Protein AF-0000000082338506 (afdb_homodimer)

InterPro domains:
  IPR003710 Ketopantoate reductase ApbA/PanE [TIGR00745] (7-337)
  IPR008927 6-phosphogluconate dehydrogenase-like, C-terminal domain superfamily [SSF48179] (202-333)
  IPR013328 6-phosphogluconate dehydrogenase, domain 2 [G3DSA:1.10.1040.10] (203-341)
  IPR013332 Ketopantoate reductase, N-terminal domain [PF02558] (8-168)
  IPR013752 Ketopantoate reductase, C-terminal domain [PF08546] (202-334)
  IPR036291 NAD(P)-binding domain superfamily [SSF51735] (7-185)
  IPR050838 2-dehydropantoate 2-reductase-like [PTHR43765] (6-338)

Sequence (682 aa):
MSAPDRRVHILGLGSIGTLVAHSLLSSPNPPHITLLVHRPDLYHELSSGRKLGLRLGEDGELQEQGGFDTELLGPSSSSAPIYNLIVTVKAPATVSALEAIKHRLGSHSTICFLQNGLGQIEKLNESLFSDVSTRPTYMFGIMRLGVYLKSSTEAILASPNGSISVGLVGSGPSSRSSQHQVLLDTLLKSPVLGCEELEWSDLLQMQLLKLASNCIINPLTAILDVRNGRVNENADVQPLRRRILEEVSTVFENLPEVQSLPAGRASFSVESLEAVARDTTEKTAQNSSSMREDIRKGRSTEIEYINGWIVKRGKELGIGCVANSLVTQIVLAKSAEKTHQMSAPDRRVHILGLGSIGTLVAHSLLSSPNPPHITLLVHRPDLYHELSSGRKLGLRLGEDGELQEQGGFDTELLGPSSSSAPIYNLIVTVKAPATVSALEAIKHRLGSHSTICFLQNGLGQIEKLNESLFSDVSTRPTYMFGIMRLGVYLKSSTEAILASPNGSISVGLVGSGPSSRSSQHQVLLDTLLKSPVLGCEELEWSDLLQMQLLKLASNCIINPLTAILDVRNGRVNENADVQPLRRRILEEVSTVFENLPEVQSLPAGRASFSVESLEAVARDTTEKTAQNSSSMREDIRKGRSTEIEYINGWIVKRGKELGIGCVANSLVTQIVLAKSAEKTHQ

Organism: NCBI:txid1220207

Solvent-accessible surface area (backbone atoms only — not comparable to full-atom values): 35539 Å² total; per-residue (Å²): 128,80,76,72,75,66,46,37,34,34,38,28,63,46,28,61,24,40,49,51,53,45,32,44,57,68,28,97,79,44,58,54,39,35,40,38,34,78,49,65,69,59,44,52,45,45,70,70,64,52,50,39,30,43,17,59,26,93,84,36,68,78,43,73,42,73,86,63,45,73,44,63,62,46,90,86,46,83,76,63,72,46,46,24,36,37,40,30,41,58,53,80,50,44,60,65,60,45,59,59,47,42,91,25,51,29,53,72,13,27,39,33,37,54,48,71,57,51,58,62,64,62,50,35,38,65,72,74,40,62,52,73,85,49,30,51,43,48,29,41,32,48,75,56,54,54,57,42,58,79,49,87,47,28,22,30,32,61,52,86,85,32,36,24,46,30,31,50,63,66,86,67,89,60,85,72,50,72,56,53,48,51,52,51,51,56,47,52,64,14,72,77,50,39,38,42,82,39,55,36,62,60,45,48,52,52,50,50,55,51,42,55,27,45,50,44,51,28,53,53,21,38,67,57,69,45,40,30,33,51,63,77,67,39,73,47,38,46,64,52,48,50,51,37,40,45,40,48,20,55,40,50,55,66,33,76,78,40,74,72,30,86,76,41,56,69,61,34,32,50,69,46,44,48,51,52,28,50,51,53,31,59,79,38,24,88,38,68,41,69,41,28,52,23,41,76,69,34,34,81,64,52,45,64,26,37,30,31,35,49,32,52,54,12,54,77,71,73,41,84,32,64,56,32,44,46,52,32,30,52,50,51,35,42,26,54,51,43,60,71,108,126,81,75,75,75,63,46,36,35,35,38,29,63,48,29,61,23,40,50,51,54,45,33,43,58,68,30,97,80,46,58,55,38,36,40,39,35,79,48,66,69,58,44,51,44,45,70,71,64,52,48,39,31,42,16,60,25,94,84,36,68,78,44,72,41,74,85,63,46,73,43,62,62,45,90,88,45,83,77,63,72,48,45,24,36,38,38,30,41,57,54,81,48,44,60,66,58,46,59,60,48,41,91,26,50,28,52,72,14,27,39,34,36,53,48,72,58,50,59,62,65,61,50,33,38,67,72,74,39,62,52,72,85,46,30,51,42,49,29,42,31,49,76,57,55,53,56,41,60,79,49,84,48,28,22,30,32,61,52,88,83,33,35,24,46,30,30,51,65,63,81,74,84,59,86,73,49,74,55,53,49,50,52,51,50,57,48,50,65,12,74,76,50,38,38,43,81,39,55,32,63,60,44,50,52,52,49,51,55,51,40,57,27,44,53,44,50,28,53,54,21,38,63,56,68,46,41,32,34,50,63,76,66,38,73,46,38,47,66,53,48,51,52,38,39,45,42,48,20,56,40,50,56,65,32,76,77,42,72,72,32,88,78,41,57,68,62,35,31,50,68,46,44,49,51,52,29,51,50,53,31,59,78,38,23,87,37,68,42,68,42,27,52,24,40,76,69,34,35,81,63,51,46,62,26,37,29,31,34,51,33,52,54,13,54,77,69,72,40,84,33,63,58,33,44,46,53,33,30,52,51,51,33,42,26,55,50,41,61,71,107

Radius of gyration: 31.26 Å; Cα contacts (8 Å, |Δi|>4): 1327; chains: 2; bounding box: 51×105×59 Å

pLDDT: mean 90.68, std 9.65, range [38.69, 98.62]

Nearest PDB structures (foldseek):
  5zix-assembly3_C  TM=9.003E-01  e=2.153E-21  Pseudomonas aeruginosa PAO1
  5x20-assembly1_B  TM=8.850E-01  e=9.136E-20  Enterococcus faecium DO
  5x20-assembly1_A  TM=8.713E-01  e=2.332E-19  Enterococcus faecium DO
  1ks9-assembly1_A  TM=8.524E-01  e=2.434E-20  Escherichia coli
  3hwr-assembly1_B  TM=8.810E-01  e=9.898E-18  Cupriavidus pinatubonensis JMP134

Foldseek 3Di:
DPPAQLEEEEEDQFFVSLLQVVLQQPFPDHHAYEYEEADPVVQVCQVVFNWFWEAAAPPGDIDTDHRHHYWHQADVTDLAAAAHYEYEDELVCLQVSCVSNLSRAWQNHEYEYEYAFDDSVVVCCVPRVVDPRTDYWYKYKDWPWDKHAPDSRYIYTHHQPIEIEMETADDDPPDPDPRNVSNVVSQCSRPSRHYDYDYNLVVVLVNLLVLLLCLQQQLVCQLVVHALQVCVVPPVNVVLNLLQLQLSLVLLLPDPSNCPHPVHSVCSDSVNSVVSNNVVSVVRVRPHDPNNVCLVVLHDDNLCRRLVVSCVSCVVVVHHNPSSVVSSVSSVVSSVVSVVD/DPPAQLEAEEEDQFFVSLLQVVLQQPFPDHHAYEYEDADPVVQVCQVVFNWFWEAAAPPGDIDTDHRHHYWHQADVTDLAAAAHYEYEDELVCLQVSCVSNLSRAWQNHEYEYEYAFDDSVVVCCVPRVVDPRTDYWYKYKDWPWDKHAPDSRYIYTNHQPIEIEMETADDDPPDPDPRNVSNVVSQCSRPSRHYDYDYNLVVVLVNLLVLLLCLQQQLVCQLVVHFLQVCVVPPVNVVLNLLQLQLSLVLLLPDPSQCPHPVHSVCSDSVNSVVSNNVVSVVRVRPHDPNNVCLVVLHDDNLCRRLVVSCVSCVVVVHHNPSSVVSSVSSVVSSVVSVVD

Secondary structure (DSSP, 8-state):
-------EEEE--SHHHHHHHHHHHTSSSPPPEEEEES-HHHHHHHHTTPPEEEEESTTSPEEEE---E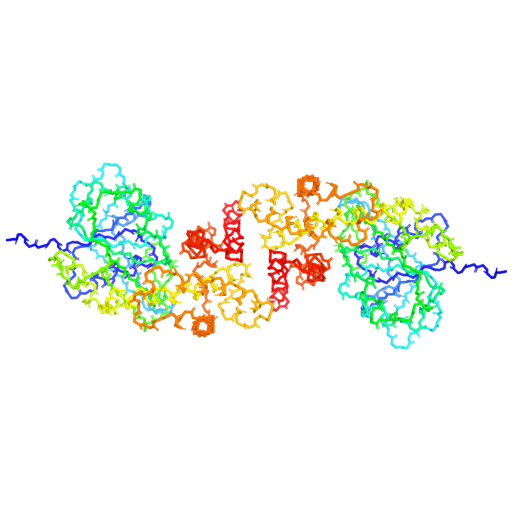EEE-STTS------EEEE-S-GGGHHHHHHTTGGG-STT-EEEE--SSS-HHHHHHHHT---GGGPPEEEEEEE---EEEEETTEEEES-TT--EEEEESSS-S----HHHHHHHHHHHH-TTTTEEE--HHHHHHHHHHHHHHHHHHHHHHHHHT--TTHHHH-GGGHHHHHHHHHHHHHHHHT-HHHHT-TT-GGGGSHHHHHHHHHHHHHHTTTSPPHHHHHHHTT---SGGGTHHHHHHHHHHTT---HHHHHHHHHHHHHHHHHHH-/-------EEEE--SHHHHHHHHHHHTSSSPPPEEEEES-HHHHHHHHTTPPEEEEESTTSPEEEE---EEEE-STTS------EEEE-S-GGGHHHHHHTTGGG-STT-EEEE--SSS-HHHHHHHHT---GGGPPEEEEEEE---EEEEETTEEEES-TT--EEEEESSS-STT--HHHHHHHHHHHT-TTTTEEE--HHHHHHHHHHHHHHHHHHHHHHHHHT--TTHHHH-GGGHHHHHHHHHHHHHHHHT-HHHHT-TT-GGGGSHHHHHHHHHHHHHHTTTSPPHHHHHHHTT---SGGGTHHHHHHHHHHTT---HHHHHHHHHHHHHHHHHHH-

Structure (mmCIF, N/CA/C/O backbone):
data_AF-0000000082338506-model_v1
#
loop_
_entity.id
_entity.type
_entity.pdbx_description
1 polymer '2-dehydropantoate 2-reductase'
#
loop_
_atom_site.group_PDB
_atom_site.id
_atom_site.type_symbol
_atom_site.label_atom_id
_atom_site.label_alt_id
_atom_site.label_comp_id
_atom_site.label_asym_id
_atom_site.label_entity_id
_atom_site.label_seq_id
_atom_site.pdbx_PDB_ins_code
_atom_site.Cartn_x
_atom_site.Cartn_y
_atom_site.Cartn_z
_atom_site.occupancy
_atom_site.B_iso_or_equiv
_atom_site.auth_seq_id
_atom_site.auth_comp_id
_atom_site.auth_asym_id
_atom_site.auth_atom_id
_atom_site.pdbx_PDB_model_num
ATOM 1 N N . MET A 1 1 ? 1.396 53.938 20.844 1 38.69 1 MET A N 1
ATOM 2 C CA . MET A 1 1 ? 1.367 52.719 20.031 1 38.69 1 MET A CA 1
ATOM 3 C C . MET A 1 1 ? -0.007 52.062 20.078 1 38.69 1 MET A C 1
ATOM 5 O O . MET A 1 1 ? -0.558 51.844 21.172 1 38.69 1 MET A O 1
ATOM 9 N N . SER A 1 2 ? -0.774 52.25 19.047 1 47.16 2 SER A N 1
ATOM 10 C CA . SER A 1 2 ? -2.139 51.75 19.016 1 47.16 2 SER A CA 1
ATOM 11 C C . SER A 1 2 ? -2.201 50.312 19.531 1 47.16 2 SER A C 1
ATOM 13 O O . SER A 1 2 ? -1.231 49.562 19.406 1 47.16 2 SER A O 1
ATOM 15 N N . ALA A 1 3 ? -2.99 50.094 20.516 1 58.59 3 ALA A N 1
ATOM 16 C CA . ALA A 1 3 ? -3.137 48.781 21.141 1 58.59 3 ALA A CA 1
ATOM 17 C C . ALA A 1 3 ? -3.16 47.688 20.078 1 58.59 3 ALA A C 1
ATOM 19 O O . ALA A 1 3 ? -3.812 47.812 19.047 1 58.59 3 ALA A O 1
ATOM 20 N N . PRO A 1 4 ? -2.254 46.781 20.219 1 68.62 4 PRO A N 1
ATOM 21 C CA . PRO A 1 4 ? -2.23 45.688 19.234 1 68.62 4 PRO A CA 1
ATOM 22 C C . PRO A 1 4 ? -3.605 45.062 19.016 1 68.62 4 PRO A C 1
ATOM 24 O O . PRO A 1 4 ? -4.438 45.062 19.922 1 68.62 4 PRO A O 1
ATOM 27 N N . ASP A 1 5 ? -3.992 44.875 17.766 1 79.75 5 ASP A N 1
ATOM 28 C CA . ASP A 1 5 ? -5.258 44.25 17.438 1 79.75 5 ASP A CA 1
ATOM 29 C C . ASP A 1 5 ? -5.32 42.844 18.016 1 79.75 5 ASP A C 1
ATOM 31 O O . ASP A 1 5 ? -4.43 42 17.766 1 79.75 5 ASP A O 1
ATOM 35 N N . ARG A 1 6 ? -6.273 42.625 18.875 1 89.44 6 ARG A N 1
ATOM 36 C CA . ARG A 1 6 ? -6.395 41.344 19.594 1 89.44 6 ARG A CA 1
ATOM 37 C C . ARG A 1 6 ? -7.34 40.406 18.859 1 89.44 6 ARG A C 1
ATOM 39 O O . ARG A 1 6 ? -7.574 39.281 19.312 1 89.44 6 ARG A O 1
ATOM 46 N N . ARG A 1 7 ? -7.816 40.844 17.703 1 94.31 7 ARG A N 1
ATOM 47 C CA . ARG A 1 7 ? -8.688 39.938 16.938 1 94.31 7 ARG A CA 1
ATOM 48 C C . ARG A 1 7 ? -7.902 38.781 16.375 1 94.31 7 ARG A C 1
ATOM 50 O O . ARG A 1 7 ? -6.793 38.938 15.867 1 94.31 7 ARG A O 1
ATOM 57 N N . VAL A 1 8 ? -8.516 37.625 16.5 1 96.75 8 VAL A N 1
ATOM 58 C CA . VAL A 1 8 ? -7.895 36.406 15.977 1 96.75 8 VAL A CA 1
ATOM 59 C C . VAL A 1 8 ? -8.719 35.875 14.812 1 96.75 8 VAL A C 1
ATOM 61 O O . VAL A 1 8 ? -9.93 35.688 14.93 1 96.75 8 VAL A O 1
ATOM 64 N N . HIS A 1 9 ? -8.062 35.719 13.688 1 97.25 9 HIS A N 1
ATOM 65 C CA . HIS A 1 9 ? -8.68 35.031 12.547 1 97.25 9 HIS A CA 1
ATOM 66 C C . HIS A 1 9 ? -8.297 33.562 12.508 1 97.25 9 HIS A C 1
ATOM 68 O O . HIS A 1 9 ? -7.148 33.219 12.789 1 97.25 9 HIS A O 1
ATOM 74 N N . ILE A 1 10 ? -9.234 32.688 12.258 1 97.75 10 ILE A N 1
ATOM 75 C CA . ILE A 1 10 ? -9 31.266 12.109 1 97.75 10 ILE A CA 1
ATOM 76 C C . ILE A 1 10 ? -9.359 30.828 10.695 1 97.75 10 ILE A C 1
ATOM 78 O O . ILE A 1 10 ? -10.5 30.984 10.258 1 97.75 10 ILE A O 1
ATOM 82 N N . LEU A 1 11 ? -8.344 30.344 10.039 1 97.19 11 LEU A N 1
ATOM 83 C CA . LEU A 1 11 ? -8.516 29.891 8.664 1 97.19 11 LEU A CA 1
ATOM 84 C C . LEU A 1 11 ? -8.68 28.375 8.602 1 97.19 11 LEU A C 1
ATOM 86 O O . LEU A 1 11 ? -7.707 27.625 8.758 1 97.19 11 LEU A O 1
ATOM 90 N N . GLY A 1 12 ? -9.859 27.922 8.352 1 94.62 12 GLY A N 1
ATOM 91 C CA . GLY A 1 12 ? -10.188 26.5 8.344 1 94.62 12 GLY A CA 1
ATOM 92 C C . GLY A 1 12 ? -10.992 26.078 9.555 1 94.62 12 GLY A C 1
ATOM 93 O O . GLY A 1 12 ? -10.562 26.266 10.695 1 94.62 12 GLY A O 1
ATOM 94 N N . LEU A 1 13 ? -12.109 25.453 9.305 1 93.56 13 LEU A N 1
ATOM 95 C CA . LEU A 1 13 ? -12.984 25 10.383 1 93.56 13 LEU A CA 1
ATOM 96 C C . LEU A 1 13 ? -13.164 23.484 10.328 1 93.56 13 LEU A C 1
ATOM 98 O O . LEU A 1 13 ? -14.297 22.984 10.289 1 93.56 13 LEU A O 1
ATOM 102 N N . GLY A 1 14 ? -12.094 22.797 10.305 1 91.75 14 GLY A N 1
ATOM 103 C CA . GLY A 1 14 ? -12.109 21.359 10.57 1 91.75 14 GLY A CA 1
ATOM 104 C C . GLY A 1 14 ? -12.141 21.031 12.047 1 91.75 14 GLY A C 1
ATOM 105 O O . GLY A 1 14 ? -12.625 21.828 12.859 1 91.75 14 GLY A O 1
ATOM 106 N N . SER A 1 15 ? -11.664 19.859 12.383 1 91.62 15 SER A N 1
ATOM 107 C CA . SER A 1 15 ? -11.664 19.438 13.781 1 91.62 15 SER A CA 1
ATOM 108 C C . SER A 1 15 ? -10.789 20.344 14.633 1 91.62 15 SER A C 1
ATOM 110 O O . SER A 1 15 ? -11.211 20.797 15.703 1 91.62 15 SER A O 1
ATOM 112 N N . ILE A 1 16 ? -9.625 20.672 14.109 1 93.31 16 ILE A N 1
ATOM 113 C CA . ILE A 1 16 ? -8.688 21.5 14.867 1 93.31 16 ILE A CA 1
ATOM 114 C C . ILE A 1 16 ? -9.203 22.938 14.953 1 93.31 16 ILE A C 1
ATOM 116 O O . ILE A 1 16 ? -9.172 23.547 16.016 1 93.31 16 ILE A O 1
ATOM 120 N N . GLY A 1 17 ? -9.688 23.438 13.852 1 95.69 17 GLY A N 1
ATOM 121 C CA . GLY A 1 17 ? -10.234 24.797 13.852 1 95.69 17 GLY A CA 1
ATOM 122 C C . GLY A 1 17 ? -11.398 24.953 14.812 1 95.69 17 GLY A C 1
ATOM 123 O O . GLY A 1 17 ? -11.5 25.969 15.508 1 95.69 17 GLY A O 1
ATOM 124 N N . THR A 1 18 ? -12.242 23.984 14.797 1 95 18 THR A N 1
ATOM 125 C CA . THR A 1 18 ? -13.383 24 15.711 1 95 18 THR A CA 1
ATOM 126 C C . THR A 1 18 ? -12.922 23.969 17.156 1 95 18 THR A C 1
ATOM 128 O O . THR A 1 18 ? -13.422 24.719 18 1 95 18 THR A O 1
ATOM 131 N N . LEU A 1 19 ? -11.992 23.125 17.422 1 94.12 19 LEU A N 1
ATOM 132 C CA . LEU A 1 19 ? -11.438 23.031 18.766 1 94.12 19 LEU A CA 1
ATOM 133 C C . LEU A 1 19 ? -10.828 24.359 19.188 1 94.12 19 LEU A C 1
ATOM 135 O O . LEU A 1 19 ? -11.102 24.844 20.297 1 94.12 19 LEU A O 1
ATOM 139 N N . VAL A 1 20 ? -10.047 24.953 18.344 1 95.62 20 VAL A N 1
ATOM 140 C CA . VAL A 1 20 ? -9.328 26.188 18.672 1 95.62 20 VAL A CA 1
ATOM 141 C C . VAL A 1 20 ? -10.32 27.328 18.859 1 95.62 20 VAL A C 1
ATOM 143 O O . VAL A 1 20 ? -10.25 28.062 19.844 1 95.62 20 VAL A O 1
ATOM 146 N N . ALA A 1 21 ? -11.234 27.469 17.953 1 96.06 21 ALA A N 1
ATOM 147 C CA . ALA A 1 21 ? -12.242 28.516 18.031 1 96.06 21 ALA A CA 1
ATOM 148 C C . ALA A 1 21 ? -13.062 28.406 19.312 1 96.06 21 ALA A C 1
ATOM 150 O O . ALA A 1 21 ? -13.227 29.375 20.047 1 96.06 21 ALA A O 1
ATOM 151 N N . HIS A 1 22 ? -13.547 27.234 19.516 1 94.19 22 HIS A N 1
ATOM 152 C CA . HIS A 1 22 ? -14.344 26.984 20.703 1 94.19 22 HIS A CA 1
ATOM 153 C C . HIS A 1 22 ? -13.555 27.281 21.969 1 94.19 22 HIS A C 1
ATOM 155 O O . HIS A 1 22 ? -14.07 27.922 22.891 1 94.19 22 HIS A O 1
ATOM 161 N N . SER A 1 23 ? -12.383 26.844 22.047 1 92.62 23 SER A N 1
ATOM 162 C CA . SER A 1 23 ? -11.539 26.969 23.234 1 92.62 23 SER A CA 1
ATOM 163 C C . SER A 1 23 ? -11.203 28.422 23.516 1 92.62 23 SER A C 1
ATOM 165 O O . SER A 1 23 ? -11.195 28.859 24.672 1 92.62 23 SER A O 1
ATOM 167 N N . LEU A 1 24 ? -10.891 29.188 22.5 1 94.38 24 LEU A N 1
ATOM 168 C CA . LEU A 1 24 ? -10.547 30.594 22.672 1 94.38 24 LEU A CA 1
ATOM 169 C C . LEU A 1 24 ? -11.75 31.391 23.172 1 94.38 24 LEU A C 1
ATOM 171 O O . LEU A 1 24 ? -11.602 32.312 23.984 1 94.38 24 LEU A O 1
ATOM 175 N N . LEU A 1 25 ? -12.906 30.984 22.688 1 91.69 25 LEU A N 1
ATOM 176 C CA . LEU A 1 25 ? -14.125 31.688 23.109 1 91.69 25 LEU A CA 1
ATOM 177 C C . LEU A 1 25 ? -14.492 31.328 24.547 1 91.69 25 LEU A C 1
ATOM 179 O O . LEU A 1 25 ? -15.188 32.094 25.203 1 91.69 25 LEU A O 1
ATOM 183 N N . SER A 1 26 ? -14.094 30.219 24.938 1 87.69 26 SER A N 1
ATOM 184 C CA . SER A 1 26 ? -14.422 29.766 26.281 1 87.69 26 SER A CA 1
ATOM 185 C C . SER A 1 26 ? -13.477 30.359 27.312 1 87.69 26 SER A C 1
ATOM 187 O O . SER A 1 26 ? -13.672 30.188 28.516 1 87.69 26 SER A O 1
ATOM 189 N N . SER A 1 27 ? -12.594 31.062 26.906 1 86.81 27 SER A N 1
ATOM 190 C CA . SER A 1 27 ? -11.648 31.703 27.812 1 86.81 27 SER A CA 1
ATOM 191 C C . SER A 1 27 ? -12.289 32.875 28.531 1 86.81 27 SER A C 1
ATOM 193 O O . SER A 1 27 ? -13.266 33.469 28.047 1 86.81 27 SER A O 1
ATOM 195 N N . PRO A 1 28 ? -11.906 33.281 29.812 1 82.31 28 PRO A N 1
ATOM 196 C CA . PRO A 1 28 ? -12.508 34.375 30.578 1 82.31 28 PRO A CA 1
ATOM 197 C C . PRO A 1 28 ? -12.539 35.688 29.797 1 82.31 28 PRO A C 1
ATOM 199 O O . PRO A 1 28 ? -13.523 36.438 29.875 1 82.31 28 PRO A O 1
ATOM 202 N N . ASN A 1 29 ? -11.531 36.156 29.109 1 84.81 29 ASN A N 1
ATOM 203 C CA . ASN A 1 29 ? -11.438 37.312 28.25 1 84.81 29 ASN A CA 1
ATOM 204 C C . ASN A 1 29 ? -11.156 36.938 26.797 1 84.81 29 ASN A C 1
ATOM 206 O O . ASN A 1 29 ? -10.055 37.188 26.297 1 84.81 29 ASN A O 1
ATOM 210 N N . PRO A 1 30 ? -12.242 36.469 26.219 1 89.94 30 PRO A N 1
ATOM 211 C CA . PRO A 1 30 ? -12.008 35.938 24.875 1 89.94 30 PRO A CA 1
ATOM 212 C C . PRO A 1 30 ? -11.703 37.031 23.859 1 89.94 30 PRO A C 1
ATOM 214 O O . PRO A 1 30 ? -12.266 38.125 23.938 1 89.94 30 PRO A O 1
ATOM 217 N N . PRO A 1 31 ? -10.805 36.75 23.031 1 92.06 31 PRO A N 1
ATOM 218 C CA . PRO A 1 31 ? -10.609 37.688 21.922 1 92.06 31 PRO A CA 1
ATOM 219 C C . PRO A 1 31 ? -11.773 37.688 20.938 1 92.06 31 PRO A C 1
ATOM 221 O O . PRO A 1 31 ? -12.625 36.781 20.984 1 92.06 31 PRO A O 1
ATOM 224 N N . HIS A 1 32 ? -11.867 38.75 20.125 1 94.31 32 HIS A N 1
ATOM 225 C CA . HIS A 1 32 ? -12.773 38.688 18.984 1 94.31 32 HIS A CA 1
ATOM 226 C C . HIS A 1 32 ? -12.289 37.688 17.953 1 94.31 32 HIS A C 1
ATOM 228 O O . HIS A 1 32 ? -11.109 37.688 17.594 1 94.31 32 HIS A O 1
ATOM 234 N N . ILE A 1 33 ? -13.117 36.781 17.594 1 96.12 33 ILE A N 1
ATOM 235 C CA . ILE A 1 33 ? -12.734 35.719 16.672 1 96.12 33 ILE A CA 1
ATOM 236 C C . ILE A 1 33 ? -13.477 35.906 15.352 1 96.12 33 ILE A C 1
ATOM 238 O O . ILE A 1 33 ? -14.68 36.156 15.336 1 96.12 33 ILE A O 1
ATOM 242 N N . THR A 1 34 ? -12.789 35.875 14.273 1 95.81 34 THR A N 1
ATOM 243 C CA . THR A 1 34 ? -13.375 35.812 12.938 1 95.81 34 THR A CA 1
ATOM 244 C C . THR A 1 34 ? -13.031 34.469 12.266 1 95.81 34 THR A C 1
ATOM 246 O O . THR A 1 34 ? -11.859 34.156 12.109 1 95.81 34 THR A O 1
ATOM 249 N N . LEU A 1 35 ? -14.062 33.75 11.883 1 96.25 35 LEU A N 1
ATOM 250 C CA . LEU A 1 35 ? -13.891 32.469 11.172 1 96.25 35 LEU A CA 1
ATOM 251 C C . LEU A 1 35 ? -13.859 32.719 9.664 1 96.25 35 LEU A C 1
ATOM 253 O O . LEU A 1 35 ? -14.805 33.281 9.102 1 96.25 35 LEU A O 1
ATOM 257 N N . LEU A 1 36 ? -12.734 32.312 9.086 1 95.75 36 LEU A N 1
ATOM 258 C CA . LEU A 1 36 ? -12.609 32.375 7.633 1 95.75 36 LEU A CA 1
ATOM 259 C C . LEU A 1 36 ? -12.938 31.016 7.012 1 95.75 36 LEU A C 1
ATOM 261 O O . LEU A 1 36 ? -12.219 30.031 7.23 1 95.75 36 LEU A O 1
ATOM 265 N N . VAL A 1 37 ? -14.016 30.953 6.211 1 93.38 37 VAL A N 1
ATOM 266 C CA . VAL A 1 37 ? -14.469 29.688 5.66 1 93.38 37 VAL A CA 1
ATOM 267 C C . VAL A 1 37 ? -14.547 29.781 4.137 1 93.38 37 VAL A C 1
ATOM 269 O O . VAL A 1 37 ? -14.789 30.859 3.59 1 93.38 37 VAL A O 1
ATOM 272 N N . HIS A 1 38 ? -14.32 28.625 3.502 1 90.12 38 HIS A N 1
ATOM 273 C CA . HIS A 1 38 ? -14.336 28.609 2.043 1 90.12 38 HIS A CA 1
ATOM 274 C C . HIS A 1 38 ? -15.641 28.047 1.503 1 90.12 38 HIS A C 1
ATOM 276 O O . HIS A 1 38 ? -16 28.297 0.351 1 90.12 38 HIS A O 1
ATOM 282 N N . ARG A 1 39 ? -16.453 27.328 2.279 1 88.5 39 ARG A N 1
ATOM 283 C CA . ARG A 1 39 ? -17.688 26.703 1.834 1 88.5 39 ARG A CA 1
ATOM 284 C C . ARG A 1 39 ? -18.891 27.625 2.096 1 88.5 39 ARG A C 1
ATOM 286 O O . ARG A 1 39 ? -19.188 27.938 3.246 1 88.5 39 ARG A O 1
ATOM 293 N N . PRO A 1 40 ? -19.562 27.875 1.096 1 91 40 PRO A N 1
ATOM 294 C CA . PRO A 1 40 ? -20.719 28.766 1.277 1 91 40 PRO A CA 1
ATOM 295 C C . PRO A 1 40 ? -21.766 28.188 2.232 1 91 40 PRO A C 1
ATOM 297 O O . PRO A 1 40 ? -22.375 28.922 3.004 1 91 40 PRO A O 1
ATOM 300 N N . ASP A 1 41 ? -21.938 26.906 2.121 1 92 41 ASP A N 1
ATOM 301 C CA . ASP A 1 41 ? -22.922 26.266 2.994 1 92 41 ASP A CA 1
ATOM 302 C C . ASP A 1 41 ? -22.547 26.453 4.465 1 92 41 ASP A C 1
ATOM 304 O O . ASP A 1 41 ? -23.406 26.75 5.293 1 92 41 ASP A O 1
ATOM 308 N N . LEU A 1 42 ? -21.359 26.266 4.707 1 91.88 42 LEU A N 1
ATOM 309 C CA . LEU A 1 42 ? -20.891 26.438 6.074 1 91.88 42 LEU A CA 1
ATOM 310 C C . LEU A 1 42 ? -20.984 27.906 6.5 1 91.88 42 LEU A C 1
ATOM 312 O O . LEU A 1 42 ? -21.359 28.203 7.633 1 91.88 42 LEU A O 1
ATOM 316 N N . TYR A 1 43 ? -20.672 28.828 5.605 1 92.19 43 TYR A N 1
ATOM 317 C CA . TYR A 1 43 ? -20.781 30.266 5.879 1 92.19 43 TYR A CA 1
ATOM 318 C C . TYR A 1 43 ? -22.203 30.641 6.262 1 92.19 43 TYR A C 1
ATOM 320 O O . TYR A 1 43 ? -22.422 31.359 7.242 1 92.19 43 TYR A O 1
ATOM 328 N N . HIS A 1 44 ? -23.109 30.109 5.5 1 92.88 44 HIS A N 1
ATOM 329 C CA . HIS A 1 44 ? -24.5 30.422 5.746 1 92.88 44 HIS A CA 1
ATOM 330 C C . HIS A 1 44 ? -24.969 29.859 7.086 1 92.88 44 HIS A C 1
ATOM 332 O O . HIS A 1 44 ? -25.703 30.516 7.816 1 92.88 44 HIS A O 1
ATOM 338 N N . GLU A 1 45 ? -24.5 28.672 7.336 1 92.19 45 GLU A N 1
ATOM 339 C CA . GLU A 1 45 ? -24.859 28.062 8.609 1 92.19 45 GLU A CA 1
ATOM 340 C C . GLU A 1 45 ? -24.344 28.875 9.789 1 92.19 45 GLU A C 1
ATOM 342 O O . GLU A 1 45 ? -25.078 29.172 10.727 1 92.19 45 GLU A O 1
ATOM 347 N N . LEU A 1 46 ? -23.188 29.297 9.68 1 93.38 46 LEU A N 1
ATOM 348 C CA . LEU A 1 46 ? -22.531 30.016 10.766 1 93.38 46 LEU A CA 1
ATOM 349 C C . LEU A 1 46 ? -23.094 31.438 10.875 1 93.38 46 LEU A C 1
ATOM 351 O O . LEU A 1 46 ? -23.312 31.938 11.984 1 93.38 46 LEU A O 1
ATOM 355 N N . SER A 1 47 ? -23.344 32.031 9.781 1 90.88 47 SER A N 1
ATOM 356 C CA . SER A 1 47 ? -23.859 33.406 9.758 1 90.88 47 SER A CA 1
ATOM 357 C C . SER A 1 47 ? -25.312 33.438 10.258 1 90.88 47 SER A C 1
ATOM 359 O O . SER A 1 47 ? -25.781 34.5 10.68 1 90.88 47 SER A O 1
ATOM 361 N N . SER A 1 48 ? -25.953 32.344 10.18 1 91.81 48 SER A N 1
ATOM 362 C CA . SER A 1 48 ? -27.344 32.25 10.641 1 91.81 48 SER A CA 1
ATOM 363 C C . SER A 1 48 ? -27.406 31.938 12.133 1 91.81 48 SER A C 1
ATOM 365 O O . SER A 1 48 ? -28.484 31.703 12.68 1 91.81 48 SER A O 1
ATOM 367 N N . GLY A 1 49 ? -26.266 31.859 12.766 1 90.12 49 GLY A N 1
ATOM 368 C CA . GLY A 1 49 ? -26.25 31.75 14.211 1 90.12 49 GLY A CA 1
ATOM 369 C C . GLY A 1 49 ? -25.859 30.359 14.688 1 90.12 49 GLY A C 1
ATOM 370 O O . GLY A 1 49 ? -25.938 30.062 15.883 1 90.12 49 GLY A O 1
ATOM 371 N N . ARG A 1 50 ? -25.469 29.562 13.742 1 90 50 ARG A N 1
ATOM 372 C CA . ARG A 1 50 ? -25.031 28.234 14.156 1 90 50 ARG A CA 1
ATOM 373 C C . ARG A 1 50 ? -23.828 28.328 15.094 1 90 50 ARG A C 1
ATOM 375 O O . ARG A 1 50 ? -22.875 29.062 14.82 1 90 50 ARG A O 1
ATOM 382 N N . LYS A 1 51 ? -23.922 27.594 16.172 1 94.31 51 LYS A N 1
ATOM 383 C CA . LYS A 1 51 ? -22.859 27.594 17.156 1 94.31 51 LYS A CA 1
ATOM 384 C C . LYS A 1 51 ? -21.859 26.469 16.891 1 94.31 51 LYS A C 1
ATOM 386 O O . LYS A 1 51 ? -22.188 25.5 16.188 1 94.31 51 LYS A O 1
ATOM 391 N N . LEU A 1 52 ? -20.656 26.672 17.375 1 94.56 52 LEU A N 1
ATOM 392 C CA . LEU A 1 52 ? -19.656 25.609 17.344 1 94.56 52 LEU A CA 1
ATOM 393 C C . LEU A 1 52 ? -19.766 24.719 18.578 1 94.56 52 LEU A C 1
ATOM 395 O O . LEU A 1 52 ? -20 25.219 19.688 1 94.56 52 LEU A O 1
ATOM 399 N N . GLY A 1 53 ? -19.656 23.438 18.297 1 94.56 53 GLY A N 1
ATOM 400 C CA . GLY A 1 53 ? -19.781 22.5 19.391 1 94.56 53 GLY A CA 1
ATOM 401 C C . GLY A 1 53 ? -18.516 21.703 19.656 1 94.56 53 GLY A C 1
ATOM 402 O O . GLY A 1 53 ? -17.797 21.359 18.719 1 94.56 53 GLY A O 1
ATOM 403 N N . LEU A 1 54 ? -18.266 21.422 20.969 1 93.5 54 LEU A N 1
ATOM 404 C CA . LEU A 1 54 ? -17.172 20.562 21.375 1 93.5 54 LEU A CA 1
ATOM 405 C C . LEU A 1 54 ? -17.625 19.562 22.438 1 93.5 54 LEU A C 1
ATOM 407 O O . LEU A 1 54 ? -18.328 19.938 23.391 1 93.5 54 LEU A O 1
ATOM 411 N N . ARG A 1 55 ? -17.297 18.312 22.156 1 93.62 55 ARG A N 1
ATOM 412 C CA . ARG A 1 55 ? -17.547 17.25 23.141 1 93.62 55 ARG A CA 1
ATOM 413 C C . ARG A 1 55 ? -16.25 16.641 23.641 1 93.62 55 ARG A C 1
ATOM 415 O O . ARG A 1 55 ? -15.312 16.438 22.859 1 93.62 55 ARG A O 1
ATOM 422 N N . LEU A 1 56 ? -16.266 16.422 24.953 1 88 56 LEU A N 1
ATOM 423 C CA . LEU A 1 56 ? -15.156 15.656 25.516 1 88 56 LEU A CA 1
ATOM 424 C C . LEU A 1 56 ? -15.453 14.164 25.5 1 88 56 LEU A C 1
ATOM 426 O O . LEU A 1 56 ? -16.094 13.641 26.406 1 88 56 LEU A O 1
ATOM 430 N N . GLY A 1 57 ? -14.914 13.484 24.531 1 86.12 57 GLY A N 1
ATOM 431 C CA . GLY A 1 57 ? -15.273 12.094 24.328 1 86.12 57 GLY A CA 1
ATOM 432 C C . GLY A 1 57 ? -16.594 11.914 23.625 1 86.12 57 GLY A C 1
ATOM 433 O O . GLY A 1 57 ? -17.406 12.844 23.562 1 86.12 57 GLY A O 1
ATOM 434 N N . GLU A 1 58 ? -16.812 10.742 23.156 1 82.62 58 GLU A N 1
ATOM 435 C CA . GLU A 1 58 ? -18.047 10.453 22.406 1 82.62 58 GLU A CA 1
ATOM 436 C C . GLU A 1 58 ? -19.281 10.617 23.281 1 82.62 58 GLU A C 1
ATOM 438 O O . GLU A 1 58 ? -20.328 11.039 22.812 1 82.62 58 GLU A O 1
ATOM 443 N N . ASP A 1 59 ? -19.062 10.344 24.531 1 86.31 59 ASP A N 1
ATOM 444 C CA . ASP A 1 59 ? -20.219 10.352 25.438 1 86.31 59 ASP A CA 1
ATOM 445 C C . ASP A 1 59 ? -20.234 11.617 26.297 1 86.31 59 ASP A C 1
ATOM 447 O O . ASP A 1 59 ? -21.078 11.75 27.188 1 86.31 59 ASP A O 1
ATOM 451 N N . GLY A 1 60 ? -19.328 12.484 26.047 1 88.69 60 GLY A N 1
ATOM 452 C CA . GLY A 1 60 ? -19.281 13.703 26.828 1 88.69 60 GLY A CA 1
ATOM 453 C C . GLY A 1 60 ? -20.391 14.68 26.5 1 88.69 60 GLY A C 1
ATOM 454 O O . GLY A 1 60 ? -21.078 14.516 25.484 1 88.69 60 GLY A O 1
ATOM 455 N N . GLU A 1 61 ? -20.562 15.617 27.375 1 91.75 61 GLU A N 1
ATOM 456 C CA . GLU A 1 61 ? -21.578 16.641 27.172 1 91.75 61 GLU A CA 1
ATOM 457 C C . GLU A 1 61 ? -21.156 17.625 26.078 1 91.75 61 GLU A C 1
ATOM 459 O O . GLU A 1 61 ? -19.984 18.016 26.016 1 91.75 61 GLU A O 1
ATOM 464 N N . LEU A 1 62 ? -22.125 17.953 25.219 1 93.94 62 LEU A N 1
ATOM 465 C CA . LEU A 1 62 ? -21.891 18.938 24.172 1 93.94 62 LEU A CA 1
ATOM 466 C C . LEU A 1 62 ? -21.812 20.344 24.734 1 93.94 62 LEU A C 1
ATOM 468 O O . LEU A 1 62 ? -22.734 20.781 25.422 1 93.94 62 LEU A O 1
ATOM 472 N N . GLN A 1 63 ? -20.75 21 24.531 1 94.19 63 GLN A N 1
ATOM 473 C CA . GLN A 1 63 ? -20.594 22.406 24.859 1 94.19 63 GLN A CA 1
ATOM 474 C C . GLN A 1 63 ? -20.656 23.281 23.594 1 94.19 63 GLN A C 1
ATOM 476 O O . GLN A 1 63 ? -19.875 23.062 22.672 1 94.19 63 GLN A O 1
ATOM 481 N N . GLU A 1 64 ? -21.5 24.203 23.578 1 94.75 64 GLU A N 1
ATOM 482 C CA . GLU A 1 64 ? -21.672 25.031 22.391 1 94.75 64 GLU A CA 1
ATOM 483 C C . GLU A 1 64 ? -21.203 26.469 22.656 1 94.75 64 GLU A C 1
ATOM 485 O O . GLU A 1 64 ? -21.375 27 23.75 1 94.75 64 GLU A O 1
ATOM 490 N N . GLN A 1 65 ? -20.594 27.031 21.734 1 91.12 65 GLN A N 1
ATOM 491 C CA . GLN A 1 65 ? -20.125 28.406 21.812 1 91.12 65 GLN A CA 1
ATOM 492 C C . GLN A 1 65 ? -20.516 29.188 20.562 1 91.12 65 GLN A C 1
ATOM 494 O O . GLN A 1 65 ? -20.438 28.672 19.453 1 91.12 65 GLN A O 1
ATOM 499 N N . GLY A 1 66 ? -21.047 30.359 20.797 1 89.75 66 GLY A N 1
ATOM 500 C CA . GLY A 1 66 ? -21.312 31.328 19.75 1 89.75 66 GLY A CA 1
ATOM 501 C C . GLY A 1 66 ? -20.531 32.625 19.922 1 89.75 66 GLY A C 1
ATOM 502 O O . GLY A 1 66 ? -19.594 32.688 20.719 1 89.75 66 GLY A O 1
ATOM 503 N N . GLY A 1 67 ? -20.797 33.594 19.016 1 87.75 67 GLY A N 1
ATOM 504 C CA . GLY A 1 67 ? -20.188 34.906 19.203 1 87.75 67 GLY A CA 1
ATOM 505 C C . GLY A 1 67 ? -18.984 35.156 18.312 1 87.75 67 GLY A C 1
ATOM 506 O O . GLY A 1 67 ? -18.109 35.938 18.656 1 87.75 67 GLY A O 1
ATOM 507 N N . PHE A 1 68 ? -18.844 34.406 17.391 1 92.69 68 PHE A N 1
ATOM 508 C CA . PHE A 1 68 ? -17.781 34.625 16.406 1 92.69 68 PHE A CA 1
ATOM 509 C C . PHE A 1 68 ? -18.328 35.375 15.188 1 92.69 68 PHE A C 1
ATOM 511 O O . PHE A 1 68 ? -19.531 35.375 14.93 1 92.69 68 PHE A O 1
ATOM 518 N N . ASP A 1 69 ? -17.453 36.125 14.562 1 93.25 69 ASP A N 1
ATOM 519 C CA . ASP A 1 69 ? -17.734 36.625 13.219 1 93.25 69 ASP A CA 1
ATOM 520 C C . ASP A 1 69 ? -17.359 35.594 12.156 1 93.25 69 ASP A C 1
ATOM 522 O O . ASP A 1 69 ? -16.578 34.688 12.414 1 93.25 69 ASP A O 1
ATOM 526 N N . THR A 1 70 ? -18.031 35.688 11.023 1 93.81 70 THR A N 1
ATOM 527 C CA . THR A 1 70 ? -17.734 34.781 9.938 1 93.81 70 THR A CA 1
ATOM 528 C C . THR A 1 70 ? -17.5 35.531 8.633 1 93.81 70 THR A C 1
ATOM 530 O O . THR A 1 70 ? -18.203 36.5 8.344 1 93.81 70 THR A O 1
ATOM 533 N N . GLU A 1 71 ? -16.5 35.125 7.926 1 93.62 71 GLU A N 1
ATOM 534 C CA . GLU A 1 71 ? -16.219 35.688 6.609 1 93.62 71 GLU A CA 1
ATOM 535 C C . GLU A 1 71 ? -16.031 34.562 5.57 1 93.62 71 GLU A C 1
ATOM 537 O O . GLU A 1 71 ? -15.43 33.531 5.855 1 93.62 71 GLU A O 1
ATOM 542 N N . LEU A 1 72 ? -16.656 34.75 4.441 1 92.12 72 LEU A N 1
ATOM 543 C CA . LEU A 1 72 ? -16.453 33.812 3.324 1 92.12 72 LEU A CA 1
ATOM 544 C C . LEU A 1 72 ? -15.219 34.219 2.516 1 92.12 72 LEU A C 1
ATOM 546 O O . LEU A 1 72 ? -15.062 35.375 2.135 1 92.12 72 LEU A O 1
ATOM 550 N N . LEU A 1 73 ? -14.367 33.156 2.371 1 88.38 73 LEU A N 1
ATOM 551 C CA . LEU A 1 73 ? -13.188 33.438 1.552 1 88.38 73 LEU A CA 1
ATOM 552 C C . LEU A 1 73 ? -13.578 33.75 0.113 1 88.38 73 LEU A C 1
ATOM 554 O O . LEU A 1 73 ? -14.484 33.094 -0.44 1 88.38 73 LEU A O 1
ATOM 558 N N . GLY A 1 74 ? -13.016 34.781 -0.501 1 73.75 74 GLY A N 1
ATOM 559 C CA . GLY A 1 74 ? -13.305 35.188 -1.862 1 73.75 74 GLY A CA 1
ATOM 560 C C . GLY A 1 74 ? -12.844 36.625 -2.158 1 73.75 74 GLY A C 1
ATOM 561 O O . GLY A 1 74 ? -12.273 37.281 -1.29 1 73.75 74 GLY A O 1
ATOM 562 N N . PRO A 1 75 ? -12.93 37 -3.529 1 61.62 75 PRO A N 1
ATOM 563 C CA . PRO A 1 75 ? -12.422 38.281 -3.977 1 61.62 75 PRO A CA 1
ATOM 564 C C . PRO A 1 75 ? -13 39.469 -3.186 1 61.62 75 PRO A C 1
ATOM 566 O O . PRO A 1 75 ? -12.312 40.469 -2.955 1 61.62 75 PRO A O 1
ATOM 569 N N . SER A 1 76 ? -14.266 39.562 -3.098 1 59.66 76 SER A N 1
ATOM 570 C CA . SER A 1 76 ? -14.883 40.781 -2.598 1 59.66 76 SER A CA 1
ATOM 571 C C . SER A 1 76 ? -14.75 40.906 -1.083 1 59.66 76 SER A C 1
ATOM 573 O O . SER A 1 76 ? -15.32 41.781 -0.468 1 59.66 76 SER A O 1
ATOM 575 N N . SER A 1 77 ? -13.836 40.188 -0.511 1 63.06 77 SER A N 1
ATOM 576 C CA . SER A 1 77 ? -13.922 40.125 0.944 1 63.06 77 SER A CA 1
ATOM 577 C C . SER A 1 77 ? -13.367 41.375 1.594 1 63.06 77 SER A C 1
ATOM 579 O O . SER A 1 77 ? -12.953 42.312 0.9 1 63.06 77 SER A O 1
ATOM 581 N N . SER A 1 78 ? -13.133 41.594 2.82 1 76.44 78 SER A N 1
ATOM 582 C CA . SER A 1 78 ? -12.586 42.625 3.688 1 76.44 78 SER A CA 1
ATOM 583 C C . SER A 1 78 ? -11.156 42.969 3.305 1 76.44 78 SER A C 1
ATOM 585 O O . SER A 1 78 ? -10.414 42.094 2.816 1 76.44 78 SER A O 1
ATOM 587 N N . SER A 1 79 ? -10.82 44.219 3.238 1 86.75 79 SER A N 1
ATOM 588 C CA . SER A 1 79 ? -9.445 44.656 3.027 1 86.75 79 SER A CA 1
ATOM 589 C C . SER A 1 79 ? -8.766 44.969 4.352 1 86.75 79 SER A C 1
ATOM 591 O O . SER A 1 79 ? -7.605 45.406 4.371 1 86.75 79 SER A O 1
ATOM 593 N N . ALA A 1 80 ? -9.5 44.688 5.398 1 91.5 80 ALA A N 1
ATOM 594 C CA . ALA A 1 80 ? -8.914 44.969 6.707 1 91.5 80 ALA A CA 1
ATOM 595 C C . ALA A 1 80 ? -7.719 44.062 6.977 1 91.5 80 ALA A C 1
ATOM 597 O O . ALA A 1 80 ? -7.762 42.875 6.672 1 91.5 80 ALA A O 1
ATOM 598 N N . PRO A 1 81 ? -6.703 44.656 7.484 1 94.56 81 PRO A N 1
ATOM 599 C CA . PRO A 1 81 ? -5.523 43.844 7.77 1 94.56 81 PRO A CA 1
ATOM 600 C C . PRO A 1 81 ? -5.797 42.75 8.797 1 94.56 81 PRO A C 1
ATOM 602 O O . PRO A 1 81 ? -6.66 42.906 9.664 1 94.56 81 PRO A O 1
ATOM 605 N N . ILE A 1 82 ? -5.094 41.656 8.609 1 95.44 82 ILE A N 1
ATOM 606 C CA . ILE A 1 82 ? -5.129 40.562 9.57 1 95.44 82 ILE A CA 1
ATOM 607 C C . ILE A 1 82 ? -3.824 40.531 10.359 1 95.44 82 ILE A C 1
ATOM 609 O O . ILE A 1 82 ? -2.75 40.312 9.789 1 95.44 82 ILE A O 1
ATOM 613 N N . TYR A 1 83 ? -3.951 40.688 11.648 1 95.75 83 TYR A N 1
ATOM 614 C CA . TYR A 1 83 ? -2.76 40.75 12.492 1 95.75 83 TYR A CA 1
ATOM 615 C C . TYR A 1 83 ? -2.453 39.375 13.086 1 95.75 83 TYR A C 1
ATOM 617 O O . TYR A 1 83 ? -1.289 39 13.18 1 95.75 83 TYR A O 1
ATOM 625 N N . ASN A 1 84 ? -3.463 38.719 13.547 1 96.81 84 ASN A N 1
ATOM 626 C CA . ASN A 1 84 ? -3.352 37.406 14.172 1 96.81 84 ASN A CA 1
ATOM 627 C C . ASN A 1 84 ? -4.137 36.344 13.398 1 96.81 84 ASN A C 1
ATOM 629 O O . ASN A 1 84 ? -5.367 36.406 13.359 1 96.81 84 ASN A O 1
ATOM 633 N N . LEU A 1 85 ? -3.371 35.375 12.844 1 97.38 85 LEU A N 1
ATOM 634 C CA . LEU A 1 85 ? -4.008 34.344 12.023 1 97.38 85 LEU A CA 1
ATOM 635 C C . LEU A 1 85 ? -3.602 32.938 12.477 1 97.38 85 LEU A C 1
ATOM 637 O O . LEU A 1 85 ? -2.412 32.656 12.641 1 97.38 85 LEU A O 1
ATOM 641 N N . ILE A 1 86 ? -4.598 32.094 12.742 1 97.88 86 ILE A N 1
ATOM 642 C CA . ILE A 1 86 ? -4.367 30.688 13 1 97.88 86 ILE A CA 1
ATOM 643 C C . ILE A 1 86 ? -4.82 29.859 11.797 1 97.88 86 ILE A C 1
ATOM 645 O O . ILE A 1 86 ? -5.973 29.953 11.367 1 97.88 86 ILE A O 1
ATOM 649 N N . VAL A 1 87 ? -3.896 29.109 11.258 1 98 87 VAL A N 1
ATOM 650 C CA . VAL A 1 87 ? -4.18 28.281 10.086 1 98 87 VAL A CA 1
ATOM 651 C C . VAL A 1 87 ? -4.352 26.828 10.508 1 98 87 VAL A C 1
ATOM 653 O O . VAL A 1 87 ? -3.42 26.203 11.023 1 98 87 VAL A O 1
ATOM 656 N N . THR A 1 88 ? -5.559 26.297 10.227 1 96.62 88 THR A N 1
ATOM 657 C CA . THR A 1 88 ? -5.852 24.938 10.648 1 96.62 88 THR A CA 1
ATOM 658 C C . THR A 1 88 ? -6.301 24.094 9.469 1 96.62 88 THR A C 1
ATOM 660 O O . THR A 1 88 ? -6.762 22.953 9.648 1 96.62 88 THR A O 1
ATOM 663 N N . VAL A 1 89 ? -6.219 24.594 8.242 1 95.12 89 VAL A N 1
ATOM 664 C CA . VAL A 1 89 ? -6.504 23.766 7.07 1 95.12 89 VAL A CA 1
ATOM 665 C C . VAL A 1 89 ? -5.422 22.703 6.91 1 95.12 89 VAL A C 1
ATOM 667 O O . VAL A 1 89 ? -4.32 22.844 7.445 1 95.12 89 VAL A O 1
ATOM 670 N N . LYS A 1 90 ? -5.73 21.703 6.219 1 92.62 90 LYS A N 1
ATOM 671 C CA . LYS A 1 90 ? -4.703 20.703 5.93 1 92.62 90 LYS A CA 1
ATOM 672 C C . LYS A 1 90 ? -3.57 21.312 5.102 1 92.62 90 LYS A C 1
ATOM 674 O O . LYS A 1 90 ? -3.801 22.188 4.273 1 92.62 90 LYS A O 1
ATOM 679 N N . ALA A 1 91 ? -2.461 20.75 5.254 1 93.56 91 ALA A N 1
ATOM 680 C CA . ALA A 1 91 ? -1.222 21.312 4.723 1 93.56 91 ALA A CA 1
ATOM 681 C C . ALA A 1 91 ? -1.329 21.547 3.219 1 93.56 91 ALA A C 1
ATOM 683 O O . ALA A 1 91 ? -0.918 22.594 2.719 1 93.56 91 ALA A O 1
ATOM 684 N N . PRO A 1 92 ? -1.904 20.641 2.455 1 92.56 92 PRO A N 1
ATOM 685 C CA . PRO A 1 92 ? -1.947 20.859 1.008 1 92.56 92 PRO A CA 1
ATOM 686 C C . PRO A 1 92 ? -2.791 22.062 0.618 1 92.56 92 PRO A C 1
ATOM 688 O O . PRO A 1 92 ? -2.592 22.641 -0.454 1 92.56 92 PRO A O 1
ATOM 691 N N . ALA A 1 93 ? -3.682 22.469 1.473 1 93.88 93 ALA A N 1
ATOM 692 C CA . ALA A 1 93 ? -4.598 23.562 1.16 1 93.88 93 ALA A CA 1
ATOM 693 C C . ALA A 1 93 ? -4.047 24.891 1.655 1 93.88 93 ALA A C 1
ATOM 695 O O . ALA A 1 93 ? -4.633 25.953 1.4 1 93.88 93 ALA A O 1
ATOM 696 N N . THR A 1 94 ? -2.953 24.891 2.303 1 96.06 94 THR A N 1
ATOM 697 C CA . THR A 1 94 ? -2.439 26.047 3.012 1 96.06 94 THR A CA 1
ATOM 698 C C . THR A 1 94 ? -2.174 27.203 2.039 1 96.06 94 THR A C 1
ATOM 700 O O . THR A 1 94 ? -2.658 28.312 2.24 1 96.06 94 THR A O 1
ATOM 703 N N . VAL A 1 95 ? -1.493 26.953 0.954 1 95.44 95 VAL A N 1
ATOM 704 C CA . VAL A 1 95 ? -1.095 28 0.02 1 95.44 95 VAL A CA 1
ATOM 705 C C . VAL A 1 95 ? -2.334 28.609 -0.633 1 95.44 95 VAL A C 1
ATOM 707 O O . VAL A 1 95 ? -2.49 29.828 -0.662 1 95.44 95 VAL A O 1
ATOM 710 N N . SER A 1 96 ? -3.209 27.766 -1.093 1 94.12 96 SER A N 1
ATOM 711 C CA . SER A 1 96 ? -4.41 28.25 -1.761 1 94.12 96 SER A CA 1
ATOM 712 C C . SER A 1 96 ? -5.301 29.031 -0.797 1 94.12 96 SER A C 1
ATOM 714 O O . SER A 1 96 ? -5.871 30.062 -1.166 1 94.12 96 SER A O 1
ATOM 716 N N . ALA A 1 97 ? -5.395 28.562 0.386 1 94.44 97 ALA A N 1
ATOM 717 C CA . ALA A 1 97 ? -6.219 29.234 1.387 1 94.44 97 ALA A CA 1
ATOM 718 C C . ALA A 1 97 ? -5.656 30.609 1.733 1 94.44 97 ALA A C 1
ATOM 720 O O . ALA A 1 97 ? -6.406 31.578 1.866 1 94.44 97 ALA A O 1
ATOM 721 N N . LEU A 1 98 ? -4.391 30.688 1.862 1 95.69 98 LEU A N 1
ATOM 722 C CA . LEU A 1 98 ? -3.754 31.938 2.232 1 95.69 98 LEU A CA 1
ATOM 723 C C . LEU A 1 98 ? -3.713 32.906 1.047 1 95.69 98 LEU A C 1
ATOM 725 O O . LEU A 1 98 ? -3.719 34.125 1.229 1 95.69 98 LEU A O 1
ATOM 729 N N . GLU A 1 99 ? -3.615 32.344 -0.14 1 94.69 99 GLU A N 1
ATOM 730 C CA . GLU A 1 99 ? -3.633 33.188 -1.337 1 94.69 99 GLU A CA 1
ATOM 731 C C . GLU A 1 99 ? -4.887 34.031 -1.387 1 94.69 99 GLU A C 1
ATOM 733 O O . GLU A 1 99 ? -4.84 35.188 -1.844 1 94.69 99 GLU A O 1
ATOM 738 N N . ALA A 1 100 ? -5.969 33.531 -0.927 1 92.88 100 ALA A N 1
ATOM 739 C CA . ALA A 1 100 ? -7.258 34.219 -0.961 1 92.88 100 ALA A CA 1
ATOM 740 C C . ALA A 1 100 ? -7.246 35.438 -0.06 1 92.88 100 ALA A C 1
ATOM 742 O O . ALA A 1 100 ? -8.023 36.375 -0.263 1 92.88 100 ALA A O 1
ATOM 743 N N . ILE A 1 101 ? -6.363 35.531 0.901 1 94.44 101 ILE A N 1
ATOM 744 C CA . ILE A 1 101 ? -6.34 36.656 1.822 1 94.44 101 ILE A CA 1
ATOM 745 C C . ILE A 1 101 ? -4.941 37.25 1.859 1 94.44 101 ILE A C 1
ATOM 747 O O . ILE A 1 101 ? -4.578 37.938 2.822 1 94.44 101 ILE A O 1
ATOM 751 N N . LYS A 1 102 ? -4.207 36.969 0.936 1 94.19 102 LYS A N 1
ATOM 752 C CA . LYS A 1 102 ? -2.822 37.438 0.883 1 94.19 102 LYS A CA 1
ATOM 753 C C . LYS A 1 102 ? -2.744 38.938 0.983 1 94.19 102 LYS A C 1
ATOM 755 O O . LYS A 1 102 ? -1.84 39.5 1.622 1 94.19 102 LYS A O 1
ATOM 760 N N . HIS A 1 103 ? -3.678 39.656 0.361 1 93.12 103 HIS A N 1
ATOM 761 C CA . HIS A 1 103 ? -3.693 41.094 0.306 1 93.12 103 HIS A CA 1
ATOM 762 C C . HIS A 1 103 ? -3.889 41.719 1.693 1 93.12 103 HIS A C 1
ATOM 764 O O . HIS A 1 103 ? -3.65 42.906 1.897 1 93.12 103 HIS A O 1
ATOM 770 N N . ARG A 1 104 ? -4.242 40.906 2.666 1 95 104 ARG A N 1
ATOM 771 C CA . ARG A 1 104 ? -4.496 41.375 4.02 1 95 104 ARG A CA 1
ATOM 772 C C . ARG A 1 104 ? -3.346 41.031 4.953 1 95 104 ARG A C 1
ATOM 774 O O . ARG A 1 104 ? -3.379 41.344 6.141 1 95 104 ARG A O 1
ATOM 781 N N . LEU A 1 105 ? -2.377 40.312 4.395 1 95 105 LEU A N 1
ATOM 782 C CA . LEU A 1 105 ? -1.277 39.812 5.203 1 95 105 LEU A CA 1
ATOM 783 C C . LEU A 1 105 ? 0.026 40.531 4.863 1 95 105 LEU A C 1
ATOM 785 O O . LEU A 1 105 ? 0.216 40.969 3.729 1 95 105 LEU A O 1
ATOM 789 N N . GLY A 1 106 ? 0.914 40.594 5.883 1 92.81 106 GLY A N 1
ATOM 790 C CA . GLY A 1 106 ? 2.211 41.219 5.723 1 92.81 106 GLY A CA 1
ATOM 791 C C . GLY A 1 106 ? 3.088 41.125 6.957 1 92.81 106 GLY A C 1
ATOM 792 O O . GLY A 1 106 ? 2.873 40.25 7.801 1 92.81 106 GLY A O 1
ATOM 793 N N . SER A 1 107 ? 4.098 42 7.035 1 92.81 107 SER A N 1
ATOM 794 C CA . SER A 1 107 ? 5.078 41.969 8.117 1 92.81 107 SER A CA 1
ATOM 795 C C . SER A 1 107 ? 4.43 42.25 9.469 1 92.81 107 SER A C 1
ATOM 797 O O . SER A 1 107 ? 4.988 41.906 10.508 1 92.81 107 SER A O 1
ATOM 799 N N . HIS A 1 108 ? 3.266 42.812 9.453 1 91.94 108 HIS A N 1
ATOM 800 C CA . HIS A 1 108 ? 2.541 43.094 10.68 1 91.94 108 HIS A CA 1
ATOM 801 C C . HIS A 1 108 ? 1.802 41.875 11.188 1 91.94 108 HIS A C 1
ATOM 803 O O . HIS A 1 108 ? 1.309 41.844 12.32 1 91.94 108 HIS A O 1
ATOM 809 N N . SER A 1 109 ? 1.703 40.875 10.359 1 95.06 109 SER A N 1
ATOM 810 C CA . SER A 1 109 ? 0.878 39.688 10.672 1 95.06 109 SER A CA 1
ATOM 811 C C . SER A 1 109 ? 1.693 38.594 11.352 1 95.06 109 SER A C 1
ATOM 813 O O . SER A 1 109 ? 2.883 38.438 11.078 1 95.06 109 SER A O 1
ATOM 815 N N . THR A 1 110 ? 1.058 37.938 12.273 1 95.25 110 THR A N 1
ATOM 816 C CA . THR A 1 110 ? 1.549 36.688 12.828 1 95.25 110 THR A CA 1
ATOM 817 C C . THR A 1 110 ? 0.649 35.5 12.422 1 95.25 110 THR A C 1
ATOM 819 O O . THR A 1 110 ? -0.566 35.562 12.617 1 95.25 110 THR A O 1
ATOM 822 N N . ILE A 1 111 ? 1.271 34.5 11.812 1 96.62 111 ILE A N 1
ATOM 823 C CA . ILE A 1 111 ? 0.533 33.312 11.367 1 96.62 111 ILE A CA 1
ATOM 824 C C . ILE A 1 111 ? 0.973 32.094 12.164 1 96.62 111 ILE A C 1
ATOM 826 O O . ILE A 1 111 ? 2.154 31.734 12.172 1 96.62 111 ILE A O 1
ATOM 830 N N . CYS A 1 112 ? 0.005 31.5 12.852 1 96.62 112 CYS A N 1
ATOM 831 C CA . CYS A 1 112 ? 0.266 30.266 13.586 1 96.62 112 CYS A CA 1
ATOM 832 C C . CYS A 1 112 ? -0.301 29.062 12.852 1 96.62 112 CYS A C 1
ATOM 834 O O . CYS A 1 112 ? -1.51 28.969 12.625 1 96.62 112 CYS A O 1
ATOM 836 N N . PHE A 1 113 ? 0.583 28.125 12.531 1 97.19 113 PHE A N 1
ATOM 837 C CA . PHE A 1 113 ? 0.156 26.906 11.852 1 97.19 113 PHE A CA 1
ATOM 838 C C . PHE A 1 113 ? -0.089 25.781 12.867 1 97.19 113 PHE A C 1
ATOM 840 O O . PHE A 1 113 ? 0.827 25.375 13.578 1 97.19 113 PHE A O 1
ATOM 847 N N . LEU A 1 114 ? -1.296 25.328 12.93 1 96.12 114 LEU A N 1
ATOM 848 C CA . LEU A 1 114 ? -1.653 24.125 13.672 1 96.12 114 LEU A CA 1
ATOM 849 C C . LEU A 1 114 ? -1.986 22.984 12.719 1 96.12 114 LEU A C 1
ATOM 851 O O . LEU A 1 114 ? -3.154 22.625 12.555 1 96.12 114 LEU A O 1
ATOM 855 N N . GLN A 1 115 ? -0.948 22.484 12.094 1 93.25 115 GLN A N 1
ATOM 856 C CA . GLN A 1 115 ? -1.036 21.469 11.039 1 93.25 115 GLN A CA 1
ATOM 857 C C . GLN A 1 115 ? -0.008 20.375 11.25 1 93.25 115 GLN A C 1
ATOM 859 O O . GLN A 1 115 ? 0.918 20.516 12.055 1 93.25 115 GLN A O 1
ATOM 864 N N . ASN A 1 116 ? -0.278 19.297 10.617 1 90 116 ASN A N 1
ATOM 865 C CA . ASN A 1 116 ? 0.713 18.234 10.602 1 90 116 ASN A CA 1
ATOM 866 C C . ASN A 1 116 ? 1.668 18.359 9.422 1 90 116 ASN A C 1
ATOM 868 O O . ASN A 1 116 ? 1.341 19.016 8.422 1 90 116 ASN A O 1
ATOM 872 N N . GLY A 1 117 ? 2.832 17.781 9.656 1 93.5 117 GLY A N 1
ATOM 873 C CA . GLY A 1 117 ? 3.787 17.766 8.562 1 93.5 117 GLY A CA 1
ATOM 874 C C . GLY A 1 117 ? 4.719 18.953 8.555 1 93.5 117 GLY A C 1
ATOM 875 O O . GLY A 1 117 ? 4.66 19.797 9.453 1 93.5 117 GLY A O 1
ATOM 876 N N . LEU A 1 118 ? 5.559 18.969 7.637 1 95.44 118 LEU A N 1
ATOM 877 C CA . LEU A 1 118 ? 6.543 20.031 7.457 1 95.44 118 LEU A CA 1
ATOM 878 C C . LEU A 1 118 ? 6.609 20.469 5.996 1 95.44 118 LEU A C 1
ATOM 880 O O . LEU A 1 118 ? 6.203 19.719 5.102 1 95.44 118 LEU A O 1
ATOM 884 N N . GLY A 1 119 ? 7.051 21.734 5.766 1 94.56 119 GLY A N 1
ATOM 885 C CA . GLY A 1 119 ? 7.246 22.234 4.414 1 94.56 119 GLY A CA 1
ATOM 886 C C . GLY A 1 119 ? 6.293 23.359 4.051 1 94.56 119 GLY A C 1
ATOM 887 O O . GLY A 1 119 ? 6.43 23.969 2.992 1 94.56 119 GLY A O 1
ATOM 888 N N . GLN A 1 120 ? 5.34 23.656 4.922 1 94.88 120 GLN A N 1
ATOM 889 C CA . GLN A 1 120 ? 4.355 24.688 4.652 1 94.88 120 GLN A CA 1
ATOM 890 C C . GLN A 1 120 ? 5.027 26.047 4.484 1 94.88 120 GLN A C 1
ATOM 892 O O . GLN A 1 120 ? 4.73 26.781 3.539 1 94.88 120 GLN A O 1
ATOM 897 N N . ILE A 1 121 ? 5.902 26.328 5.375 1 93.12 121 ILE A N 1
ATOM 898 C CA . ILE A 1 121 ? 6.547 27.641 5.391 1 93.12 121 ILE A CA 1
ATOM 899 C C . ILE A 1 121 ? 7.406 27.812 4.141 1 93.12 121 ILE A C 1
ATOM 901 O O . ILE A 1 121 ? 7.387 28.859 3.502 1 93.12 121 ILE A O 1
ATOM 905 N N . GLU A 1 122 ? 8.148 26.734 3.836 1 92.5 122 GLU A N 1
ATOM 906 C CA . GLU A 1 122 ? 8.961 26.781 2.625 1 92.5 122 GLU A CA 1
ATOM 907 C C . GLU A 1 122 ? 8.102 27.062 1.395 1 92.5 122 GLU A C 1
ATOM 909 O O . GLU A 1 122 ? 8.461 27.906 0.562 1 92.5 122 GLU A O 1
ATOM 914 N N . LYS A 1 123 ? 7.074 26.422 1.353 1 95 123 LYS A N 1
ATOM 915 C CA . LYS A 1 123 ? 6.184 26.609 0.21 1 95 123 LYS A CA 1
ATOM 916 C C . LYS A 1 123 ? 5.602 28.016 0.182 1 95 123 LYS A C 1
ATOM 918 O O . LYS A 1 123 ? 5.492 28.625 -0.883 1 95 123 LYS A O 1
ATOM 923 N N . LEU A 1 124 ? 5.219 28.5 1.295 1 95.81 124 LEU A N 1
ATOM 924 C CA . LEU A 1 124 ? 4.66 29.844 1.396 1 95.81 124 LEU A CA 1
ATOM 925 C C . LEU A 1 124 ? 5.695 30.891 1.008 1 95.81 124 LEU A C 1
ATOM 927 O O . LEU A 1 124 ? 5.383 31.844 0.284 1 95.81 124 LEU A O 1
ATOM 931 N N . ASN A 1 125 ? 6.875 30.734 1.493 1 94.88 125 ASN A N 1
ATOM 932 C CA . ASN A 1 125 ? 7.949 31.672 1.198 1 94.88 125 ASN A CA 1
ATOM 933 C C . ASN A 1 125 ? 8.281 31.703 -0.292 1 94.88 125 ASN A C 1
ATOM 935 O O . ASN A 1 125 ? 8.688 32.75 -0.825 1 94.88 125 ASN A O 1
ATOM 939 N N . GLU A 1 126 ? 8.055 30.594 -0.896 1 94.62 126 GLU A N 1
ATOM 940 C CA . GLU A 1 126 ? 8.336 30.484 -2.324 1 94.62 126 GLU A CA 1
ATOM 941 C C . GLU A 1 126 ? 7.195 31.062 -3.156 1 94.62 126 GLU A C 1
ATOM 943 O O . GLU A 1 126 ? 7.426 31.75 -4.156 1 94.62 126 GLU A O 1
ATOM 948 N N . SER A 1 127 ? 6.055 30.844 -2.748 1 94.81 127 SER A N 1
ATOM 949 C CA . SER A 1 127 ? 4.926 31.078 -3.643 1 94.81 127 SER A CA 1
ATOM 950 C C . SER A 1 127 ? 4.207 32.375 -3.295 1 94.81 127 SER A C 1
ATOM 952 O O . SER A 1 127 ? 3.744 33.094 -4.188 1 94.81 127 SER A O 1
ATOM 954 N N . LEU A 1 128 ? 4.051 32.688 -2.016 1 95.19 128 LEU A N 1
ATOM 955 C CA . LEU A 1 128 ? 3.17 33.812 -1.626 1 95.19 128 LEU A CA 1
ATOM 956 C C . LEU A 1 128 ? 3.967 34.938 -1.014 1 95.19 128 LEU A C 1
ATOM 958 O O . LEU A 1 128 ? 3.668 36.125 -1.261 1 95.19 128 LEU A O 1
ATOM 962 N N . PHE A 1 129 ? 4.887 34.562 -0.186 1 95.81 129 PHE A N 1
ATOM 963 C CA . PHE A 1 129 ? 5.637 35.594 0.547 1 95.81 129 PHE A CA 1
ATOM 964 C C . PHE A 1 129 ? 7.121 35.531 0.195 1 95.81 129 PHE A C 1
ATOM 966 O O . PHE A 1 129 ? 7.969 35.375 1.077 1 95.81 129 PHE A O 1
ATOM 973 N N . SER A 1 130 ? 7.41 35.781 -1.008 1 94.38 130 SER A N 1
ATOM 974 C CA . SER A 1 130 ? 8.766 35.625 -1.522 1 94.38 130 SER A CA 1
ATOM 975 C C . SER A 1 130 ? 9.664 36.75 -1.053 1 94.38 130 SER A C 1
ATOM 977 O O . SER A 1 130 ? 10.883 36.594 -0.94 1 94.38 130 SER A O 1
ATOM 979 N N . ASP A 1 131 ? 9.039 37.938 -0.755 1 94.25 131 ASP A N 1
ATOM 980 C CA . ASP A 1 131 ? 9.805 39.062 -0.244 1 94.25 131 ASP A CA 1
ATOM 981 C C . ASP A 1 131 ? 9.969 38.969 1.271 1 94.25 131 ASP A C 1
ATOM 983 O O . ASP A 1 131 ? 9.008 39.156 2.02 1 94.25 131 ASP A O 1
ATOM 987 N N . VAL A 1 132 ? 11.141 38.844 1.73 1 91.31 132 VAL A N 1
ATOM 988 C CA . VAL A 1 132 ? 11.477 38.625 3.133 1 91.31 132 VAL A CA 1
ATOM 989 C C . VAL A 1 132 ? 11.039 39.812 3.967 1 91.31 132 VAL A C 1
ATOM 991 O O . VAL A 1 132 ? 10.602 39.656 5.109 1 91.31 132 VAL A O 1
ATOM 994 N N . SER A 1 133 ? 11.094 40.938 3.463 1 90.94 133 SER A N 1
ATOM 995 C CA . SER A 1 133 ? 10.82 42.188 4.199 1 90.94 133 SER A CA 1
ATOM 996 C C . SER A 1 133 ? 9.328 42.312 4.488 1 90.94 133 SER A C 1
ATOM 998 O O . SER A 1 133 ? 8.938 43.031 5.414 1 90.94 133 SER A O 1
ATOM 1000 N N . THR A 1 134 ? 8.516 41.688 3.773 1 91.19 134 THR A N 1
ATOM 1001 C CA . THR A 1 134 ? 7.078 41.844 3.936 1 91.19 134 THR A CA 1
ATOM 1002 C C . THR A 1 134 ? 6.449 40.562 4.469 1 91.19 134 THR A C 1
ATOM 1004 O O . THR A 1 134 ? 5.223 40.438 4.555 1 91.19 134 THR A O 1
ATOM 1007 N N . ARG A 1 135 ? 7.246 39.594 4.871 1 93.75 135 ARG A N 1
ATOM 1008 C CA . ARG A 1 135 ? 6.762 38.281 5.309 1 93.75 135 ARG A CA 1
ATOM 1009 C C . ARG A 1 135 ? 6.129 38.375 6.695 1 93.75 135 ARG A C 1
ATOM 1011 O O . ARG A 1 135 ? 6.605 39.125 7.555 1 93.75 135 ARG A O 1
ATOM 1018 N N . PRO A 1 136 ? 5.109 37.625 6.836 1 94.31 136 PRO A N 1
ATOM 1019 C CA . PRO A 1 136 ? 4.586 37.531 8.195 1 94.31 136 PRO A CA 1
ATOM 1020 C C . PRO A 1 136 ? 5.527 36.75 9.133 1 94.31 136 PRO A C 1
ATOM 1022 O O . PRO A 1 136 ? 6.449 36.094 8.664 1 94.31 136 PRO A O 1
ATOM 1025 N N . THR A 1 137 ? 5.293 37.031 10.391 1 93.19 137 THR A N 1
ATOM 1026 C CA . THR A 1 137 ? 5.941 36.188 11.391 1 93.19 137 THR A CA 1
ATOM 1027 C C . THR A 1 137 ? 5.23 34.844 11.492 1 93.19 137 THR A C 1
ATOM 1029 O O . THR A 1 137 ? 4.004 34.781 11.562 1 93.19 137 THR A O 1
ATOM 1032 N N . TYR A 1 138 ? 6.055 33.781 11.484 1 95.19 138 TYR A N 1
ATOM 1033 C CA . TYR A 1 138 ? 5.469 32.469 11.508 1 95.19 138 TYR A CA 1
ATOM 1034 C C . TYR A 1 138 ? 5.613 31.812 12.883 1 95.19 138 TYR A C 1
ATOM 1036 O O . TYR A 1 138 ? 6.66 31.953 13.531 1 95.19 138 TYR A O 1
ATOM 1044 N N . MET A 1 139 ? 4.547 31.203 13.32 1 94.38 139 MET A N 1
ATOM 1045 C CA . MET A 1 139 ? 4.512 30.312 14.484 1 94.38 139 MET A CA 1
ATOM 1046 C C . MET A 1 139 ? 4.027 28.922 14.094 1 94.38 139 MET A C 1
ATOM 1048 O O . MET A 1 139 ? 3.264 28.766 13.141 1 94.38 139 MET A O 1
ATOM 1052 N N . PHE A 1 140 ? 4.602 28 14.836 1 94.81 140 PHE A N 1
ATOM 1053 C CA . PHE A 1 140 ? 4.105 26.625 14.672 1 94.81 140 PHE A CA 1
ATOM 1054 C C . PHE A 1 140 ? 3.572 26.094 16 1 94.81 140 PHE A C 1
ATOM 1056 O O . PHE A 1 140 ? 4.07 26.453 17.062 1 94.81 140 PHE A O 1
ATOM 1063 N N . GLY A 1 141 ? 2.539 25.266 15.875 1 94.94 141 GLY A N 1
ATOM 1064 C CA . GLY A 1 141 ? 2.025 24.516 17.016 1 94.94 141 GLY A CA 1
ATOM 1065 C C . GLY A 1 141 ? 1.952 23.016 16.766 1 94.94 141 GLY A C 1
ATOM 1066 O O . GLY A 1 141 ? 1.541 22.578 15.688 1 94.94 141 GLY A O 1
ATOM 1067 N N . ILE A 1 142 ? 2.463 22.281 17.688 1 94.25 142 ILE A N 1
ATOM 1068 C CA . ILE A 1 142 ? 2.357 20.828 17.672 1 94.25 142 ILE A CA 1
ATOM 1069 C C . ILE A 1 142 ? 1.182 20.391 18.547 1 94.25 142 ILE A C 1
ATOM 1071 O O . ILE A 1 142 ? 1.192 20.578 19.766 1 94.25 142 ILE A O 1
ATOM 1075 N N . MET A 1 143 ? 0.253 19.828 17.875 1 89.38 143 MET A N 1
ATOM 1076 C CA . MET A 1 143 ? -0.956 19.391 18.578 1 89.38 143 MET A CA 1
ATOM 1077 C C . MET A 1 143 ? -0.808 17.953 19.062 1 89.38 143 MET A C 1
ATOM 1079 O O . MET A 1 143 ? -0.458 17.062 18.297 1 89.38 143 MET A O 1
ATOM 1083 N N . ARG A 1 144 ? -0.961 17.703 20.281 1 85.56 144 ARG A N 1
ATOM 1084 C CA . ARG A 1 144 ? -1.023 16.359 20.875 1 85.56 144 ARG A CA 1
ATOM 1085 C C . ARG A 1 144 ? -2.408 16.078 21.453 1 85.56 144 ARG A C 1
ATOM 1087 O O . ARG A 1 144 ? -2.535 15.648 22.594 1 85.56 144 ARG A O 1
ATOM 1094 N N . LEU A 1 145 ? -3.395 16.625 20.781 1 83.12 145 LEU A N 1
ATOM 1095 C CA . LEU A 1 145 ? -4.801 16.406 21.109 1 83.12 145 LEU A CA 1
ATOM 1096 C C . LEU A 1 145 ? -5.508 15.641 19.984 1 83.12 145 LEU A C 1
ATOM 1098 O O . LEU A 1 145 ? -5.375 15.984 18.812 1 83.12 145 LEU A O 1
ATOM 1102 N N . GLY A 1 146 ? -6.133 14.539 20.359 1 80.88 146 GLY A N 1
ATOM 1103 C CA . GLY A 1 146 ? -6.965 13.828 19.406 1 80.88 146 GLY A CA 1
ATOM 1104 C C . GLY A 1 146 ? -8.336 14.453 19.219 1 80.88 146 GLY A C 1
ATOM 1105 O O . GLY A 1 146 ? -9.133 14.5 20.156 1 80.88 146 GLY A O 1
ATOM 1106 N N . VAL A 1 147 ? -8.523 15.047 18.078 1 87.5 147 VAL A N 1
ATOM 1107 C CA . VAL A 1 147 ? -9.812 15.688 17.828 1 87.5 147 VAL A CA 1
ATOM 1108 C C . VAL A 1 147 ? -10.336 15.25 16.453 1 87.5 147 VAL A C 1
ATOM 1110 O O . VAL A 1 147 ? -9.562 15.117 15.5 1 87.5 147 VAL A O 1
ATOM 1113 N N . TYR A 1 148 ? -11.594 14.914 16.391 1 87.44 148 TYR A N 1
ATOM 1114 C CA . TYR A 1 148 ? -12.211 14.594 15.109 1 87.44 148 TYR A CA 1
ATOM 1115 C C . TYR A 1 148 ? -13.594 15.219 14.992 1 87.44 148 TYR A C 1
ATOM 1117 O O . TYR A 1 148 ? -14.211 15.578 16 1 87.44 148 TYR A O 1
ATOM 1125 N N . LEU A 1 149 ? -14.039 15.367 13.781 1 89.12 149 LEU A N 1
ATOM 1126 C CA . LEU A 1 149 ? -15.32 16.016 13.531 1 89.12 149 LEU A CA 1
ATOM 1127 C C . LEU A 1 149 ? -16.469 15.031 13.656 1 89.12 149 LEU A C 1
ATOM 1129 O O . LEU A 1 149 ? -16.422 13.93 13.109 1 89.12 149 LEU A O 1
ATOM 1133 N N . LYS A 1 150 ? -17.422 15.344 14.344 1 88.88 150 LYS A N 1
ATOM 1134 C CA . LYS A 1 150 ? -18.703 14.633 14.359 1 88.88 150 LYS A CA 1
ATOM 1135 C C . LYS A 1 150 ? -19.641 15.172 13.281 1 88.88 150 LYS A C 1
ATOM 1137 O O . LYS A 1 150 ? -20.391 14.406 12.664 1 88.88 150 LYS A O 1
ATOM 1142 N N . SER A 1 151 ? -19.609 16.5 13.109 1 89.5 151 SER A N 1
ATOM 1143 C CA . SER A 1 151 ? -20.328 17.219 12.062 1 89.5 151 SER A CA 1
ATOM 1144 C C . SER A 1 151 ? -19.531 18.422 11.578 1 89.5 151 SER A C 1
ATOM 1146 O O . SER A 1 151 ? -18.375 18.609 11.969 1 89.5 151 SER A O 1
ATOM 1148 N N . SER A 1 152 ? -20.188 19.25 10.781 1 88.75 152 SER A N 1
ATOM 1149 C CA . SER A 1 152 ? -19.5 20.406 10.203 1 88.75 152 SER A CA 1
ATOM 1150 C C . SER A 1 152 ? -19.172 21.453 11.273 1 88.75 152 SER A C 1
ATOM 1152 O O . SER A 1 152 ? -18.266 22.266 11.078 1 88.75 152 SER A O 1
ATOM 1154 N N . THR A 1 153 ? -19.859 21.438 12.398 1 92.31 153 THR A N 1
ATOM 1155 C CA . THR A 1 153 ? -19.672 22.484 13.398 1 92.31 153 THR A CA 1
ATOM 1156 C C . THR A 1 153 ? -19.469 21.859 14.781 1 92.31 153 THR A C 1
ATOM 1158 O O . THR A 1 153 ? -19.609 22.547 15.797 1 92.31 153 THR A O 1
ATOM 1161 N N . GLU A 1 154 ? -19.219 20.562 14.766 1 93.5 154 GLU A N 1
ATOM 1162 C CA . GLU A 1 154 ? -19.031 19.859 16.031 1 93.5 154 GLU A CA 1
ATOM 1163 C C . GLU A 1 154 ? -17.797 18.969 15.984 1 93.5 154 GLU A C 1
ATOM 1165 O O . GLU A 1 154 ? -17.641 18.156 15.07 1 93.5 154 GLU A O 1
ATOM 1170 N N . ALA A 1 155 ? -16.984 19.141 17.031 1 93.5 155 ALA A N 1
ATOM 1171 C CA . ALA A 1 155 ? -15.797 18.297 17.156 1 93.5 155 ALA A CA 1
ATOM 1172 C C . ALA A 1 155 ? -15.805 17.516 18.453 1 93.5 155 ALA A C 1
ATOM 1174 O O . ALA A 1 155 ? -16.484 17.906 19.422 1 93.5 155 ALA A O 1
ATOM 1175 N N . ILE A 1 156 ? -15.219 16.438 18.453 1 91.56 156 ILE A N 1
ATOM 1176 C CA . ILE A 1 156 ? -15.062 15.594 19.625 1 91.56 156 ILE A CA 1
ATOM 1177 C C . ILE A 1 156 ? -13.594 15.539 20.031 1 91.56 156 ILE A C 1
ATOM 1179 O O . ILE A 1 156 ? -12.734 15.164 19.234 1 91.56 156 ILE A O 1
ATOM 1183 N N . LEU A 1 157 ? -13.336 15.992 21.203 1 88.75 157 LEU A N 1
ATOM 1184 C CA . LEU A 1 157 ? -12.016 15.82 21.812 1 88.75 157 LEU A CA 1
ATOM 1185 C C . LEU A 1 157 ? -11.891 14.453 22.453 1 88.75 157 LEU A C 1
ATOM 1187 O O . LEU A 1 157 ? -12.586 14.148 23.422 1 88.75 157 LEU A O 1
ATOM 1191 N N . ALA A 1 158 ? -11.023 13.68 21.906 1 81.69 158 ALA A N 1
ATOM 1192 C CA . ALA A 1 158 ? -10.914 12.289 22.328 1 81.69 158 ALA A CA 1
ATOM 1193 C C . ALA A 1 158 ? -10.453 12.188 23.781 1 81.69 158 ALA A C 1
ATOM 1195 O O . ALA A 1 158 ? -10.945 11.344 24.531 1 81.69 158 ALA A O 1
ATOM 1196 N N . SER A 1 159 ? -9.438 12.922 24.172 1 77 159 SER A N 1
ATOM 1197 C CA . SER A 1 159 ? -8.922 12.938 25.547 1 77 159 SER A CA 1
ATOM 1198 C C . SER A 1 159 ? -8.648 14.367 26.016 1 77 159 SER A C 1
ATOM 1200 O O . SER A 1 159 ? -8.195 15.203 25.219 1 77 159 SER A O 1
ATOM 1202 N N . PRO A 1 160 ? -8.906 14.539 27.297 1 73.31 160 PRO A N 1
ATOM 1203 C CA . PRO A 1 160 ? -8.695 15.891 27.844 1 73.31 160 PRO A CA 1
ATOM 1204 C C . PRO A 1 160 ? -7.227 16.172 28.141 1 73.31 160 PRO A C 1
ATOM 1206 O O . PRO A 1 160 ? -6.855 17.328 28.375 1 73.31 160 PRO A O 1
ATOM 1209 N N . ASN A 1 161 ? -6.457 15.203 28.188 1 75.69 161 ASN A N 1
ATOM 1210 C CA . ASN A 1 161 ? -5.094 15.359 28.688 1 75.69 161 ASN A CA 1
ATOM 1211 C C . ASN A 1 161 ? -4.125 15.711 27.562 1 75.69 161 ASN A C 1
ATOM 1213 O O . ASN A 1 161 ? -2.91 15.75 27.766 1 75.69 161 ASN A O 1
ATOM 1217 N N . GLY A 1 162 ? -4.523 16.359 26.609 1 79.81 162 GLY A N 1
ATOM 1218 C CA . GLY A 1 162 ? -3.59 16.734 25.562 1 79.81 162 GLY A CA 1
ATOM 1219 C C . GLY A 1 162 ? -3.08 18.156 25.688 1 79.81 162 GLY A C 1
ATOM 1220 O O . GLY A 1 162 ? -3.451 18.875 26.625 1 79.81 162 GLY A O 1
ATOM 1221 N N . SER A 1 163 ? -1.995 18.5 24.969 1 88.31 163 SER A N 1
ATOM 1222 C CA . SER A 1 163 ? -1.404 19.844 24.984 1 88.31 163 SER A CA 1
ATOM 1223 C C . SER A 1 163 ? -0.935 20.25 23.578 1 88.31 163 SER A C 1
ATOM 1225 O O . SER A 1 163 ? -0.883 19.422 22.672 1 88.31 163 SER A O 1
ATOM 1227 N N . ILE A 1 164 ? -0.708 21.578 23.5 1 94.25 164 ILE A N 1
ATOM 1228 C CA . ILE A 1 164 ? -0.126 22.141 22.281 1 94.25 164 ILE A CA 1
ATOM 1229 C C . ILE A 1 164 ? 1.2 22.812 22.609 1 94.25 164 ILE A C 1
ATOM 1231 O O . ILE A 1 164 ? 1.277 23.625 23.547 1 94.25 164 ILE A O 1
ATOM 1235 N N . SER A 1 165 ? 2.25 22.438 21.984 1 96.06 165 SER A N 1
ATOM 1236 C CA . SER A 1 165 ? 3.508 23.172 22.047 1 96.06 165 SER A CA 1
ATOM 1237 C C . SER A 1 165 ? 3.611 24.172 20.891 1 96.06 165 SER A C 1
ATOM 1239 O O . SER A 1 165 ? 3.506 23.812 19.719 1 96.06 165 SER A O 1
ATOM 1241 N N . VAL A 1 166 ? 3.773 25.453 21.25 1 95.31 166 VAL A N 1
ATOM 1242 C CA . VAL A 1 166 ? 3.795 26.484 20.219 1 95.31 166 VAL A CA 1
ATOM 1243 C C . VAL A 1 166 ? 5.082 27.297 20.344 1 95.31 166 VAL A C 1
ATOM 1245 O O . VAL A 1 166 ? 5.656 27.406 21.422 1 95.31 166 VAL A O 1
ATOM 1248 N N . GLY A 1 167 ? 5.562 27.797 19.25 1 93.62 167 GLY A N 1
ATOM 1249 C CA . GLY A 1 167 ? 6.75 28.641 19.25 1 93.62 167 GLY A CA 1
ATOM 1250 C C . GLY A 1 167 ? 6.949 29.391 17.953 1 93.62 167 GLY A C 1
ATOM 1251 O O . GLY A 1 167 ? 6.312 29.078 16.938 1 93.62 167 GLY A O 1
ATOM 1252 N N . LEU A 1 168 ? 7.746 30.438 18 1 93 168 LEU A N 1
ATOM 1253 C CA . LEU A 1 168 ? 8.109 31.234 16.828 1 93 168 LEU A CA 1
ATOM 1254 C C . LEU A 1 168 ? 9.133 30.5 15.969 1 93 168 LEU A C 1
ATOM 1256 O O . LEU A 1 168 ? 10.055 29.875 16.5 1 93 168 LEU A O 1
ATOM 1260 N N . VAL A 1 169 ? 8.867 30.516 14.625 1 90.94 169 VAL A N 1
ATOM 1261 C CA . VAL A 1 169 ? 9.805 29.891 13.703 1 90.94 169 VAL A CA 1
ATOM 1262 C C . VAL A 1 169 ? 11.062 30.734 13.57 1 90.94 169 VAL A C 1
ATOM 1264 O O . VAL A 1 169 ? 10.977 31.953 13.375 1 90.94 169 VAL A O 1
ATOM 1267 N N . GLY A 1 170 ? 12.234 30 13.352 1 76.62 170 GLY A N 1
ATOM 1268 C CA . GLY A 1 170 ? 13.523 30.641 13.109 1 76.62 170 GLY A CA 1
ATOM 1269 C C . GLY A 1 170 ? 14.156 31.188 14.375 1 76.62 170 GLY A C 1
ATOM 1270 O O . GLY A 1 170 ? 13.602 31.062 15.461 1 76.62 170 GLY A O 1
ATOM 1271 N N . SER A 1 171 ? 15.07 31.922 14.484 1 57.66 171 SER A N 1
ATOM 1272 C CA . SER A 1 171 ? 16.141 32.281 15.414 1 57.66 171 SER A CA 1
ATOM 1273 C C . SER A 1 171 ? 15.57 33.031 16.625 1 57.66 171 SER A C 1
ATOM 1275 O O . SER A 1 171 ? 14.414 33.438 16.625 1 57.66 171 SER A O 1
ATOM 1277 N N . GLY A 1 172 ? 16.438 34.031 17.344 1 48.16 172 GLY A N 1
ATOM 1278 C CA . GLY A 1 172 ? 16.859 34.469 18.672 1 48.16 172 GLY A CA 1
ATOM 1279 C C . GLY A 1 172 ? 15.789 35.281 19.391 1 48.16 172 GLY A C 1
ATOM 1280 O O . GLY A 1 172 ? 14.852 35.781 18.766 1 48.16 172 GLY A O 1
ATOM 1281 N N . PRO A 1 173 ? 15.664 34.844 20.547 1 43.78 173 PRO A N 1
ATOM 1282 C CA . PRO A 1 173 ? 14.828 35.625 21.469 1 43.78 173 PRO A CA 1
ATOM 1283 C C . PRO A 1 173 ? 14.578 37.031 20.969 1 43.78 173 PRO A C 1
ATOM 1285 O O . PRO A 1 173 ? 13.898 37.812 21.625 1 43.78 173 PRO A O 1
ATOM 1288 N N . SER A 1 174 ? 15.383 37.406 20 1 43.66 174 SER A N 1
ATOM 1289 C CA . SER A 1 174 ? 15.445 38.875 20 1 43.66 174 SER A CA 1
ATOM 1290 C C . SER A 1 174 ? 14.078 39.469 19.703 1 43.66 174 SER A C 1
ATOM 1292 O O . SER A 1 174 ? 13.594 40.344 20.453 1 43.66 174 SER A O 1
ATOM 1294 N N . SER A 1 175 ? 13.797 39.875 18.312 1 50.06 175 SER A N 1
ATOM 1295 C CA . SER A 1 175 ? 12.953 41.031 18.094 1 50.06 175 SER A CA 1
ATOM 1296 C C . SER A 1 175 ? 11.477 40.688 18.234 1 50.06 175 SER A C 1
ATOM 1298 O O . SER A 1 175 ? 10.836 40.281 17.266 1 50.06 175 SER A O 1
ATOM 1300 N N . ARG A 1 176 ? 11.094 40.031 19.438 1 53.53 176 ARG A N 1
ATOM 1301 C CA . ARG A 1 176 ? 9.703 39.906 19.859 1 53.53 176 ARG A CA 1
ATOM 1302 C C . ARG A 1 176 ? 8.93 41.188 19.547 1 53.53 176 ARG A C 1
ATOM 1304 O O . ARG A 1 176 ? 9.141 42.219 20.172 1 53.53 176 ARG A O 1
ATOM 1311 N N . SER A 1 177 ? 8.633 41.219 18.234 1 60.47 177 SER A N 1
ATOM 1312 C CA . SER A 1 177 ? 7.684 42.312 18.062 1 60.47 177 SER A CA 1
ATOM 1313 C C . SER A 1 177 ? 6.453 42.094 18.938 1 60.47 177 SER A C 1
ATOM 1315 O O . SER A 1 177 ? 6.137 40.969 19.344 1 60.47 177 SER A O 1
ATOM 1317 N N . SER A 1 178 ? 5.906 43.125 19.391 1 68.12 178 SER A N 1
ATOM 1318 C CA . SER A 1 178 ? 4.734 43.219 20.25 1 68.12 178 SER A CA 1
ATOM 1319 C C . SER A 1 178 ? 3.549 42.469 19.656 1 68.12 178 SER A C 1
ATOM 1321 O O . SER A 1 178 ? 2.723 41.906 20.391 1 68.12 178 SER A O 1
ATOM 1323 N N . GLN A 1 179 ? 3.596 42.25 18.328 1 75.19 179 GLN A N 1
ATOM 1324 C CA . GLN A 1 179 ? 2.389 41.688 17.734 1 75.19 179 GLN A CA 1
ATOM 1325 C C . GLN A 1 179 ? 2.354 40.188 17.922 1 75.19 179 GLN A C 1
ATOM 1327 O O . GLN A 1 179 ? 1.304 39.594 18.219 1 75.19 179 GLN A O 1
ATOM 1332 N N . HIS A 1 180 ? 3.48 39.531 17.781 1 84.62 180 HIS A N 1
ATOM 1333 C CA . HIS A 1 180 ? 3.463 38.094 17.922 1 84.62 180 HIS A CA 1
ATOM 1334 C C . HIS A 1 180 ? 3.146 37.688 19.344 1 84.62 180 HIS A C 1
ATOM 1336 O O . HIS A 1 180 ? 2.604 36.594 19.578 1 84.62 180 HIS A O 1
ATOM 1342 N N . GLN A 1 181 ? 3.402 38.531 20.234 1 88.56 181 GLN A N 1
ATOM 1343 C CA . GLN A 1 181 ? 3.119 38.25 21.625 1 88.56 181 GLN A CA 1
ATOM 1344 C C . GLN A 1 181 ? 1.615 38.188 21.891 1 88.56 181 GLN A C 1
ATOM 1346 O O . GLN A 1 181 ? 1.154 37.406 22.734 1 88.56 181 GLN A O 1
ATOM 1351 N N . VAL A 1 182 ? 0.917 38.938 21.094 1 91 182 VAL A N 1
ATOM 1352 C CA . VAL A 1 182 ? -0.531 38.969 21.281 1 91 182 VAL A CA 1
ATOM 1353 C C . VAL A 1 182 ? -1.121 37.594 20.969 1 91 182 VAL A C 1
ATOM 1355 O O . VAL A 1 182 ? -1.877 37.062 21.781 1 91 182 VAL A O 1
ATOM 1358 N N . LEU A 1 183 ? -0.771 37.094 19.891 1 93.25 183 LEU A N 1
ATOM 1359 C CA . LEU A 1 183 ? -1.294 35.781 19.5 1 93.25 183 LEU A CA 1
ATOM 1360 C C . LEU A 1 183 ? -0.796 34.688 20.438 1 93.25 183 LEU A C 1
ATOM 1362 O O . LEU A 1 183 ? -1.567 33.812 20.844 1 93.25 183 LEU A O 1
ATOM 1366 N N . LEU A 1 184 ? 0.462 34.75 20.781 1 93.12 184 LEU A N 1
ATOM 1367 C CA . LEU A 1 184 ? 1.048 33.781 21.688 1 93.12 184 LEU A CA 1
ATOM 1368 C C . LEU A 1 184 ? 0.341 33.812 23.031 1 93.12 184 LEU A C 1
ATOM 1370 O O . LEU A 1 184 ? -0.04 32.75 23.562 1 93.12 184 LEU A O 1
ATOM 1374 N N . ASP A 1 185 ? 0.144 35 23.516 1 92.25 185 ASP A N 1
ATOM 1375 C CA . ASP A 1 185 ? -0.511 35.156 24.812 1 92.25 185 ASP A CA 1
ATOM 1376 C C . ASP A 1 185 ? -1.943 34.625 24.781 1 92.25 185 ASP A C 1
ATOM 1378 O O . ASP A 1 185 ? -2.41 34 25.734 1 92.25 185 ASP A O 1
ATOM 1382 N N . THR A 1 186 ? -2.598 34.938 23.734 1 93.12 186 THR A N 1
ATOM 1383 C CA . THR A 1 186 ? -3.971 34.469 23.562 1 93.12 186 THR A CA 1
ATOM 1384 C C . THR A 1 186 ? -4.039 32.938 23.609 1 93.12 186 THR A C 1
ATOM 1386 O O . THR A 1 186 ? -4.914 32.375 24.281 1 93.12 186 THR A O 1
ATOM 1389 N N . LEU A 1 187 ? -3.111 32.281 22.984 1 93.88 187 LEU A N 1
ATOM 1390 C CA . LEU A 1 187 ? -3.072 30.844 22.953 1 93.88 187 LEU A CA 1
ATOM 1391 C C . LEU A 1 187 ? -2.707 30.281 24.312 1 93.88 187 LEU A C 1
ATOM 1393 O O . LEU A 1 187 ? -3.316 29.312 24.781 1 93.88 187 LEU A O 1
ATOM 1397 N N . LEU A 1 188 ? -1.809 30.906 24.969 1 92.62 188 LEU A N 1
ATOM 1398 C CA . LEU A 1 188 ? -1.312 30.422 26.25 1 92.62 188 LEU A CA 1
ATOM 1399 C C . LEU A 1 188 ? -2.375 30.578 27.344 1 92.62 188 LEU A C 1
ATOM 1401 O O . LEU A 1 188 ? -2.373 29.844 28.328 1 92.62 188 LEU A O 1
ATOM 1405 N N . LYS A 1 189 ? -3.287 31.469 27.172 1 91.5 189 LYS A N 1
ATOM 1406 C CA . LYS A 1 189 ? -4.285 31.766 28.188 1 91.5 189 LYS A CA 1
ATOM 1407 C C . LYS A 1 189 ? -5.477 30.812 28.094 1 91.5 189 LYS A C 1
ATOM 1409 O O . LYS A 1 189 ? -6.301 30.75 29 1 91.5 189 LYS A O 1
ATOM 1414 N N . SER A 1 190 ? -5.566 30.109 27.031 1 89.62 190 SER A N 1
ATOM 1415 C CA . SER A 1 190 ? -6.676 29.172 26.859 1 89.62 190 SER A CA 1
ATOM 1416 C C . SER A 1 190 ? -6.449 27.891 27.656 1 89.62 190 SER A C 1
ATOM 1418 O O . SER A 1 190 ? -5.59 27.078 27.297 1 89.62 190 SER A O 1
ATOM 1420 N N . PRO A 1 191 ? -7.223 27.578 28.625 1 85.75 191 PRO A N 1
ATOM 1421 C CA . PRO A 1 191 ? -7.02 26.375 29.438 1 85.75 191 PRO A CA 1
ATOM 1422 C C . PRO A 1 191 ? -7.312 25.094 28.656 1 85.75 191 PRO A C 1
ATOM 1424 O O . PRO A 1 191 ? -6.625 24.078 28.844 1 85.75 191 PRO A O 1
ATOM 1427 N N . VAL A 1 192 ? -8.234 25.109 27.797 1 83.88 192 VAL A N 1
ATOM 1428 C CA . VAL A 1 192 ? -8.648 23.922 27.047 1 83.88 192 VAL A CA 1
ATOM 1429 C C . VAL A 1 192 ? -7.527 23.484 26.109 1 83.88 192 VAL A C 1
ATOM 1431 O O . VAL A 1 192 ? -7.262 22.297 25.953 1 83.88 192 VAL A O 1
ATOM 1434 N N . LEU A 1 193 ? -6.844 24.453 25.531 1 89.44 193 LEU A N 1
ATOM 1435 C CA . LEU A 1 193 ? -5.789 24.125 24.578 1 89.44 193 LEU A CA 1
ATOM 1436 C C . LEU A 1 193 ? -4.523 23.672 25.297 1 89.44 193 LEU A C 1
ATOM 1438 O O . LEU A 1 193 ? -3.707 22.953 24.719 1 89.44 193 LEU A O 1
ATOM 1442 N N . GLY A 1 194 ? -4.344 24.141 26.531 1 90.25 194 GLY A N 1
ATOM 1443 C CA . GLY A 1 194 ? -3.17 23.734 27.281 1 90.25 194 GLY A CA 1
ATOM 1444 C C . GLY A 1 194 ? -1.867 24.031 26.562 1 90.25 194 GLY A C 1
ATOM 1445 O O . GLY A 1 194 ? -0.999 23.156 26.469 1 90.25 194 GLY A O 1
ATOM 1446 N N . CYS A 1 195 ? -1.684 25.219 26.062 1 93.06 195 CYS A N 1
ATOM 1447 C CA . CYS A 1 195 ? -0.535 25.578 25.25 1 93.06 195 CYS A CA 1
ATOM 1448 C C . CYS A 1 195 ? 0.688 25.859 26.109 1 93.06 195 CYS A C 1
ATOM 1450 O O . CYS A 1 195 ? 0.564 26.375 27.219 1 93.06 195 CYS A O 1
ATOM 1452 N N . GLU A 1 196 ? 1.783 25.453 25.672 1 95.06 196 GLU A N 1
ATOM 1453 C CA . GLU A 1 196 ? 3.086 25.812 26.219 1 95.06 196 GLU A CA 1
ATOM 1454 C C . GLU A 1 196 ? 4 26.391 25.141 1 95.06 196 GLU A C 1
ATOM 1456 O O . GLU A 1 196 ? 3.98 25.938 24 1 95.06 196 GLU A O 1
ATOM 1461 N N . GLU A 1 197 ? 4.75 27.391 25.531 1 94.94 197 GLU A N 1
ATOM 1462 C CA . GLU A 1 197 ? 5.695 27.984 24.594 1 94.94 197 GLU A CA 1
ATOM 1463 C C . GLU A 1 197 ? 7.039 27.266 24.625 1 94.94 197 GLU A C 1
ATOM 1465 O O . GLU A 1 197 ? 7.559 26.969 25.703 1 94.94 197 GLU A O 1
ATOM 1470 N N . LEU A 1 198 ? 7.578 26.969 23.484 1 93.44 198 LEU A N 1
ATOM 1471 C CA . LEU A 1 198 ? 8.906 26.391 23.359 1 93.44 198 LEU A CA 1
ATOM 1472 C C . LEU A 1 198 ? 9.797 27.234 22.453 1 93.44 198 LEU A C 1
ATOM 1474 O O . LEU A 1 198 ? 9.305 27.906 21.547 1 93.44 198 LEU A O 1
ATOM 1478 N N . GLU A 1 199 ? 11.094 27.156 22.75 1 90.81 199 GLU A N 1
ATOM 1479 C CA . GLU A 1 199 ? 12.055 27.719 21.812 1 90.81 199 GLU A CA 1
ATOM 1480 C C . GLU A 1 199 ? 12.047 26.969 20.484 1 90.81 199 GLU A C 1
ATOM 1482 O O . GLU A 1 199 ? 11.734 25.781 20.453 1 90.81 199 GLU A O 1
ATOM 1487 N N . TRP A 1 200 ? 12.422 27.656 19.469 1 89.69 200 TRP A N 1
ATOM 1488 C CA . TRP A 1 200 ? 12.352 27.094 18.125 1 89.69 200 TRP A CA 1
ATOM 1489 C C . TRP A 1 200 ? 13.125 25.797 18.047 1 89.69 200 TRP A C 1
ATOM 1491 O O . TRP A 1 200 ? 12.664 24.828 17.438 1 89.69 200 TRP A O 1
ATOM 1501 N N . SER A 1 201 ? 14.297 25.75 18.672 1 89.69 201 SER A N 1
ATOM 1502 C CA . SER A 1 201 ? 15.133 24.547 18.594 1 89.69 201 SER A CA 1
ATOM 1503 C C . SER A 1 201 ? 14.414 23.344 19.203 1 89.69 201 SER A C 1
ATOM 1505 O O . SER A 1 201 ? 14.43 22.25 18.625 1 89.69 201 SER A O 1
ATOM 1507 N N . ASP A 1 202 ? 13.797 23.578 20.344 1 91.25 202 ASP A N 1
ATOM 1508 C CA . ASP A 1 202 ? 13.062 22.5 21.016 1 91.25 202 ASP A CA 1
ATOM 1509 C C . ASP A 1 202 ? 11.82 22.109 20.219 1 91.25 202 ASP A C 1
ATOM 1511 O O . ASP A 1 202 ? 11.5 20.922 20.109 1 91.25 202 AS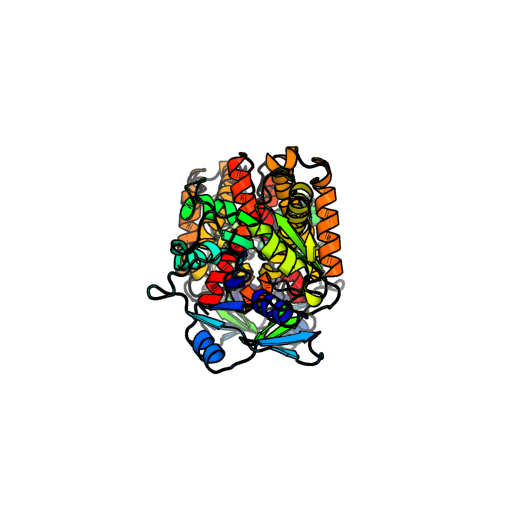P A O 1
ATOM 1515 N N . LEU A 1 203 ? 11.195 23.125 19.703 1 92.75 203 LEU A N 1
ATOM 1516 C CA . LEU A 1 203 ? 9.984 22.875 18.922 1 92.75 203 LEU A CA 1
ATOM 1517 C C . LEU A 1 203 ? 10.305 22.094 17.656 1 92.75 203 LEU A C 1
ATOM 1519 O O . LEU A 1 203 ? 9.578 21.156 17.297 1 92.75 203 LEU A O 1
ATOM 1523 N N . LEU A 1 204 ? 11.367 22.484 17.016 1 92.56 204 LEU A N 1
ATOM 1524 C CA . LEU A 1 204 ? 11.766 21.812 15.789 1 92.56 204 LEU A CA 1
ATOM 1525 C C . LEU A 1 204 ? 12.109 20.344 16.062 1 92.56 204 LEU A C 1
ATOM 1527 O O . LEU A 1 204 ? 11.727 19.469 15.289 1 92.56 204 LEU A O 1
ATOM 1531 N N . GLN A 1 205 ? 12.836 20.125 17.094 1 93.06 205 GLN A N 1
ATOM 1532 C CA . GLN A 1 205 ? 13.164 18.75 17.469 1 93.06 205 GLN A CA 1
ATOM 1533 C C . GLN A 1 205 ? 11.906 17.922 17.688 1 93.06 205 GLN A C 1
ATOM 1535 O O . GLN A 1 205 ? 11.805 16.797 17.203 1 93.06 205 GLN A O 1
ATOM 1540 N N . MET A 1 206 ? 11.023 18.469 18.422 1 92.94 206 MET A N 1
ATOM 1541 C CA . MET A 1 206 ? 9.758 17.781 18.688 1 92.94 206 MET A CA 1
ATOM 1542 C C . MET A 1 206 ? 8.992 17.531 17.406 1 92.94 206 MET A C 1
ATOM 1544 O O . MET A 1 206 ? 8.383 16.469 17.234 1 92.94 206 MET A O 1
ATOM 1548 N N . GLN A 1 207 ? 9.008 18.453 16.5 1 94.12 207 GLN A N 1
ATOM 1549 C CA . GLN A 1 207 ? 8.328 18.328 15.219 1 94.12 207 GLN A CA 1
ATOM 1550 C C . GLN A 1 207 ? 8.938 17.188 14.391 1 94.12 207 GLN A C 1
ATOM 1552 O O . GLN A 1 207 ? 8.211 16.438 13.742 1 94.12 207 GLN A O 1
ATOM 1557 N N . LEU A 1 208 ? 10.219 17.172 14.422 1 95.69 208 LEU A N 1
ATOM 1558 C CA . LEU A 1 208 ? 10.906 16.141 13.641 1 95.69 208 LEU A CA 1
ATOM 1559 C C . LEU A 1 208 ? 10.609 14.75 14.195 1 95.69 208 LEU A C 1
ATOM 1561 O O . LEU A 1 208 ? 10.375 13.812 13.43 1 95.69 208 LEU A O 1
ATOM 1565 N N . LEU A 1 209 ? 10.617 14.648 15.508 1 95.31 209 LEU A N 1
ATOM 1566 C CA . LEU A 1 209 ? 10.312 13.359 16.125 1 95.31 209 LEU A CA 1
ATOM 1567 C C . LEU A 1 209 ? 8.875 12.945 15.836 1 95.31 209 LEU A C 1
ATOM 1569 O O . LEU A 1 209 ? 8.617 11.773 15.531 1 95.31 209 LEU A O 1
ATOM 1573 N N . LYS A 1 210 ? 7.969 13.867 15.922 1 95.31 210 LYS A N 1
ATOM 1574 C CA . LYS A 1 210 ? 6.578 13.586 15.57 1 95.31 210 LYS A CA 1
ATOM 1575 C C . LYS A 1 210 ? 6.449 13.18 14.109 1 95.31 210 LYS A C 1
ATOM 1577 O O . LYS A 1 210 ? 5.691 12.266 13.781 1 95.31 210 LYS A O 1
ATOM 1582 N N . LEU A 1 211 ? 7.176 13.867 13.273 1 97.19 211 LEU A N 1
ATOM 1583 C CA . LEU A 1 211 ? 7.133 13.562 11.844 1 97.19 211 LEU A CA 1
ATOM 1584 C C . LEU A 1 211 ? 7.609 12.141 11.578 1 97.19 211 LEU A C 1
ATOM 1586 O O . LEU A 1 211 ? 7.031 11.422 10.758 1 97.19 211 LEU A O 1
ATOM 1590 N N . ALA A 1 212 ? 8.664 11.766 12.25 1 97.94 212 ALA A N 1
ATOM 1591 C CA . ALA A 1 212 ? 9.195 10.414 12.086 1 97.94 212 ALA A CA 1
ATOM 1592 C C . ALA A 1 212 ? 8.133 9.367 12.422 1 97.94 212 ALA A C 1
ATOM 1594 O O . ALA A 1 212 ? 7.969 8.383 11.688 1 97.94 212 ALA A O 1
ATOM 1595 N N . SER A 1 213 ? 7.449 9.57 13.484 1 97.12 213 SER A N 1
ATOM 1596 C CA . SER A 1 213 ? 6.379 8.648 13.867 1 97.12 213 SER A CA 1
ATOM 1597 C C . SER A 1 213 ? 5.254 8.648 12.844 1 97.12 213 SER A C 1
ATOM 1599 O O . SER A 1 213 ? 4.727 7.594 12.484 1 97.12 213 SER A O 1
ATOM 1601 N N . ASN A 1 214 ? 4.902 9.812 12.383 1 96.81 214 ASN A N 1
ATOM 1602 C CA . ASN A 1 214 ? 3.83 9.953 11.406 1 96.81 214 ASN A CA 1
ATOM 1603 C C . ASN A 1 214 ? 4.191 9.305 10.07 1 96.81 214 ASN A C 1
ATOM 1605 O O . ASN A 1 214 ? 3.318 8.805 9.359 1 96.81 214 ASN A O 1
ATOM 1609 N N . CYS A 1 215 ? 5.484 9.266 9.758 1 98.5 215 CYS A N 1
ATOM 1610 C CA . CYS A 1 215 ? 5.945 8.633 8.523 1 98.5 215 CYS A CA 1
ATOM 1611 C C . CYS A 1 215 ? 5.652 7.137 8.547 1 98.5 215 CYS A C 1
ATOM 1613 O O . CYS A 1 215 ? 5.625 6.492 7.492 1 98.5 215 CYS A O 1
ATOM 1615 N N . ILE A 1 216 ? 5.504 6.645 9.734 1 98.12 216 ILE A N 1
ATOM 1616 C CA . ILE A 1 216 ? 5.238 5.219 9.883 1 98.12 216 ILE A CA 1
ATOM 1617 C C . ILE A 1 216 ? 3.738 4.988 10.047 1 98.12 216 ILE A C 1
ATOM 1619 O O . ILE A 1 216 ? 3.113 4.309 9.227 1 98.12 216 ILE A O 1
ATOM 1623 N N . ILE A 1 217 ? 3.141 5.613 10.977 1 96.88 217 ILE A N 1
ATOM 1624 C CA . ILE A 1 217 ? 1.789 5.301 11.43 1 96.88 217 ILE A CA 1
ATOM 1625 C C . ILE A 1 217 ? 0.779 5.707 10.359 1 96.88 217 ILE A C 1
ATOM 1627 O O . ILE A 1 217 ? -0.088 4.914 9.984 1 96.88 217 ILE A O 1
ATOM 1631 N N . ASN A 1 218 ? 0.9 6.887 9.836 1 96.88 218 ASN A N 1
ATOM 1632 C CA . ASN A 1 218 ? -0.129 7.449 8.969 1 96.88 218 ASN A CA 1
ATOM 1633 C C . ASN A 1 218 ? -0.247 6.668 7.66 1 96.88 218 ASN A C 1
ATOM 1635 O O . ASN A 1 218 ? -1.316 6.145 7.34 1 96.88 218 ASN A O 1
ATOM 1639 N N . PRO A 1 219 ? 0.852 6.543 6.918 1 97.94 219 PRO A N 1
ATOM 1640 C CA . PRO A 1 219 ? 0.686 5.855 5.633 1 97.94 219 PRO A CA 1
ATOM 1641 C C . PRO A 1 219 ? 0.395 4.363 5.797 1 97.94 219 PRO A C 1
ATOM 1643 O O . PRO A 1 219 ? -0.393 3.799 5.031 1 97.94 219 PRO A O 1
ATOM 1646 N N . LEU A 1 220 ? 1.037 3.691 6.758 1 97.75 220 LEU A N 1
ATOM 1647 C CA . LEU A 1 220 ? 0.873 2.246 6.875 1 97.75 220 LEU A CA 1
ATOM 1648 C C . LEU A 1 220 ? -0.538 1.896 7.336 1 97.75 220 LEU A C 1
ATOM 1650 O O . LEU A 1 220 ? -1.131 0.929 6.852 1 97.75 220 LEU A O 1
ATOM 1654 N N . THR A 1 221 ? -1.134 2.697 8.25 1 96.94 221 THR A N 1
ATOM 1655 C CA . THR A 1 221 ? -2.518 2.475 8.656 1 96.94 221 THR A CA 1
ATOM 1656 C C . THR A 1 221 ? -3.469 2.752 7.492 1 96.94 221 THR A C 1
ATOM 1658 O O . THR A 1 221 ? -4.469 2.051 7.32 1 96.94 221 THR A O 1
ATOM 1661 N N . ALA A 1 222 ? -3.145 3.76 6.742 1 96.62 222 ALA A N 1
ATOM 1662 C CA . ALA A 1 222 ? -3.988 4.129 5.609 1 96.62 222 ALA A CA 1
ATOM 1663 C C . ALA A 1 222 ? -3.936 3.068 4.516 1 96.62 222 ALA A C 1
ATOM 1665 O O . ALA A 1 222 ? -4.969 2.699 3.949 1 96.62 222 ALA A O 1
ATOM 1666 N N . ILE A 1 223 ? -2.76 2.57 4.238 1 96.88 223 ILE A N 1
ATOM 1667 C CA . ILE A 1 223 ? -2.559 1.59 3.176 1 96.88 223 ILE A CA 1
ATOM 1668 C C . ILE A 1 223 ? -3.189 0.259 3.574 1 96.88 223 ILE A C 1
ATOM 1670 O O . ILE A 1 223 ? -3.865 -0.382 2.764 1 96.88 223 ILE A O 1
ATOM 1674 N N . LEU A 1 224 ? -3.033 -0.145 4.828 1 95.94 224 LEU A N 1
ATOM 1675 C CA . LEU A 1 224 ? -3.484 -1.448 5.309 1 95.94 224 LEU A CA 1
ATOM 1676 C C . LEU A 1 224 ? -4.926 -1.377 5.801 1 95.94 224 LEU A C 1
ATOM 1678 O O . LEU A 1 224 ? -5.57 -2.408 6 1 95.94 224 LEU A O 1
ATOM 1682 N N . ASP A 1 225 ? -5.484 -0.203 5.996 1 94.5 225 ASP A N 1
ATOM 1683 C CA . ASP A 1 225 ? -6.809 0.046 6.551 1 94.5 225 ASP A CA 1
ATOM 1684 C C . ASP A 1 225 ? -6.973 -0.635 7.906 1 94.5 225 ASP A C 1
ATOM 1686 O O . ASP A 1 225 ? -7.902 -1.418 8.109 1 94.5 225 ASP A O 1
ATOM 1690 N N . VAL A 1 226 ? -6.09 -0.241 8.781 1 95.06 226 VAL A N 1
ATOM 1691 C CA . VAL A 1 226 ? -6.086 -0.82 10.117 1 95.06 226 VAL A CA 1
ATOM 1692 C C . VAL A 1 226 ? -5.875 0.28 11.156 1 95.06 226 VAL A C 1
ATOM 1694 O O . VAL A 1 226 ? -5.441 1.386 10.82 1 95.06 226 VAL A O 1
ATOM 1697 N N . ARG A 1 227 ? -6.188 -0.01 12.438 1 93.81 227 ARG A N 1
ATOM 1698 C CA . ARG A 1 227 ? -5.914 0.915 13.531 1 93.81 227 ARG A CA 1
ATOM 1699 C C . ARG A 1 227 ? -4.418 0.991 13.82 1 93.81 227 ARG A C 1
ATOM 1701 O O . ARG A 1 227 ? -3.65 0.138 13.375 1 93.81 227 ARG A O 1
ATOM 1708 N N . ASN A 1 228 ? -3.984 1.961 14.648 1 95.12 228 ASN A N 1
ATOM 1709 C CA . ASN A 1 228 ? -2.574 2.273 14.867 1 95.12 228 ASN A CA 1
ATOM 1710 C C . ASN A 1 228 ? -1.821 1.088 15.461 1 95.12 228 ASN A C 1
ATOM 1712 O O . ASN A 1 228 ? -0.708 0.776 15.031 1 95.12 228 ASN A O 1
ATOM 1716 N N . GLY A 1 229 ? -2.416 0.4 16.328 1 94.88 229 GLY A N 1
ATOM 1717 C CA . GLY A 1 229 ? -1.736 -0.661 17.062 1 94.88 229 GLY A CA 1
ATOM 1718 C C . GLY A 1 229 ? -1.283 -1.801 16.172 1 94.88 229 GLY A C 1
ATOM 1719 O O . GLY A 1 229 ? -0.284 -2.463 16.453 1 94.88 229 GLY A O 1
ATOM 1720 N N . ARG A 1 230 ? -1.95 -2.014 15.047 1 94.38 230 ARG A N 1
ATOM 1721 C CA . ARG A 1 230 ? -1.669 -3.125 14.141 1 94.38 230 ARG A CA 1
ATOM 1722 C C . ARG A 1 230 ? -0.334 -2.928 13.43 1 94.38 230 ARG A C 1
ATOM 1724 O O . ARG A 1 230 ? 0.289 -3.896 12.992 1 94.38 230 ARG A O 1
ATOM 1731 N N . VAL A 1 231 ? 0.116 -1.724 13.336 1 95 231 VAL A N 1
ATOM 1732 C CA . VAL A 1 231 ? 1.379 -1.399 12.68 1 95 231 VAL A CA 1
ATOM 1733 C C . VAL A 1 231 ? 2.539 -2.02 13.461 1 95 231 VAL A C 1
ATOM 1735 O O . VAL A 1 231 ? 3.557 -2.395 12.875 1 95 231 VAL A O 1
ATOM 1738 N N . ASN A 1 232 ? 2.375 -2.162 14.789 1 93.25 232 ASN A N 1
ATOM 1739 C CA . ASN A 1 232 ? 3.395 -2.797 15.617 1 93.25 232 ASN A CA 1
ATOM 1740 C C . ASN A 1 232 ? 3.219 -4.312 15.656 1 93.25 232 ASN A C 1
ATOM 1742 O O . ASN A 1 232 ? 4.195 -5.051 15.812 1 93.25 232 ASN A O 1
ATOM 1746 N N . GLU A 1 233 ? 2.047 -4.75 15.492 1 91.94 233 GLU A N 1
ATOM 1747 C CA . GLU A 1 233 ? 1.707 -6.148 15.742 1 91.94 233 GLU A CA 1
ATOM 1748 C C . GLU A 1 233 ? 1.939 -7.004 14.5 1 91.94 233 GLU A C 1
ATOM 1750 O O . GLU A 1 233 ? 2.197 -8.203 14.602 1 91.94 233 GLU A O 1
ATOM 1755 N N . ASN A 1 234 ? 1.774 -6.453 13.375 1 91.81 234 ASN A N 1
ATOM 1756 C CA . ASN A 1 234 ? 1.927 -7.188 12.125 1 91.81 234 ASN A CA 1
ATOM 1757 C C . ASN A 1 234 ? 3.396 -7.387 11.766 1 91.81 234 ASN A C 1
ATOM 1759 O O . ASN A 1 234 ? 4.082 -6.43 11.391 1 91.81 234 ASN A O 1
ATOM 1763 N N . ALA A 1 235 ? 3.895 -8.539 11.766 1 92.38 235 ALA A N 1
ATOM 1764 C CA . ALA A 1 235 ? 5.301 -8.875 11.547 1 92.38 235 ALA A CA 1
ATOM 1765 C C . ALA A 1 235 ? 5.742 -8.492 10.141 1 92.38 235 ALA A C 1
ATOM 1767 O O . ALA A 1 235 ? 6.902 -8.117 9.922 1 92.38 235 ALA A O 1
ATOM 1768 N N . ASP A 1 236 ? 4.848 -8.523 9.219 1 91.75 236 ASP A N 1
ATOM 1769 C CA . ASP A 1 236 ? 5.176 -8.242 7.824 1 91.75 236 ASP A CA 1
ATOM 1770 C C . ASP A 1 236 ? 5.379 -6.742 7.598 1 91.75 236 ASP A C 1
ATOM 1772 O O . ASP A 1 236 ? 5.914 -6.332 6.566 1 91.75 236 ASP A O 1
ATOM 1776 N N . VAL A 1 237 ? 5.02 -5.953 8.539 1 93.88 237 VAL A N 1
ATOM 1777 C CA . VAL A 1 237 ? 5.141 -4.504 8.438 1 93.88 237 VAL A CA 1
ATOM 1778 C C . VAL A 1 237 ? 6.512 -4.059 8.938 1 93.88 237 VAL A C 1
ATOM 1780 O O . VAL A 1 237 ? 6.984 -2.973 8.602 1 93.88 237 VAL A O 1
ATOM 1783 N N . GLN A 1 238 ? 7.172 -4.855 9.719 1 94.5 238 GLN A N 1
ATOM 1784 C CA . GLN A 1 238 ? 8.367 -4.461 10.461 1 94.5 238 GLN A CA 1
ATOM 1785 C C . GLN A 1 238 ? 9.508 -4.098 9.523 1 94.5 238 GLN A C 1
ATOM 1787 O O . GLN A 1 238 ? 10.164 -3.068 9.703 1 94.5 238 GLN A O 1
ATOM 1792 N N . PRO A 1 239 ? 9.727 -4.941 8.523 1 93.12 239 PRO A N 1
ATOM 1793 C CA . PRO A 1 239 ? 10.797 -4.551 7.605 1 93.12 239 PRO A CA 1
ATOM 1794 C C . PRO A 1 239 ? 10.508 -3.242 6.875 1 93.12 239 PRO A C 1
ATOM 1796 O O . PRO A 1 239 ? 11.43 -2.48 6.574 1 93.12 239 PRO A O 1
ATOM 1799 N N . LEU A 1 240 ? 9.273 -3.025 6.598 1 93.75 240 LEU A N 1
ATOM 1800 C CA . LEU A 1 240 ? 8.859 -1.792 5.938 1 93.75 240 LEU A CA 1
ATOM 1801 C C . LEU A 1 240 ? 9.102 -0.585 6.836 1 93.75 240 LEU A C 1
ATOM 1803 O O . LEU A 1 240 ? 9.641 0.432 6.387 1 93.75 240 LEU A O 1
ATOM 1807 N N . ARG A 1 241 ? 8.734 -0.701 8.07 1 96.12 241 ARG A N 1
ATOM 1808 C CA . ARG A 1 241 ? 8.945 0.349 9.062 1 96.12 241 ARG A CA 1
ATOM 1809 C C . ARG A 1 241 ? 10.422 0.712 9.164 1 96.12 241 ARG A C 1
ATOM 1811 O O . ARG A 1 241 ? 10.781 1.894 9.18 1 96.12 241 ARG A O 1
ATOM 1818 N N . ARG A 1 242 ? 11.203 -0.328 9.25 1 95.94 242 ARG A N 1
ATOM 1819 C CA . ARG A 1 242 ? 12.641 -0.127 9.398 1 95.94 242 ARG A CA 1
ATOM 1820 C C . ARG A 1 242 ? 13.219 0.628 8.203 1 95.94 242 ARG A C 1
ATOM 1822 O O . ARG A 1 242 ? 13.984 1.576 8.367 1 95.94 242 ARG A O 1
ATOM 1829 N N . ARG A 1 243 ? 12.852 0.225 7.031 1 95.81 243 ARG A N 1
ATOM 1830 C CA . ARG A 1 243 ? 13.367 0.856 5.82 1 95.81 243 ARG A CA 1
ATOM 1831 C C . ARG A 1 243 ? 12.945 2.32 5.746 1 95.81 243 ARG A C 1
ATOM 1833 O O . ARG A 1 243 ? 13.75 3.182 5.379 1 95.81 243 ARG A O 1
ATOM 1840 N N . ILE A 1 244 ? 11.719 2.607 6.035 1 97.94 244 ILE A N 1
ATOM 1841 C CA . ILE A 1 244 ? 11.211 3.973 6.031 1 97.94 244 ILE A CA 1
ATOM 1842 C C . ILE A 1 244 ? 12.008 4.824 7.016 1 97.94 244 ILE A C 1
ATOM 1844 O O . ILE A 1 244 ? 12.477 5.914 6.668 1 97.94 244 ILE A O 1
ATOM 1848 N N . LEU A 1 245 ? 12.219 4.281 8.203 1 98.31 245 LEU A N 1
ATOM 1849 C CA . LEU A 1 245 ? 12.867 5.047 9.266 1 98.31 245 LEU A CA 1
ATOM 1850 C C . LEU A 1 245 ? 14.359 5.223 8.969 1 98.31 245 LEU A C 1
ATOM 1852 O O . LEU A 1 245 ? 14.953 6.234 9.352 1 98.31 245 LEU A O 1
ATOM 1856 N N . GLU A 1 246 ? 14.938 4.246 8.305 1 98.12 246 GLU A N 1
ATOM 1857 C CA . GLU A 1 246 ? 16.328 4.398 7.902 1 98.12 246 GLU A CA 1
ATOM 1858 C C . GLU A 1 246 ? 16.516 5.605 6.988 1 98.12 246 GLU A C 1
ATOM 1860 O O . GLU A 1 246 ? 17.469 6.375 7.152 1 98.12 246 GLU A O 1
ATOM 1865 N N . GLU A 1 247 ? 15.625 5.727 6.062 1 98.31 247 GLU A N 1
ATOM 1866 C CA . GLU A 1 247 ? 15.672 6.875 5.164 1 98.31 247 GLU A CA 1
ATOM 1867 C C . GLU A 1 247 ? 15.406 8.172 5.914 1 98.31 247 GLU A C 1
ATOM 1869 O O . GLU A 1 247 ? 16.094 9.18 5.695 1 98.31 247 GLU A O 1
ATOM 1874 N N . VAL A 1 248 ? 14.453 8.164 6.816 1 98.62 248 VAL A N 1
ATOM 1875 C CA . VAL A 1 248 ? 14.102 9.336 7.609 1 98.62 248 VAL A CA 1
ATOM 1876 C C . VAL A 1 248 ? 15.297 9.758 8.461 1 98.62 248 VAL A C 1
ATOM 1878 O O . VAL A 1 248 ? 15.656 10.938 8.516 1 98.62 248 VAL A O 1
ATOM 1881 N N . SER A 1 249 ? 15.875 8.781 9.117 1 98.06 249 SER A N 1
ATOM 1882 C CA . SER A 1 249 ? 17.031 9.031 9.969 1 98.06 249 SER A CA 1
ATOM 1883 C C . SER A 1 249 ? 18.172 9.672 9.18 1 98.06 249 SER A C 1
ATOM 1885 O O . SER A 1 249 ? 18.75 10.664 9.609 1 98.06 249 SER A O 1
ATOM 1887 N N . THR A 1 250 ? 18.469 9.094 7.992 1 97.62 250 THR A N 1
ATOM 1888 C CA . THR A 1 250 ? 19.547 9.609 7.168 1 97.62 250 THR A CA 1
ATOM 1889 C C . THR A 1 250 ? 19.297 11.055 6.762 1 97.62 250 THR A C 1
ATOM 1891 O O . THR A 1 250 ? 20.188 11.891 6.805 1 97.62 250 THR A O 1
ATOM 1894 N N . VAL A 1 251 ? 18.094 11.336 6.402 1 97.75 251 VAL A N 1
ATOM 1895 C CA . VAL A 1 251 ? 17.719 12.703 6.023 1 97.75 251 VAL A CA 1
ATOM 1896 C C . VAL A 1 251 ? 17.859 13.625 7.227 1 97.75 251 VAL A C 1
ATOM 1898 O O . VAL A 1 251 ? 18.5 14.672 7.148 1 97.75 251 VAL A O 1
ATOM 1901 N N . PHE A 1 252 ? 17.281 13.266 8.391 1 96.88 252 PHE A N 1
ATOM 1902 C CA . PHE A 1 252 ? 17.297 14.102 9.586 1 96.88 252 PHE A CA 1
ATOM 1903 C C . PHE A 1 252 ? 18.719 14.406 10.016 1 96.88 252 PHE A C 1
ATOM 1905 O O . PHE A 1 252 ? 19.062 15.555 10.312 1 96.88 252 PHE A O 1
ATOM 1912 N N . GLU A 1 253 ? 19.531 13.406 10.023 1 94.88 253 GLU A N 1
ATOM 1913 C CA . GLU A 1 253 ? 20.906 13.555 10.5 1 94.88 253 GLU A CA 1
ATOM 1914 C C . GLU A 1 253 ? 21.703 14.492 9.594 1 94.88 253 GLU A C 1
ATOM 1916 O O . GLU A 1 253 ? 22.719 15.039 10.008 1 94.88 253 GLU A O 1
ATOM 1921 N N . ASN A 1 254 ? 21.219 14.695 8.383 1 94.31 254 ASN A N 1
ATOM 1922 C CA . ASN A 1 254 ? 21.969 15.5 7.43 1 94.31 254 ASN A CA 1
ATOM 1923 C C . ASN A 1 254 ? 21.297 16.844 7.176 1 94.31 254 ASN A C 1
ATOM 1925 O O . ASN A 1 254 ? 21.766 17.641 6.355 1 94.31 254 ASN A O 1
ATOM 1929 N N . LEU A 1 255 ? 20.219 17.109 7.902 1 93.44 255 LEU A N 1
ATOM 1930 C CA . LEU A 1 255 ? 19.562 18.406 7.766 1 93.44 255 LEU A CA 1
ATOM 1931 C C . LEU A 1 255 ? 20.406 19.516 8.375 1 93.44 255 LEU A C 1
ATOM 1933 O O . LEU A 1 255 ? 20.875 19.391 9.508 1 93.44 255 LEU A O 1
ATOM 1937 N N . PRO A 1 256 ? 20.516 20.625 7.633 1 89.25 256 PRO A N 1
ATOM 1938 C CA . PRO A 1 256 ? 21.266 21.75 8.203 1 89.25 256 PRO A CA 1
ATOM 1939 C C . PRO A 1 256 ? 20.656 22.266 9.5 1 89.25 256 PRO A C 1
ATOM 1941 O O . PRO A 1 256 ? 21.375 22.656 10.422 1 89.25 256 PRO A O 1
ATOM 1944 N N . GLU A 1 257 ? 19.328 22.266 9.625 1 84.31 257 GLU A N 1
ATOM 1945 C CA . GLU A 1 257 ? 18.625 22.766 10.797 1 84.31 257 GLU A CA 1
ATOM 1946 C C . GLU A 1 257 ? 18.875 21.875 12.016 1 84.31 257 GLU A C 1
ATOM 1948 O O . GLU A 1 257 ? 18.734 22.328 13.156 1 84.31 257 GLU A O 1
ATOM 1953 N N . VAL A 1 258 ? 19.203 20.609 11.766 1 85.12 258 VAL A N 1
ATOM 1954 C CA . VAL A 1 258 ? 19.375 19.641 12.836 1 85.12 258 VAL A CA 1
ATOM 1955 C C . VAL A 1 258 ? 20.781 19.75 13.414 1 85.12 258 VAL A C 1
ATOM 1957 O O . VAL A 1 258 ? 21 19.469 14.594 1 85.12 258 VAL A O 1
ATOM 1960 N N . GLN A 1 259 ? 21.703 20.172 12.578 1 81.69 259 GLN A N 1
ATOM 1961 C CA . GLN A 1 259 ? 23.094 20.297 13.016 1 81.69 259 GLN A CA 1
ATOM 1962 C C . GLN A 1 259 ? 23.219 21.266 14.188 1 81.69 259 GLN A C 1
ATOM 1964 O O . GLN A 1 259 ? 24.141 21.156 14.992 1 81.69 259 GLN A O 1
ATOM 1969 N N . SER A 1 260 ? 22.281 22.078 14.312 1 77.31 260 SER A N 1
ATOM 1970 C CA . SER A 1 260 ? 22.359 23.109 15.352 1 77.31 260 SER A CA 1
ATOM 1971 C C . SER A 1 260 ? 21.5 22.75 16.547 1 77.31 260 SER A C 1
ATOM 1973 O O . SER A 1 260 ? 21.453 23.484 17.531 1 77.31 260 SER A O 1
ATOM 1975 N N . LEU A 1 261 ? 20.891 21.594 16.516 1 81.75 261 LEU A N 1
ATOM 1976 C CA . LEU A 1 261 ? 19.984 21.234 17.594 1 81.75 261 LEU A CA 1
ATOM 1977 C C . LEU A 1 261 ? 20.75 20.688 18.797 1 81.75 261 LEU A C 1
ATOM 1979 O O . LEU A 1 261 ? 21.75 19.984 18.625 1 81.75 261 LEU A O 1
ATOM 1983 N N . PRO A 1 262 ? 20.266 21.016 19.969 1 73.19 262 PRO A N 1
ATOM 1984 C CA . PRO A 1 262 ? 20.953 20.594 21.188 1 73.19 262 PRO A CA 1
ATOM 1985 C C . PRO A 1 262 ? 21.031 19.078 21.344 1 73.19 262 PRO A C 1
ATOM 1987 O O . PRO A 1 262 ? 22.047 18.547 21.812 1 73.19 262 PRO A O 1
ATOM 1990 N N . ALA A 1 263 ? 19.984 18.344 21.094 1 71.19 263 ALA A N 1
ATOM 1991 C CA . ALA A 1 263 ? 19.906 16.891 21.312 1 71.19 263 ALA A CA 1
ATOM 1992 C C . ALA A 1 263 ? 20.906 16.156 20.422 1 71.19 263 ALA A C 1
ATOM 1994 O O . ALA A 1 263 ? 21.281 15.023 20.703 1 71.19 263 ALA A O 1
ATOM 1995 N N . GLY A 1 264 ? 21.469 16.844 19.438 1 72.56 264 GLY A N 1
ATOM 1996 C CA . GLY A 1 264 ? 22.484 16.281 18.562 1 72.56 264 GLY A CA 1
ATOM 1997 C C . GLY A 1 264 ? 21.922 15.273 17.578 1 72.56 264 GLY A C 1
ATOM 1998 O O . GLY A 1 264 ? 20.75 14.914 17.656 1 72.56 264 GLY A O 1
ATOM 1999 N N . ARG A 1 265 ? 22.688 14.805 16.797 1 77.44 265 ARG A N 1
ATOM 2000 C CA . ARG A 1 265 ? 22.391 13.906 15.688 1 77.44 265 ARG A CA 1
ATOM 2001 C C . ARG A 1 265 ? 21.906 12.555 16.203 1 77.44 265 ARG A C 1
ATOM 2003 O O . ARG A 1 265 ? 21.109 11.883 15.547 1 77.44 265 ARG A O 1
ATOM 2010 N N . ALA A 1 266 ? 22.312 12.164 17.391 1 81.62 266 ALA A N 1
ATOM 2011 C CA . ALA A 1 266 ? 22.016 10.844 17.953 1 81.62 266 ALA A CA 1
ATOM 2012 C C . ALA A 1 266 ? 20.531 10.68 18.234 1 81.62 266 ALA A C 1
ATOM 2014 O O . ALA A 1 266 ? 20.016 9.562 18.234 1 81.62 266 ALA A O 1
ATOM 2015 N N . SER A 1 267 ? 19.922 11.789 18.438 1 90.06 267 SER A N 1
ATOM 2016 C CA . SER A 1 267 ? 18.484 11.766 18.734 1 90.06 267 SER A CA 1
ATOM 2017 C C . SER A 1 267 ? 17.672 11.375 17.5 1 90.06 267 SER A C 1
ATOM 2019 O O . SER A 1 267 ? 16.5 11.031 17.609 1 90.06 267 SER A O 1
ATOM 2021 N N . PHE A 1 268 ? 18.406 11.336 16.375 1 95.44 268 PHE A N 1
ATOM 2022 C CA . PHE A 1 268 ? 17.688 11.023 15.141 1 95.44 268 PHE A CA 1
ATOM 2023 C C . PHE A 1 268 ? 18.234 9.742 14.508 1 95.44 268 PHE A C 1
ATOM 2025 O O . PHE A 1 268 ? 18.062 9.516 13.312 1 95.44 268 PHE A O 1
ATOM 2032 N N . SER A 1 269 ? 18.922 8.938 15.367 1 95.75 269 SER A N 1
ATOM 2033 C CA . SER A 1 269 ? 19.359 7.633 14.875 1 95.75 269 SER A CA 1
ATOM 2034 C C . SER A 1 269 ? 18.156 6.746 14.562 1 95.75 269 SER A C 1
ATOM 2036 O O . SER A 1 269 ? 17.047 7.004 15.031 1 95.75 269 SER A O 1
ATOM 2038 N N . VAL A 1 270 ? 18.406 5.73 13.773 1 97 270 VAL A N 1
ATOM 2039 C CA . VAL A 1 270 ? 17.344 4.805 13.406 1 97 270 VAL A CA 1
ATOM 2040 C C . VAL A 1 270 ? 16.734 4.195 14.672 1 97 270 VAL A C 1
ATOM 2042 O O . VAL A 1 270 ? 15.508 4.105 14.789 1 97 270 VAL A O 1
ATOM 2045 N N . GLU A 1 271 ? 17.547 3.789 15.594 1 96.5 271 GLU A N 1
ATOM 2046 C CA . GLU A 1 271 ? 17.094 3.166 16.828 1 96.5 271 GLU A CA 1
ATOM 2047 C C . GLU A 1 271 ? 16.25 4.133 17.656 1 96.5 271 GLU A C 1
ATOM 2049 O O . GLU A 1 271 ? 15.219 3.742 18.203 1 96.5 271 GLU A O 1
ATOM 2054 N N . SER A 1 272 ? 16.688 5.34 17.766 1 96.31 272 SER A N 1
ATOM 2055 C CA . SER A 1 272 ? 15.953 6.352 18.5 1 96.31 272 SER A CA 1
ATOM 2056 C C . SER A 1 272 ? 14.586 6.621 17.875 1 96.31 272 SER A C 1
ATOM 2058 O O . SER A 1 272 ? 13.578 6.68 18.578 1 96.31 272 SER A O 1
ATOM 2060 N N . LEU A 1 273 ? 14.594 6.793 16.578 1 97.69 273 LEU A N 1
ATOM 2061 C CA . LEU A 1 273 ? 13.344 7.062 15.883 1 97.69 273 LEU A CA 1
ATOM 2062 C C . LEU A 1 273 ? 12.398 5.875 15.984 1 97.69 273 LEU A C 1
ATOM 2064 O O . LEU A 1 273 ? 11.18 6.055 16.094 1 97.69 273 LEU A O 1
ATOM 2068 N N . GLU A 1 274 ? 12.938 4.703 15.898 1 97.06 274 GLU A N 1
ATOM 2069 C CA . GLU A 1 274 ? 12.133 3.496 16.062 1 97.06 274 GLU A CA 1
ATOM 2070 C C . GLU A 1 274 ? 11.461 3.453 17.422 1 97.06 274 GLU A C 1
ATOM 2072 O O . GLU A 1 274 ? 10.305 3.053 17.547 1 97.06 274 GLU A O 1
ATOM 2077 N N . ALA A 1 275 ? 12.219 3.768 18.406 1 96.69 275 ALA A N 1
ATOM 2078 C CA . ALA A 1 275 ? 11.68 3.779 19.766 1 96.69 275 ALA A CA 1
ATOM 2079 C C . ALA A 1 275 ? 10.531 4.777 19.906 1 96.69 275 ALA A C 1
ATOM 2081 O O . ALA A 1 275 ? 9.492 4.469 20.5 1 96.69 275 ALA A O 1
ATOM 2082 N N . VAL A 1 276 ? 10.695 5.914 19.359 1 96 276 VAL A N 1
ATOM 2083 C CA . VAL A 1 276 ? 9.68 6.961 19.422 1 96 276 VAL A CA 1
ATOM 2084 C C . VAL A 1 276 ? 8.43 6.516 18.656 1 96 276 VAL A C 1
ATOM 2086 O O . VAL A 1 276 ? 7.309 6.664 19.141 1 96 276 VAL A O 1
ATOM 2089 N N . ALA A 1 277 ? 8.641 6.004 17.453 1 96.62 277 ALA A N 1
ATOM 2090 C CA . ALA A 1 277 ? 7.523 5.551 16.625 1 96.62 277 ALA A CA 1
ATOM 2091 C C . ALA A 1 277 ? 6.758 4.418 17.297 1 96.62 277 ALA A C 1
ATOM 2093 O O . ALA A 1 277 ? 5.527 4.391 17.281 1 96.62 277 ALA A O 1
ATOM 2094 N N . ARG A 1 278 ? 7.496 3.516 17.875 1 96.38 278 ARG A N 1
ATOM 2095 C CA . ARG A 1 278 ? 6.879 2.396 18.578 1 96.38 278 ARG A CA 1
ATOM 2096 C C . ARG A 1 278 ? 6.055 2.883 19.766 1 96.38 278 ARG A C 1
ATOM 2098 O O . ARG A 1 278 ? 4.922 2.441 19.969 1 96.38 278 ARG A O 1
ATOM 2105 N N . ASP A 1 279 ? 6.613 3.707 20.531 1 96.12 279 ASP A N 1
ATOM 2106 C CA . ASP A 1 279 ? 5.938 4.27 21.703 1 96.12 279 ASP A CA 1
ATOM 2107 C C . ASP A 1 279 ? 4.66 5.004 21.297 1 96.12 279 ASP A C 1
ATOM 2109 O O . ASP A 1 279 ? 3.609 4.816 21.906 1 96.12 279 ASP A O 1
ATOM 2113 N N . THR A 1 280 ? 4.75 5.852 20.297 1 94 280 THR A N 1
ATOM 2114 C CA . THR A 1 280 ? 3.598 6.598 19.812 1 94 280 THR A CA 1
ATOM 2115 C C . THR A 1 280 ? 2.51 5.648 19.312 1 94 280 THR A C 1
ATOM 2117 O O . THR A 1 280 ? 1.324 5.867 19.578 1 94 280 THR A O 1
ATOM 2120 N N . THR A 1 281 ? 2.902 4.629 18.578 1 94.94 281 THR A N 1
ATOM 2121 C CA . THR A 1 281 ? 1.959 3.641 18.078 1 94.94 281 THR A CA 1
ATOM 2122 C C . THR A 1 281 ? 1.243 2.936 19.219 1 94.94 281 THR A C 1
ATOM 2124 O O . THR A 1 281 ? 0.03 2.721 19.172 1 94.94 281 THR A O 1
ATOM 2127 N N . GLU A 1 282 ? 1.988 2.615 20.203 1 94.81 282 GLU A N 1
ATOM 2128 C CA . GLU A 1 282 ? 1.421 1.932 21.359 1 94.81 282 GLU A CA 1
ATOM 2129 C C . GLU A 1 282 ? 0.436 2.828 22.109 1 94.81 282 GLU A C 1
ATOM 2131 O O . GLU A 1 282 ? -0.667 2.396 22.453 1 94.81 282 GLU A O 1
ATOM 2136 N N . LYS A 1 283 ? 0.807 4.012 22.375 1 89.56 283 LYS A N 1
ATOM 2137 C CA . LYS A 1 283 ? -0.02 4.965 23.109 1 89.56 283 LYS A CA 1
ATOM 2138 C C . LYS A 1 283 ? -1.302 5.285 22.344 1 89.56 283 LYS A C 1
ATOM 2140 O O . LYS A 1 283 ? -2.318 5.637 22.938 1 89.56 283 LYS A O 1
ATOM 2145 N N . THR A 1 284 ? -1.246 5.141 21.047 1 89.31 284 THR A N 1
ATOM 2146 C CA . THR A 1 284 ? -2.4 5.465 20.219 1 89.31 284 THR A CA 1
ATOM 2147 C C . THR A 1 284 ? -2.965 4.207 19.562 1 89.31 284 THR A C 1
ATOM 2149 O O . THR A 1 284 ? -3.588 4.281 18.5 1 89.31 284 THR A O 1
ATOM 2152 N N . ALA A 1 285 ? -2.736 3.068 20.078 1 93.44 285 ALA A N 1
ATOM 2153 C CA . ALA A 1 285 ? -3.004 1.769 19.469 1 93.44 285 ALA A CA 1
ATOM 2154 C C . ALA A 1 285 ? -4.469 1.65 19.062 1 93.44 285 ALA A C 1
ATOM 2156 O O . ALA A 1 285 ? -4.773 1.086 18 1 93.44 285 ALA A O 1
ATOM 2157 N N . GLN A 1 286 ? -5.355 2.186 19.828 1 89.44 286 GLN A N 1
ATOM 2158 C CA . GLN A 1 286 ? -6.781 2.012 19.578 1 89.44 286 GLN A CA 1
ATOM 2159 C C . GLN A 1 286 ? -7.309 3.086 18.625 1 89.44 286 GLN A C 1
ATOM 2161 O O . GLN A 1 286 ? -8.438 2.996 18.141 1 89.44 286 GLN A O 1
ATOM 2166 N N . ASN A 1 287 ? -6.473 4.062 18.297 1 86.12 287 ASN A N 1
ATOM 2167 C CA . ASN A 1 287 ? -6.891 5.18 17.469 1 86.12 287 ASN A CA 1
ATOM 2168 C C . ASN A 1 287 ? -6.801 4.836 15.977 1 86.12 287 ASN A C 1
ATOM 2170 O O . ASN A 1 287 ? -6.156 3.855 15.602 1 86.12 287 ASN A O 1
ATOM 2174 N N . SER A 1 288 ? -7.605 5.488 15.203 1 90.75 288 SER A N 1
ATOM 2175 C CA . SER A 1 288 ? -7.465 5.559 13.75 1 90.75 288 SER A CA 1
ATOM 2176 C C . SER A 1 288 ? -6.699 6.809 13.336 1 90.75 288 SER A C 1
ATOM 2178 O O . SER A 1 288 ? -7.02 7.918 13.766 1 90.75 288 SER A O 1
ATOM 2180 N N . SER A 1 289 ? -5.625 6.555 12.578 1 92.56 289 SER A N 1
ATOM 2181 C CA . SER A 1 289 ? -4.871 7.73 12.156 1 92.56 289 SER A CA 1
ATOM 2182 C C . SER A 1 289 ? -5.738 8.672 11.328 1 92.56 289 SER A C 1
ATOM 2184 O O . SER A 1 289 ? -6.707 8.242 10.703 1 92.56 289 SER A O 1
ATOM 2186 N N . SER A 1 290 ? -5.422 9.945 11.367 1 89.81 290 SER A N 1
ATOM 2187 C CA . SER A 1 290 ? -6.164 10.93 10.578 1 89.81 290 SER A CA 1
ATOM 2188 C C . SER A 1 290 ? -6.059 10.633 9.086 1 89.81 290 SER A C 1
ATOM 2190 O O . SER A 1 290 ? -7.023 10.828 8.344 1 89.81 290 SER A O 1
ATOM 2192 N N . MET A 1 291 ? -4.965 10.117 8.648 1 94.62 291 MET A N 1
ATOM 2193 C CA . MET A 1 291 ? -4.766 9.805 7.234 1 94.62 291 MET A CA 1
ATOM 2194 C C . MET A 1 291 ? -5.641 8.633 6.809 1 94.62 291 MET A C 1
ATOM 2196 O O . MET A 1 291 ? -6.227 8.648 5.727 1 94.62 291 MET A O 1
ATOM 2200 N N . ARG A 1 292 ? -5.703 7.613 7.633 1 94.75 292 ARG A N 1
ATOM 2201 C CA . ARG A 1 292 ? -6.602 6.5 7.363 1 94.75 292 ARG A CA 1
ATOM 2202 C C . ARG A 1 292 ? -8.047 6.98 7.223 1 94.75 292 ARG A C 1
ATOM 2204 O O . ARG A 1 292 ? -8.75 6.566 6.301 1 94.75 292 ARG A O 1
ATOM 2211 N N . GLU A 1 293 ? -8.477 7.871 8.117 1 90.25 293 GLU A N 1
ATOM 2212 C CA . GLU A 1 293 ? -9.836 8.406 8.086 1 90.25 293 GLU A CA 1
ATOM 2213 C C . GLU A 1 293 ? -10.078 9.234 6.824 1 90.25 293 GLU A C 1
ATOM 2215 O O . GLU A 1 293 ? -11.164 9.18 6.242 1 90.25 293 GLU A O 1
ATOM 2220 N N . ASP A 1 294 ? -9.094 9.992 6.48 1 91.44 294 ASP A N 1
ATOM 2221 C CA . ASP A 1 294 ? -9.203 10.781 5.262 1 91.44 294 ASP A CA 1
ATOM 2222 C C . ASP A 1 294 ? -9.406 9.891 4.039 1 91.44 294 ASP A C 1
ATOM 2224 O O . ASP A 1 294 ? -10.273 10.156 3.205 1 91.44 294 ASP A O 1
ATOM 2228 N N . ILE A 1 295 ? -8.625 8.852 3.91 1 94 295 ILE A N 1
ATOM 2229 C CA . ILE A 1 295 ? -8.727 7.93 2.783 1 94 295 ILE A CA 1
ATOM 2230 C C . ILE A 1 295 ? -10.102 7.273 2.771 1 94 295 ILE A C 1
ATOM 2232 O O . ILE A 1 295 ? -10.742 7.18 1.722 1 94 295 ILE A O 1
ATOM 2236 N N . ARG A 1 296 ? -10.602 6.863 3.896 1 90.44 296 ARG A N 1
ATOM 2237 C CA . ARG A 1 296 ? -11.898 6.207 4.02 1 90.44 296 ARG A CA 1
ATOM 2238 C C . ARG A 1 296 ? -13.023 7.137 3.574 1 90.44 296 ARG A C 1
ATOM 2240 O O . ARG A 1 296 ? -14.031 6.684 3.035 1 90.44 296 ARG A O 1
ATOM 2247 N N . LYS A 1 297 ? -12.781 8.414 3.762 1 87.62 297 LYS A N 1
ATOM 2248 C CA . LYS A 1 297 ? -13.82 9.391 3.449 1 87.62 297 LYS A CA 1
ATOM 2249 C C . LYS A 1 297 ? -13.594 10.008 2.068 1 87.62 297 LYS A C 1
ATOM 2251 O O . LYS A 1 297 ? -14.32 10.922 1.667 1 87.62 297 LYS A O 1
ATOM 2256 N N . GLY A 1 298 ? -12.555 9.547 1.427 1 88.19 298 GLY A N 1
ATOM 2257 C CA . GLY A 1 298 ? -12.266 10.047 0.091 1 88.19 298 GLY A CA 1
ATOM 2258 C C . GLY A 1 298 ? -11.719 11.461 0.088 1 88.19 298 GLY A C 1
ATOM 2259 O O . GLY A 1 298 ? -12.031 12.25 -0.805 1 88.19 298 GLY A O 1
ATOM 2260 N N . ARG A 1 299 ? -10.969 11.812 1.062 1 88.12 299 ARG A N 1
ATOM 2261 C CA . ARG A 1 299 ? -10.398 13.148 1.203 1 88.12 299 ARG A CA 1
ATOM 2262 C C . ARG A 1 299 ? -8.906 13.141 0.902 1 88.12 299 ARG A C 1
ATOM 2264 O O . ARG A 1 299 ? -8.273 12.086 0.893 1 88.12 299 ARG A O 1
ATOM 2271 N N . SER A 1 300 ? -8.406 14.32 0.639 1 90.19 300 SER A N 1
ATOM 2272 C CA . SER A 1 300 ? -6.965 14.477 0.475 1 90.19 300 SER A CA 1
ATOM 2273 C C . SER A 1 300 ? -6.234 14.258 1.796 1 90.19 300 SER A C 1
ATOM 2275 O O . SER A 1 300 ? -6.797 14.484 2.867 1 90.19 300 SER A O 1
ATOM 2277 N N . THR A 1 301 ? -5.02 13.867 1.639 1 94.69 301 THR A N 1
ATOM 2278 C CA . THR A 1 301 ? -4.227 13.586 2.83 1 94.69 301 THR A CA 1
ATOM 2279 C C . THR A 1 301 ? -3.039 14.539 2.924 1 94.69 301 THR A C 1
ATOM 2281 O O . THR A 1 301 ? -2.834 15.375 2.039 1 94.69 301 THR A O 1
ATOM 2284 N N . GLU A 1 302 ? -2.291 14.43 4.012 1 96.12 302 GLU A N 1
ATOM 2285 C CA . GLU A 1 302 ? -1.113 15.266 4.23 1 96.12 302 GLU A CA 1
ATOM 2286 C C . GLU A 1 302 ? 0.169 14.516 3.885 1 96.12 302 GLU A C 1
ATOM 2288 O O . GLU A 1 302 ? 1.261 14.922 4.285 1 96.12 302 GLU A O 1
ATOM 2293 N N . ILE A 1 303 ? 0.065 13.453 3.102 1 98 303 ILE A N 1
ATOM 2294 C CA . ILE A 1 303 ? 1.161 12.531 2.836 1 98 303 ILE A CA 1
ATOM 2295 C C . ILE A 1 303 ? 2.334 13.281 2.213 1 98 303 ILE A C 1
ATOM 2297 O O . ILE A 1 303 ? 3.496 12.961 2.467 1 98 303 ILE A O 1
ATOM 2301 N N . GLU A 1 304 ? 2.111 14.305 1.382 1 97.31 304 GLU A N 1
ATOM 2302 C CA . GLU A 1 304 ? 3.16 15.055 0.694 1 97.31 304 GLU A CA 1
ATOM 2303 C C . GLU A 1 304 ? 3.951 15.914 1.672 1 97.31 304 GLU A C 1
ATOM 2305 O O . GLU A 1 304 ? 5.062 16.359 1.362 1 97.31 304 GLU A O 1
ATOM 2310 N N . TYR A 1 305 ? 3.344 16.188 2.848 1 97.75 305 TYR A N 1
ATOM 2311 C CA . TYR A 1 305 ? 3.98 17 3.875 1 97.75 305 TYR A CA 1
ATOM 2312 C C . TYR A 1 305 ? 4.527 16.125 5 1 97.75 305 TYR A C 1
ATOM 2314 O O . TYR A 1 305 ? 5.039 16.641 6 1 97.75 305 TYR A O 1
ATOM 2322 N N . ILE A 1 306 ? 4.336 14.875 4.859 1 98 306 ILE A N 1
ATOM 2323 C CA . ILE A 1 306 ? 4.883 13.898 5.793 1 98 306 ILE A CA 1
ATOM 2324 C C . ILE A 1 306 ? 5.992 13.094 5.109 1 98 306 ILE A C 1
ATOM 2326 O O . ILE A 1 306 ? 7.129 13.562 5.004 1 98 306 ILE A O 1
ATOM 2330 N 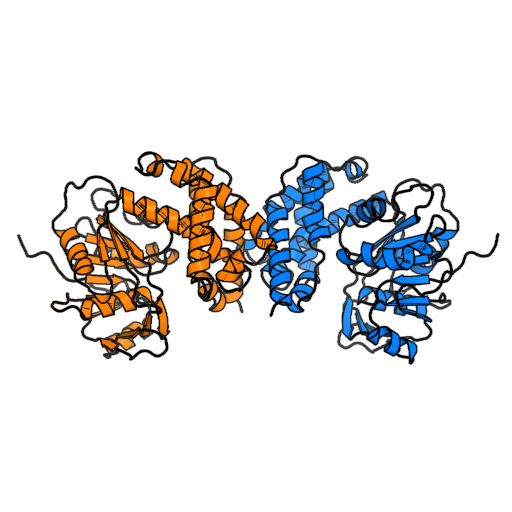N . ASN A 1 307 ? 5.633 12 4.496 1 98.62 307 ASN A N 1
ATOM 2331 C CA . ASN A 1 307 ? 6.641 11.234 3.777 1 98.62 307 ASN A CA 1
ATOM 2332 C C . ASN A 1 307 ? 7.172 12 2.568 1 98.62 307 ASN A C 1
ATOM 2334 O O . ASN A 1 307 ? 8.352 11.906 2.236 1 98.62 307 ASN A O 1
ATOM 2338 N N . GLY A 1 308 ? 6.293 12.711 1.921 1 98.12 308 GLY A N 1
ATOM 2339 C CA . GLY A 1 308 ? 6.715 13.5 0.778 1 98.12 308 GLY A CA 1
ATOM 2340 C C . GLY A 1 308 ? 7.754 14.547 1.13 1 98.12 308 GLY A C 1
ATOM 2341 O O . GLY A 1 308 ? 8.625 14.867 0.316 1 98.12 308 GLY A O 1
ATOM 2342 N N . TRP A 1 309 ? 7.641 15.117 2.326 1 98.38 309 TRP A N 1
ATOM 2343 C CA . TRP A 1 309 ? 8.633 16.094 2.773 1 98.38 309 TRP A CA 1
ATOM 2344 C C . TRP A 1 309 ? 10 15.445 2.93 1 98.38 309 TRP A C 1
ATOM 2346 O O . TRP A 1 309 ? 11.023 16.047 2.58 1 98.38 309 TRP A O 1
ATOM 2356 N N . ILE A 1 310 ? 10.055 14.219 3.432 1 98.62 310 ILE A N 1
ATOM 2357 C CA . ILE A 1 310 ? 11.297 13.469 3.562 1 98.62 310 ILE A CA 1
ATOM 2358 C C . ILE A 1 310 ? 11.93 13.273 2.186 1 98.62 310 ILE A C 1
ATOM 2360 O O . ILE A 1 310 ? 13.141 13.453 2.02 1 98.62 310 ILE A O 1
ATOM 2364 N N . VAL A 1 311 ? 11.109 12.891 1.236 1 98.12 311 VAL A N 1
ATOM 2365 C CA . VAL A 1 311 ? 11.578 12.648 -0.124 1 98.12 311 VAL A CA 1
ATOM 2366 C C . VAL A 1 311 ? 12.164 13.93 -0.707 1 98.12 311 VAL A C 1
ATOM 2368 O O . VAL A 1 311 ? 13.242 13.906 -1.312 1 98.12 311 VAL A O 1
ATOM 2371 N N . LYS A 1 312 ? 11.469 15 -0.534 1 97.44 312 LYS A N 1
ATOM 2372 C CA . LYS A 1 312 ? 11.922 16.281 -1.062 1 97.44 312 LYS A CA 1
ATOM 2373 C C . LYS A 1 312 ? 13.25 16.703 -0.437 1 97.44 312 LYS A C 1
ATOM 2375 O O . LYS A 1 312 ? 14.195 17.047 -1.148 1 97.44 312 LYS A O 1
ATOM 2380 N N . ARG A 1 313 ? 13.32 16.703 0.897 1 97.25 313 ARG A N 1
ATOM 2381 C CA . ARG A 1 313 ? 14.547 17.078 1.59 1 97.25 313 ARG A CA 1
ATOM 2382 C C . ARG A 1 313 ? 15.68 16.125 1.247 1 97.25 313 ARG A C 1
ATOM 2384 O O . ARG A 1 313 ? 16.844 16.531 1.119 1 97.25 313 ARG A O 1
ATOM 2391 N N . GLY A 1 314 ? 15.344 14.805 1.175 1 98 314 GLY A N 1
ATOM 2392 C CA . GLY A 1 314 ? 16.328 13.836 0.74 1 98 314 GLY A CA 1
ATOM 2393 C C . GLY A 1 314 ? 16.953 14.172 -0.604 1 98 314 GLY A C 1
ATOM 2394 O O . GLY A 1 314 ? 18.172 14.125 -0.76 1 98 314 GLY A O 1
ATOM 2395 N N . LYS A 1 315 ? 16.141 14.508 -1.525 1 97.38 315 LYS A N 1
ATOM 2396 C CA . LYS A 1 315 ? 16.609 14.875 -2.855 1 97.38 315 LYS A CA 1
ATOM 2397 C C . LYS A 1 315 ? 17.562 16.062 -2.789 1 97.38 315 LYS A C 1
ATOM 2399 O O . LYS A 1 315 ? 18.594 16.062 -3.453 1 97.38 315 LYS A O 1
ATOM 2404 N N . GLU A 1 316 ? 17.219 17.062 -2.004 1 96.56 316 GLU A N 1
ATOM 2405 C CA . GLU A 1 316 ? 18.062 18.234 -1.824 1 96.56 316 GLU A CA 1
ATOM 2406 C C . GLU A 1 316 ? 19.438 17.859 -1.247 1 96.56 316 GLU A C 1
ATOM 2408 O O . GLU A 1 316 ? 20.438 18.516 -1.538 1 96.56 316 GLU A O 1
ATOM 2413 N N . LEU A 1 317 ? 19.484 16.859 -0.493 1 97 317 LEU A N 1
ATOM 2414 C CA . LEU A 1 317 ? 20.703 16.422 0.193 1 97 317 LEU A CA 1
ATOM 2415 C C . LEU A 1 317 ? 21.406 15.328 -0.594 1 97 317 LEU A C 1
ATOM 2417 O O . LEU A 1 317 ? 22.453 14.836 -0.173 1 97 317 LEU A O 1
ATOM 2421 N N . GLY A 1 318 ? 20.812 14.883 -1.742 1 97.19 318 GLY A N 1
ATOM 2422 C CA . GLY A 1 318 ? 21.375 13.797 -2.529 1 97.19 318 GLY A CA 1
ATOM 2423 C C . GLY A 1 318 ? 21.156 12.43 -1.917 1 97.19 318 GLY A C 1
ATOM 2424 O O . GLY A 1 318 ? 21.922 11.5 -2.154 1 97.19 318 GLY A O 1
ATOM 2425 N N . ILE A 1 319 ? 20.172 12.281 -1.056 1 96.81 319 ILE A N 1
ATOM 2426 C CA . ILE A 1 319 ? 19.844 11.039 -0.373 1 96.81 319 ILE A CA 1
ATOM 2427 C C . ILE A 1 319 ? 18.609 10.406 -1.031 1 96.81 319 ILE A C 1
ATOM 2429 O O . ILE A 1 319 ? 17.562 11.031 -1.125 1 96.81 319 ILE A O 1
ATOM 2433 N N . GLY A 1 320 ? 18.766 9.172 -1.541 1 94.75 320 GLY A N 1
ATOM 2434 C CA . GLY A 1 320 ? 17.641 8.461 -2.104 1 94.75 320 GLY A CA 1
ATOM 2435 C C . GLY A 1 320 ? 16.656 7.957 -1.05 1 94.75 320 GLY A C 1
ATOM 2436 O O . GLY A 1 320 ? 17.078 7.332 -0.07 1 94.75 320 GLY A O 1
ATOM 2437 N N . CYS A 1 321 ? 15.391 8.305 -1.161 1 97.19 321 CYS A N 1
ATOM 2438 C CA . CYS A 1 321 ? 14.359 7.879 -0.219 1 97.19 321 CYS A CA 1
ATOM 2439 C C . CYS A 1 321 ? 13.281 7.062 -0.922 1 97.19 321 CYS A C 1
ATOM 2441 O O . CYS A 1 321 ? 12.109 7.449 -0.934 1 97.19 321 CYS A O 1
ATOM 2443 N N . VAL A 1 322 ? 13.648 5.91 -1.368 1 95.56 322 VAL A N 1
ATOM 2444 C CA . VAL A 1 322 ? 12.789 5.098 -2.225 1 95.56 322 VAL A CA 1
ATOM 2445 C C . VAL A 1 322 ? 11.562 4.633 -1.439 1 95.56 322 VAL A C 1
ATOM 2447 O O . VAL A 1 322 ? 10.445 4.672 -1.947 1 95.56 322 VAL A O 1
ATOM 2450 N N . ALA A 1 323 ? 11.789 4.168 -0.244 1 96.56 323 ALA A N 1
ATOM 2451 C CA . ALA A 1 323 ? 10.68 3.65 0.562 1 96.56 323 ALA A CA 1
ATOM 2452 C C . ALA A 1 323 ? 9.648 4.734 0.833 1 96.56 323 ALA A C 1
ATOM 2454 O O . ALA A 1 323 ? 8.445 4.516 0.652 1 96.56 323 ALA A O 1
ATOM 2455 N N . ASN A 1 324 ? 10.133 5.918 1.252 1 98.31 324 ASN A N 1
ATOM 2456 C CA . ASN A 1 324 ? 9.227 7.027 1.518 1 98.31 324 ASN A CA 1
ATOM 2457 C C . ASN A 1 324 ? 8.531 7.5 0.244 1 98.31 324 ASN A C 1
ATOM 2459 O O . ASN A 1 324 ? 7.371 7.91 0.28 1 98.31 324 ASN A O 1
ATOM 2463 N N . SER A 1 325 ? 9.234 7.492 -0.828 1 97.44 325 SER A N 1
ATOM 2464 C CA . SER A 1 325 ? 8.633 7.848 -2.109 1 97.44 325 SER A CA 1
ATOM 2465 C C . SER A 1 325 ? 7.516 6.883 -2.482 1 97.44 325 SER A C 1
ATOM 2467 O O . SER A 1 325 ? 6.445 7.309 -2.926 1 97.44 325 SER A O 1
ATOM 2469 N N . LEU A 1 326 ? 7.758 5.648 -2.289 1 95.75 326 LEU A N 1
ATOM 2470 C CA . LEU A 1 326 ? 6.793 4.625 -2.67 1 95.75 326 LEU A CA 1
ATOM 2471 C C . LEU A 1 326 ? 5.527 4.73 -1.821 1 95.75 326 LEU A C 1
ATOM 2473 O O . LEU A 1 326 ? 4.418 4.707 -2.352 1 95.75 326 LEU A O 1
ATOM 2477 N N . VAL A 1 327 ? 5.664 4.848 -0.536 1 97.31 327 VAL A N 1
ATOM 2478 C CA . VAL A 1 327 ? 4.484 4.938 0.319 1 97.31 327 VAL A CA 1
ATOM 2479 C C . VAL A 1 327 ? 3.711 6.215 -0 1 97.31 327 VAL A C 1
ATOM 2481 O O . VAL A 1 327 ? 2.48 6.242 0.078 1 97.31 327 VAL A O 1
ATOM 2484 N N . THR A 1 328 ? 4.449 7.305 -0.338 1 97.81 328 THR A N 1
ATOM 2485 C CA . THR A 1 328 ? 3.799 8.547 -0.744 1 97.81 328 THR A CA 1
ATOM 2486 C C . THR A 1 328 ? 2.922 8.32 -1.973 1 97.81 328 THR A C 1
ATOM 2488 O O . THR A 1 328 ? 1.748 8.695 -1.983 1 97.81 328 THR A O 1
ATOM 2491 N N . GLN A 1 329 ? 3.445 7.645 -2.926 1 96.5 329 GLN A N 1
ATOM 2492 C CA . GLN A 1 329 ? 2.73 7.41 -4.176 1 96.5 329 GLN A CA 1
ATOM 2493 C C . GLN A 1 329 ? 1.521 6.508 -3.959 1 96.5 329 GLN A C 1
ATOM 2495 O O . GLN A 1 329 ? 0.46 6.727 -4.547 1 96.5 329 GLN A O 1
ATOM 2500 N N . ILE A 1 330 ? 1.7 5.488 -3.186 1 96.75 330 ILE A N 1
ATOM 2501 C CA . ILE A 1 330 ? 0.615 4.551 -2.92 1 96.75 330 ILE A CA 1
ATOM 2502 C C . ILE A 1 330 ? -0.545 5.281 -2.246 1 96.75 330 ILE A C 1
ATOM 2504 O O . ILE A 1 330 ? -1.703 5.113 -2.639 1 96.75 330 ILE A O 1
ATOM 2508 N N . VAL A 1 331 ? -0.244 6.105 -1.24 1 97.5 331 VAL A N 1
ATOM 2509 C CA . VAL A 1 331 ? -1.286 6.836 -0.524 1 97.5 331 VAL A CA 1
ATOM 2510 C C . VAL A 1 331 ? -1.975 7.816 -1.47 1 97.5 331 VAL A C 1
ATOM 2512 O O . VAL A 1 331 ? -3.201 7.949 -1.451 1 97.5 331 VAL A O 1
ATOM 2515 N N . LEU A 1 332 ? -1.187 8.547 -2.277 1 96.31 332 LEU A N 1
ATOM 2516 C CA . LEU A 1 332 ? -1.776 9.453 -3.254 1 96.31 332 LEU A CA 1
ATOM 2517 C C . LEU A 1 332 ? -2.697 8.703 -4.211 1 96.31 332 LEU A C 1
ATOM 2519 O O . LEU A 1 332 ? -3.799 9.164 -4.512 1 96.31 332 LEU A O 1
ATOM 2523 N N . ALA A 1 333 ? -2.258 7.555 -4.668 1 94.62 333 ALA A N 1
ATOM 2524 C CA . ALA A 1 333 ? -3.055 6.742 -5.586 1 94.62 333 ALA A CA 1
ATOM 2525 C C . ALA A 1 333 ? -4.359 6.293 -4.934 1 94.62 333 ALA A C 1
ATOM 2527 O O . ALA A 1 333 ? -5.418 6.336 -5.559 1 94.62 333 ALA A O 1
ATOM 2528 N N . LYS A 1 334 ? -4.25 5.82 -3.744 1 94.75 334 LYS A N 1
ATOM 2529 C CA . LYS A 1 334 ? -5.434 5.383 -3.008 1 94.75 334 LYS A CA 1
ATOM 2530 C C . LYS A 1 334 ? -6.43 6.523 -2.836 1 94.75 334 LYS A C 1
ATOM 2532 O O . LYS A 1 334 ? -7.641 6.324 -2.957 1 94.75 334 LYS A O 1
ATOM 2537 N N . SER A 1 335 ? -5.875 7.711 -2.484 1 92.5 335 SER A N 1
ATOM 2538 C CA . SER A 1 335 ? -6.727 8.883 -2.318 1 92.5 335 SER A CA 1
ATOM 2539 C C . SER A 1 335 ? -7.457 9.227 -3.611 1 92.5 335 SER A C 1
ATOM 2541 O O . SER A 1 335 ? -8.641 9.562 -3.592 1 92.5 335 SER A O 1
ATOM 2543 N N . ALA A 1 336 ? -6.781 9.117 -4.688 1 89.19 336 ALA A N 1
ATOM 2544 C CA . ALA A 1 336 ? -7.359 9.43 -5.992 1 89.19 336 ALA A CA 1
ATOM 2545 C C . ALA A 1 336 ? -8.469 8.445 -6.344 1 89.19 336 ALA A C 1
ATOM 2547 O O . ALA A 1 336 ? -9.477 8.82 -6.949 1 89.19 336 ALA A O 1
ATOM 2548 N N . GLU A 1 337 ? -8.312 7.188 -6.016 1 87.94 337 GLU A N 1
ATOM 2549 C CA . GLU A 1 337 ? -9.289 6.148 -6.332 1 87.94 337 GLU A CA 1
ATOM 2550 C C . GLU A 1 337 ? -10.562 6.32 -5.504 1 87.94 337 GLU A C 1
ATOM 2552 O O . GLU A 1 337 ? -11.664 6.074 -5.996 1 87.94 337 GLU A O 1
ATOM 2557 N N . LYS A 1 338 ? -10.445 6.672 -4.32 1 80.62 338 LYS A N 1
ATOM 2558 C CA . LYS A 1 338 ? -11.609 6.844 -3.453 1 80.62 338 LYS A CA 1
ATOM 2559 C C . LYS A 1 338 ? -12.445 8.047 -3.885 1 80.62 338 LYS A C 1
ATOM 2561 O O . LYS A 1 338 ? -13.672 8.023 -3.783 1 80.62 338 LYS A O 1
ATOM 2566 N N . THR A 1 339 ? -11.734 9.031 -4.426 1 71.12 339 THR A N 1
ATOM 2567 C CA . THR A 1 339 ? -12.445 10.211 -4.918 1 71.12 339 THR A CA 1
ATOM 2568 C C . THR A 1 339 ? -13.258 9.867 -6.164 1 71.12 339 THR A C 1
ATOM 2570 O O . THR A 1 339 ? -14.312 10.453 -6.406 1 71.12 339 THR A O 1
ATOM 2573 N N . HIS A 1 340 ? -12.836 8.742 -6.902 1 66.69 340 HIS A N 1
ATOM 2574 C CA . HIS A 1 340 ? -13.508 8.328 -8.133 1 66.69 340 HIS A CA 1
ATOM 2575 C C . HIS A 1 340 ? -14.672 7.398 -7.832 1 66.69 340 HIS A C 1
ATOM 2577 O O . HIS A 1 340 ? -15.602 7.281 -8.633 1 66.69 340 HIS A O 1
ATOM 2583 N N . GLN A 1 341 ? -14.742 6.617 -6.777 1 64.19 341 GLN A N 1
ATOM 2584 C CA . GLN A 1 341 ? -15.836 5.715 -6.43 1 64.19 341 GLN A CA 1
ATOM 2585 C C . GLN A 1 341 ? -17 6.477 -5.805 1 64.19 341 GLN A C 1
ATOM 2587 O O . GLN A 1 341 ? -18.156 6.133 -6.023 1 64.19 341 GLN A O 1
ATOM 2592 N N . MET B 1 1 ? 8.234 -53.219 -23.031 1 39.75 1 MET B N 1
ATOM 2593 C CA . MET B 1 1 ? 8.227 -52.062 -22.172 1 39.75 1 MET B CA 1
ATOM 2594 C C . MET B 1 1 ? 6.809 -51.719 -21.719 1 39.75 1 MET B C 1
ATOM 2596 O O . MET B 1 1 ? 5.891 -51.656 -22.531 1 39.75 1 MET B O 1
ATOM 2600 N N . SER B 1 2 ? 6.484 -52.031 -20.5 1 47.56 2 SER B N 1
ATOM 2601 C CA . SER B 1 2 ? 5.133 -51.844 -19.969 1 47.56 2 SER B CA 1
ATOM 2602 C C . SER B 1 2 ? 4.574 -50.5 -20.375 1 47.56 2 SER B C 1
ATOM 2604 O O . SER B 1 2 ? 5.324 -49.531 -20.531 1 47.56 2 SER B O 1
ATOM 2606 N N . ALA B 1 3 ? 3.469 -50.469 -21 1 58.62 3 ALA B N 1
ATOM 2607 C CA . ALA B 1 3 ? 2.818 -49.25 -21.484 1 58.62 3 ALA B CA 1
ATOM 2608 C C . ALA B 1 3 ? 2.881 -48.125 -20.438 1 58.62 3 ALA B C 1
ATOM 2610 O O . ALA B 1 3 ? 2.654 -48.375 -19.25 1 58.62 3 ALA B O 1
ATOM 2611 N N . PRO B 1 4 ? 3.455 -47.062 -20.844 1 69.69 4 PRO B N 1
ATOM 2612 C CA . PRO B 1 4 ? 3.533 -46 -19.859 1 69.69 4 PRO B CA 1
ATOM 2613 C C . PRO B 1 4 ? 2.197 -45.719 -19.172 1 69.69 4 PRO B C 1
ATOM 2615 O O . PRO B 1 4 ? 1.138 -45.969 -19.75 1 69.69 4 PRO B O 1
ATOM 2618 N N . ASP B 1 5 ? 2.225 -45.562 -17.875 1 80.44 5 ASP B N 1
ATOM 2619 C CA . ASP B 1 5 ? 1.021 -45.25 -17.125 1 80.44 5 ASP B CA 1
ATOM 2620 C C . ASP B 1 5 ? 0.432 -43.906 -17.578 1 80.44 5 ASP B C 1
ATOM 2622 O O . ASP B 1 5 ? 1.121 -42.906 -17.578 1 80.44 5 ASP B O 1
ATOM 2626 N N . ARG B 1 6 ? -0.761 -43.969 -18.078 1 89.56 6 ARG B N 1
ATOM 2627 C CA . ARG B 1 6 ? -1.41 -42.812 -18.656 1 89.56 6 ARG B CA 1
ATOM 2628 C C . ARG B 1 6 ? -2.283 -42.094 -17.625 1 89.56 6 ARG B C 1
ATOM 2630 O O . ARG B 1 6 ? -2.914 -41.062 -17.938 1 89.56 6 ARG B O 1
ATOM 2637 N N . ARG B 1 7 ? -2.262 -42.594 -16.406 1 94.31 7 ARG B N 1
ATOM 2638 C CA . ARG B 1 7 ? -3.045 -41.938 -15.367 1 94.31 7 ARG B CA 1
ATOM 2639 C C . ARG B 1 7 ? -2.459 -40.562 -15.031 1 94.31 7 ARG B C 1
ATOM 2641 O O . ARG B 1 7 ? -1.242 -40.438 -14.906 1 94.31 7 ARG B O 1
ATOM 2648 N N . VAL B 1 8 ? -3.357 -39.625 -14.906 1 96.75 8 VAL B N 1
ATOM 2649 C CA . VAL B 1 8 ? -2.939 -38.281 -14.555 1 96.75 8 VAL B CA 1
ATOM 2650 C C . VAL B 1 8 ? -3.455 -37.906 -13.164 1 96.75 8 VAL B C 1
ATOM 2652 O O . VAL B 1 8 ? -4.645 -38.062 -12.883 1 96.75 8 VAL B O 1
ATOM 2655 N N . HIS B 1 9 ? -2.543 -37.531 -12.305 1 97.25 9 HIS B N 1
ATOM 2656 C CA . HIS B 1 9 ? -2.914 -37 -11 1 97.25 9 HIS B CA 1
ATOM 2657 C C . HIS B 1 9 ? -2.934 -35.469 -11.016 1 97.25 9 HIS B C 1
ATOM 2659 O O . HIS B 1 9 ? -2.068 -34.844 -11.633 1 97.25 9 HIS B O 1
ATOM 2665 N N . ILE B 1 10 ? -3.938 -34.875 -10.453 1 97.75 10 ILE B N 1
ATOM 2666 C CA . ILE B 1 10 ? -4.047 -33.406 -10.336 1 97.75 10 ILE B CA 1
ATOM 2667 C C . ILE B 1 10 ? -4.031 -33.031 -8.859 1 97.75 10 ILE B C 1
ATOM 2669 O O . ILE B 1 10 ? -4.887 -33.469 -8.086 1 97.75 10 ILE B O 1
ATOM 2673 N N . LEU B 1 11 ? -3.023 -32.25 -8.531 1 97.19 11 LEU B N 1
ATOM 2674 C CA . LEU B 1 11 ? -2.854 -31.797 -7.156 1 97.19 11 LEU B CA 1
ATOM 2675 C C . LEU B 1 11 ? -3.377 -30.375 -6.988 1 97.19 11 LEU B C 1
ATOM 2677 O O . LEU B 1 11 ? -2.725 -29.422 -7.41 1 97.19 11 LEU B O 1
ATOM 2681 N N . GLY B 1 12 ? -4.484 -30.234 -6.355 1 94.5 12 GLY B N 1
ATOM 2682 C CA . GLY B 1 12 ? -5.145 -28.953 -6.191 1 94.5 12 GLY B CA 1
ATOM 2683 C C . GLY B 1 12 ? -6.383 -28.812 -7.055 1 94.5 12 GLY B C 1
ATOM 2684 O O . GLY B 1 12 ? -6.312 -28.938 -8.273 1 94.5 12 GLY B O 1
ATOM 2685 N N . LEU B 1 13 ? -7.484 -28.484 -6.438 1 93.38 13 LEU B N 1
ATOM 2686 C CA . LEU B 1 13 ? -8.742 -28.312 -7.156 1 93.38 13 LEU B CA 1
ATOM 2687 C C . LEU B 1 13 ? -9.289 -26.906 -6.984 1 93.38 13 LEU B C 1
ATOM 2689 O O . LEU B 1 13 ? -10.438 -26.719 -6.566 1 93.38 13 LEU B O 1
ATOM 2693 N N . GLY B 1 14 ? -8.484 -25.953 -7.277 1 91.62 14 GLY B N 1
ATOM 2694 C CA . GLY B 1 14 ? -8.953 -24.594 -7.461 1 91.62 14 GLY B CA 1
ATOM 2695 C C . GLY B 1 14 ? -9.539 -24.344 -8.836 1 91.62 14 GLY B C 1
ATOM 2696 O O . GLY B 1 14 ? -10.039 -25.281 -9.484 1 91.62 14 GLY B O 1
ATOM 2697 N N . SER B 1 15 ? -9.516 -23.109 -9.258 1 91.56 15 SER B N 1
ATOM 2698 C CA . SER B 1 15 ? -10.07 -22.766 -10.562 1 91.56 15 SER B CA 1
ATOM 2699 C C . SER B 1 15 ? -9.312 -23.453 -11.688 1 91.56 15 SER B C 1
ATOM 2701 O O . SER B 1 15 ? -9.922 -24.047 -12.586 1 91.56 15 SER B O 1
ATOM 2703 N N . ILE B 1 16 ? -7.996 -23.453 -11.586 1 93.25 16 ILE B N 1
ATOM 2704 C CA . ILE B 1 16 ? -7.168 -24.047 -12.633 1 93.25 16 ILE B CA 1
ATOM 2705 C C . ILE B 1 16 ? -7.297 -25.562 -12.609 1 93.25 16 ILE B C 1
ATOM 2707 O O . ILE B 1 16 ? -7.457 -26.188 -13.656 1 93.25 16 ILE B O 1
ATOM 2711 N N . GLY B 1 17 ? -7.254 -26.125 -11.43 1 95.62 17 GLY B N 1
ATOM 2712 C CA . GLY B 1 17 ? -7.41 -27.562 -11.312 1 95.62 17 GLY B CA 1
ATOM 2713 C C . GLY B 1 17 ? -8.734 -28.078 -11.852 1 95.62 17 GLY B C 1
ATOM 2714 O O . GLY B 1 17 ? -8.789 -29.109 -12.523 1 95.62 17 GLY B O 1
ATOM 2715 N N . THR B 1 18 ? -9.75 -27.359 -11.531 1 94.88 18 THR B N 1
ATOM 2716 C CA . THR B 1 18 ? -11.078 -27.703 -12.031 1 94.88 18 THR B CA 1
ATOM 2717 C C . THR B 1 18 ? -11.125 -27.625 -13.555 1 94.88 18 THR B C 1
ATOM 2719 O O . THR B 1 18 ? -11.648 -28.516 -14.211 1 94.88 18 THR B O 1
ATOM 2722 N N . LEU B 1 19 ? -10.578 -26.578 -14.055 1 94.06 19 LEU B N 1
ATOM 2723 C CA . LEU B 1 19 ? -10.523 -26.406 -15.508 1 94.06 19 LEU B CA 1
ATOM 2724 C C . LEU B 1 19 ? -9.758 -27.547 -16.156 1 94.06 19 LEU B C 1
ATOM 2726 O O . LEU B 1 19 ? -10.234 -28.141 -17.125 1 94.06 19 LEU B O 1
ATOM 2730 N N . VAL B 1 20 ? -8.625 -27.891 -15.641 1 95.62 20 VAL B N 1
ATOM 2731 C CA . VAL B 1 20 ? -7.754 -28.906 -16.219 1 95.62 20 VAL B CA 1
ATOM 2732 C C . VAL B 1 20 ? -8.422 -30.266 -16.125 1 95.62 20 VAL B C 1
ATOM 2734 O O . VAL B 1 20 ? -8.484 -31.016 -17.125 1 95.62 20 VAL B O 1
ATOM 2737 N N . ALA B 1 21 ? -8.93 -30.594 -14.984 1 95.94 21 ALA B N 1
ATOM 2738 C CA . ALA B 1 21 ? -9.602 -31.875 -14.781 1 95.94 21 ALA B CA 1
ATOM 2739 C C . ALA B 1 21 ? -10.789 -32.031 -15.727 1 95.94 21 ALA B C 1
ATOM 2741 O O . ALA B 1 21 ? -10.914 -33.062 -16.406 1 95.94 21 ALA B O 1
ATOM 2742 N N . HIS B 1 22 ? -11.602 -31.047 -15.719 1 94 22 HIS B N 1
ATOM 2743 C CA . HIS B 1 22 ? -12.773 -31.062 -16.578 1 94 22 HIS B CA 1
ATOM 2744 C C . HIS B 1 22 ? -12.383 -31.203 -18.047 1 94 22 HIS B C 1
ATOM 2746 O O . HIS B 1 22 ? -12.969 -32 -18.781 1 94 22 HIS B O 1
ATOM 2752 N N . SER B 1 23 ? -11.438 -30.469 -18.484 1 92.5 23 SER B N 1
ATOM 2753 C CA . SER B 1 23 ? -11.023 -30.422 -19.875 1 92.5 23 SER B CA 1
ATOM 2754 C C . SER B 1 23 ? -10.422 -31.766 -20.312 1 92.5 23 SER B C 1
ATOM 2756 O O . SER B 1 23 ? -10.672 -32.219 -21.422 1 92.5 23 SER B O 1
ATOM 2758 N N . LEU B 1 24 ? -9.617 -32.375 -19.484 1 94.31 24 LEU B N 1
ATOM 2759 C CA . LEU B 1 24 ? -9 -33.656 -19.812 1 94.31 24 LEU B CA 1
ATOM 2760 C C . LEU B 1 24 ? -10.047 -34.75 -19.938 1 94.31 24 LEU B C 1
ATOM 2762 O O . LEU B 1 24 ? -9.93 -35.625 -20.781 1 94.31 24 LEU B O 1
ATOM 2766 N N . LEU B 1 25 ? -11.055 -34.656 -19.094 1 91.44 25 LEU B N 1
ATOM 2767 C CA . LEU B 1 25 ? -12.109 -35.656 -19.125 1 91.44 25 LEU B CA 1
ATOM 2768 C C . LEU B 1 25 ? -13 -35.469 -20.359 1 91.44 25 LEU B C 1
ATOM 2770 O O . LEU B 1 25 ? -13.641 -36.438 -20.797 1 91.44 25 LEU B O 1
ATOM 2774 N N . SER B 1 26 ? -13.062 -34.312 -20.797 1 87.31 26 SER B N 1
ATOM 2775 C CA . SER B 1 26 ? -13.906 -34 -21.953 1 87.31 26 SER B CA 1
ATOM 2776 C C . SER B 1 26 ? -13.219 -34.406 -23.25 1 87.31 26 SER B C 1
ATOM 2778 O O . SER B 1 26 ? -13.828 -34.312 -24.328 1 87.31 26 SER B O 1
ATOM 2780 N N . SER B 1 27 ? -12.094 -34.812 -23.188 1 86.56 27 SER B N 1
ATOM 2781 C CA . SER B 1 27 ? -11.352 -35.219 -24.375 1 86.56 27 SER B CA 1
ATOM 2782 C C . SER B 1 27 ? -11.852 -36.562 -24.906 1 86.56 27 SER B C 1
ATOM 2784 O O . SER B 1 27 ? -12.43 -37.375 -24.156 1 86.56 27 SER B O 1
ATOM 2786 N N . PRO B 1 28 ? -11.82 -36.938 -26.234 1 81.75 28 PRO B N 1
ATOM 2787 C CA . PRO B 1 28 ? -12.32 -38.188 -26.828 1 81.75 28 PRO B CA 1
ATOM 2788 C C . PRO B 1 28 ? -11.75 -39.406 -26.141 1 81.75 28 PRO B C 1
ATOM 2790 O O . PRO B 1 28 ? -12.469 -40.375 -25.922 1 81.75 28 PRO B O 1
ATOM 2793 N N . ASN B 1 29 ? -10.5 -39.531 -25.812 1 84.56 29 ASN B N 1
ATOM 2794 C CA . ASN B 1 29 ? -9.828 -40.594 -25.078 1 84.56 29 ASN B CA 1
ATOM 2795 C C . ASN B 1 29 ? -9.203 -40.094 -23.781 1 84.56 29 ASN B C 1
ATOM 2797 O O . ASN B 1 29 ? -7.98 -40.031 -23.656 1 84.56 29 ASN B O 1
ATOM 2801 N N . PRO B 1 30 ? -10.141 -39.906 -22.859 1 89.88 30 PRO B N 1
ATOM 2802 C CA . PRO B 1 30 ? -9.633 -39.281 -21.641 1 89.88 30 PRO B CA 1
ATOM 2803 C C . PRO B 1 30 ? -8.75 -40.219 -20.828 1 89.88 30 PRO B C 1
ATOM 2805 O O . PRO B 1 30 ? -9.008 -41.438 -20.766 1 89.88 30 PRO B O 1
ATOM 2808 N N . PRO B 1 31 ? -7.738 -39.688 -20.312 1 92 31 PRO B N 1
ATOM 2809 C CA . PRO B 1 31 ? -6.965 -40.469 -19.375 1 92 31 PRO B CA 1
ATOM 2810 C C . PRO B 1 31 ? -7.715 -40.719 -18.062 1 92 31 PRO B C 1
ATOM 2812 O O . PRO B 1 31 ? -8.734 -40.094 -17.797 1 92 31 PRO B O 1
ATOM 2815 N N . HIS B 1 32 ? -7.285 -41.75 -17.312 1 94.25 32 HIS B N 1
ATOM 2816 C CA . HIS B 1 32 ? -7.762 -41.875 -15.938 1 94.25 32 HIS B CA 1
ATOM 2817 C C . HIS B 1 32 ? -7.246 -40.719 -15.07 1 94.25 32 HIS B C 1
ATOM 2819 O O . HIS B 1 32 ? -6.055 -40.406 -15.102 1 94.25 32 HIS B O 1
ATOM 2825 N N . ILE B 1 33 ? -8.117 -40.062 -14.43 1 96.06 33 ILE B N 1
ATOM 2826 C CA . ILE B 1 33 ? -7.738 -38.906 -13.648 1 96.06 33 ILE B CA 1
ATOM 2827 C C . ILE B 1 33 ? -7.957 -39.188 -12.164 1 96.06 33 ILE B C 1
ATOM 2829 O O . ILE B 1 33 ? -8.992 -39.719 -11.773 1 96.06 33 ILE B O 1
ATOM 2833 N N . THR B 1 34 ? -6.988 -38.938 -11.359 1 95.75 34 THR B N 1
ATOM 2834 C CA . THR B 1 34 ? -7.113 -38.969 -9.906 1 95.75 34 THR B CA 1
ATOM 2835 C C . THR B 1 34 ? -6.938 -37.562 -9.328 1 95.75 34 THR B C 1
ATOM 2837 O O . THR B 1 34 ? -5.902 -36.938 -9.539 1 95.75 34 THR B O 1
ATOM 2840 N N . LEU B 1 35 ? -7.945 -37.125 -8.594 1 96.19 35 LEU B N 1
ATOM 2841 C CA . LEU B 1 35 ? -7.887 -35.812 -7.93 1 96.19 35 LEU B CA 1
ATOM 2842 C C . LEU B 1 35 ? -7.324 -35.969 -6.52 1 96.19 35 LEU B C 1
ATOM 2844 O O . LEU B 1 35 ? -7.855 -36.719 -5.707 1 96.19 35 LEU B O 1
ATOM 2848 N N . LEU B 1 36 ? -6.223 -35.25 -6.309 1 95.69 36 LEU B N 1
ATOM 2849 C CA . LEU B 1 36 ? -5.629 -35.219 -4.977 1 95.69 36 LEU B CA 1
ATOM 2850 C C . LEU B 1 36 ? -6.082 -33.969 -4.223 1 95.69 36 LEU B C 1
ATOM 2852 O O . LEU B 1 36 ? -5.75 -32.844 -4.617 1 95.69 36 LEU B O 1
ATOM 2856 N N . VAL B 1 37 ? -6.82 -34.156 -3.123 1 93.25 37 VAL B N 1
ATOM 2857 C CA . VAL B 1 37 ? -7.391 -33.031 -2.398 1 93.25 37 VAL B CA 1
ATOM 2858 C C . VAL B 1 37 ? -6.953 -33.094 -0.937 1 93.25 37 VAL B C 1
ATOM 2860 O O . VAL B 1 37 ? -6.719 -34.156 -0.388 1 93.25 37 VAL B O 1
ATOM 2863 N N . HIS B 1 38 ? -6.848 -31.859 -0.349 1 90.06 38 HIS B N 1
ATOM 2864 C CA . HIS B 1 38 ? -6.391 -31.797 1.035 1 90.06 38 HIS B CA 1
ATOM 2865 C C . HIS B 1 38 ? -7.559 -31.562 1.989 1 90.06 38 HIS B C 1
ATOM 2867 O O . HIS B 1 38 ? -7.453 -31.844 3.186 1 90.06 38 HIS B O 1
ATOM 2873 N N . ARG B 1 39 ? -8.734 -31.125 1.539 1 88.31 39 ARG B N 1
ATOM 2874 C CA . ARG B 1 39 ? -9.883 -30.828 2.383 1 88.31 39 ARG B CA 1
ATOM 2875 C C . ARG B 1 39 ? -10.82 -32.031 2.477 1 88.31 39 ARG B C 1
ATOM 2877 O O . ARG B 1 39 ? -11.383 -32.469 1.469 1 88.31 39 ARG B O 1
ATOM 2884 N N . PRO B 1 40 ? -11.047 -32.406 3.621 1 90.88 40 PRO B N 1
ATOM 2885 C CA . PRO B 1 40 ? -11.93 -33.562 3.779 1 90.88 40 PRO B CA 1
ATOM 2886 C C . PRO B 1 40 ? -13.336 -33.344 3.232 1 90.88 40 PRO B C 1
ATOM 2888 O O . PRO B 1 40 ? -13.945 -34.25 2.67 1 90.88 40 PRO B O 1
ATOM 2891 N N . ASP B 1 41 ? -13.805 -32.125 3.449 1 91.94 41 ASP B N 1
ATOM 2892 C CA . ASP B 1 41 ? -15.141 -31.812 2.963 1 91.94 41 ASP B CA 1
ATOM 2893 C C . ASP B 1 41 ? -15.227 -31.953 1.445 1 91.94 41 ASP B C 1
ATOM 2895 O O . ASP B 1 41 ? -16.188 -32.531 0.918 1 91.94 41 ASP B O 1
ATOM 2899 N N . LEU B 1 42 ? -14.258 -31.5 0.836 1 91.81 42 LEU B N 1
ATOM 2900 C CA . LEU B 1 42 ? -14.219 -31.609 -0.618 1 91.81 42 LEU B CA 1
ATOM 2901 C C . LEU B 1 42 ? -14.062 -33.062 -1.05 1 91.81 42 LEU B C 1
ATOM 2903 O O . LEU B 1 42 ? -14.695 -33.5 -2.018 1 91.81 42 LEU B O 1
ATOM 2907 N N . TYR B 1 43 ? -13.242 -33.844 -0.346 1 92.19 43 TYR B N 1
ATOM 2908 C CA . TYR B 1 43 ? -13.062 -35.25 -0.627 1 92.19 43 TYR B CA 1
ATOM 2909 C C . TYR B 1 43 ? -14.391 -36 -0.551 1 92.19 43 TYR B C 1
ATOM 2911 O O . TYR B 1 43 ? -14.719 -36.781 -1.438 1 92.19 43 TYR B O 1
ATOM 2919 N N . HIS B 1 44 ? -15.102 -35.688 0.483 1 92.75 44 HIS B N 1
ATOM 2920 C CA . HIS B 1 44 ? -16.375 -36.344 0.683 1 92.75 44 HIS B CA 1
ATOM 2921 C C . HIS B 1 44 ? -17.375 -36 -0.415 1 92.75 44 HIS B C 1
ATOM 2923 O O . HIS B 1 44 ? -18.109 -36.844 -0.902 1 92.75 44 HIS B O 1
ATOM 2929 N N . GLU B 1 45 ? -17.328 -34.75 -0.754 1 91.94 45 GLU B N 1
ATOM 2930 C CA . GLU B 1 45 ? -18.219 -34.281 -1.822 1 91.94 45 GLU B CA 1
ATOM 2931 C C . GLU B 1 45 ? -17.906 -35 -3.135 1 91.94 45 GLU B C 1
ATOM 2933 O O . GLU B 1 45 ? -18.812 -35.5 -3.801 1 91.94 45 GLU B O 1
ATOM 2938 N N . LEU B 1 46 ? -16.703 -35.094 -3.426 1 93.19 46 LEU B N 1
ATOM 2939 C CA . LEU B 1 46 ? -16.266 -35.688 -4.691 1 93.19 46 LEU B CA 1
ATOM 2940 C C . LEU B 1 46 ? -16.453 -37.188 -4.68 1 93.19 46 LEU B C 1
ATOM 2942 O O . LEU B 1 46 ? -16.875 -37.781 -5.676 1 93.19 46 LEU B O 1
ATOM 2946 N N . SER B 1 47 ? -16.188 -37.781 -3.58 1 90.69 47 SER B N 1
ATOM 2947 C CA . SER B 1 47 ? -16.297 -39.25 -3.453 1 90.69 47 SER B CA 1
ATOM 2948 C C . SER B 1 47 ? -17.75 -39.688 -3.463 1 90.69 47 SER B C 1
ATOM 2950 O O . SER B 1 47 ? -18.047 -40.844 -3.762 1 90.69 47 SER B O 1
ATOM 2952 N N . SER B 1 48 ? -18.625 -38.781 -3.137 1 91.62 48 SER B N 1
ATOM 2953 C CA . SER B 1 48 ? -20.047 -39.062 -3.133 1 91.62 48 SER B CA 1
ATOM 2954 C C . SER B 1 48 ? -20.656 -38.844 -4.512 1 91.62 48 SER B C 1
ATOM 2956 O O . SER B 1 48 ? -21.891 -38.938 -4.668 1 91.62 48 SER B O 1
ATOM 2958 N N . GLY B 1 49 ? -19.828 -38.531 -5.469 1 89.81 49 GLY B N 1
ATOM 2959 C CA . GLY B 1 49 ? -20.312 -38.469 -6.84 1 89.81 49 GLY B CA 1
ATOM 2960 C C . GLY B 1 49 ? -20.469 -37.031 -7.355 1 89.81 49 GLY B C 1
ATOM 2961 O O . GLY B 1 49 ? -21 -36.844 -8.453 1 89.81 49 GLY B O 1
ATOM 2962 N N . ARG B 1 50 ? -20.031 -36.125 -6.539 1 89.81 50 ARG B N 1
ATOM 2963 C CA . ARG B 1 50 ? -20.109 -34.75 -7.02 1 89.81 50 ARG B CA 1
ATOM 2964 C C . ARG B 1 50 ? -19.281 -34.594 -8.297 1 89.81 50 ARG B C 1
ATOM 2966 O O . ARG B 1 50 ? -18.141 -35.031 -8.367 1 89.81 50 ARG B O 1
ATOM 2973 N N . LYS B 1 51 ? -19.906 -33.938 -9.242 1 94.06 51 LYS B N 1
ATOM 2974 C CA . LYS B 1 51 ? -19.25 -33.688 -10.523 1 94.06 51 LYS B CA 1
ATOM 2975 C C . LYS B 1 51 ? -18.547 -32.344 -10.539 1 94.06 51 LYS B C 1
ATOM 2977 O O . LYS B 1 51 ? -18.859 -31.469 -9.734 1 94.06 51 LYS B O 1
ATOM 2982 N N . LEU B 1 52 ? -17.547 -32.25 -11.375 1 94.38 52 LEU B N 1
ATOM 2983 C CA . LEU B 1 52 ? -16.906 -30.953 -11.625 1 94.38 52 LEU B CA 1
ATOM 2984 C C . LEU B 1 52 ? -17.625 -30.188 -12.727 1 94.38 52 LEU B C 1
ATOM 2986 O O . LEU B 1 52 ? -18.047 -30.781 -13.719 1 94.38 52 LEU B O 1
ATOM 2990 N N . GLY B 1 53 ? -17.766 -28.906 -12.445 1 94.31 53 GLY B N 1
ATOM 2991 C CA . GLY B 1 53 ? -18.484 -28.078 -13.406 1 94.31 53 GLY B CA 1
ATOM 2992 C C . GLY B 1 53 ? -17.609 -27 -14.016 1 94.31 53 GLY B C 1
ATOM 2993 O O . GLY B 1 53 ? -16.75 -26.422 -13.344 1 94.31 53 GLY B O 1
ATOM 2994 N N . LEU B 1 54 ? -17.875 -26.734 -15.328 1 93.19 54 LEU B N 1
ATOM 2995 C CA . LEU B 1 54 ? -17.219 -25.625 -16.031 1 93.19 54 LEU B CA 1
ATOM 2996 C C . LEU B 1 54 ? -18.234 -24.844 -16.844 1 93.19 54 LEU B C 1
ATOM 2998 O O . LEU B 1 54 ? -19.078 -25.422 -17.547 1 93.19 54 LEU B O 1
ATOM 3002 N N . ARG B 1 55 ? -18.172 -23.516 -16.641 1 93.38 55 ARG B N 1
ATOM 3003 C CA . ARG B 1 55 ? -19 -22.609 -17.438 1 93.38 55 ARG B CA 1
ATOM 3004 C C . ARG B 1 55 ? -18.125 -21.719 -18.312 1 93.38 55 ARG B C 1
ATOM 3006 O O . ARG B 1 55 ? -17.078 -21.234 -17.875 1 93.38 55 ARG B O 1
ATOM 3013 N N . LEU B 1 56 ? -18.625 -21.562 -19.547 1 87.62 56 LEU B N 1
ATOM 3014 C CA . LEU B 1 56 ? -17.984 -20.578 -20.406 1 87.62 56 LEU B CA 1
ATOM 3015 C C . LEU B 1 56 ? -18.625 -19.203 -20.234 1 87.62 56 LEU B C 1
ATOM 3017 O O . LEU B 1 56 ? -19.641 -18.906 -20.875 1 87.62 56 LEU B O 1
ATOM 3021 N N . GLY B 1 57 ? -18.016 -18.375 -19.469 1 85.88 57 GLY B N 1
ATOM 3022 C CA . GLY B 1 57 ? -18.625 -17.109 -19.109 1 85.88 57 GLY B CA 1
ATOM 3023 C C . GLY B 1 57 ? -19.656 -17.234 -18.016 1 85.88 57 GLY B C 1
ATOM 3024 O O . GLY B 1 57 ? -20.125 -18.328 -17.719 1 85.88 57 GLY B O 1
ATOM 3025 N N . GLU B 1 58 ? -20.016 -16.141 -17.453 1 82.25 58 GLU B N 1
ATOM 3026 C CA . GLU B 1 58 ? -20.969 -16.141 -16.344 1 82.25 58 GLU B CA 1
ATOM 3027 C C . GLU B 1 58 ? -22.328 -16.656 -16.781 1 82.25 58 GLU B C 1
ATOM 3029 O O . GLU B 1 58 ? -23.031 -17.312 -16.016 1 82.25 58 GLU B O 1
ATOM 3034 N N . ASP B 1 59 ? -22.609 -16.391 -18.016 1 86 59 ASP B N 1
ATOM 3035 C CA . ASP B 1 59 ? -23.953 -16.734 -18.5 1 86 59 ASP B CA 1
ATOM 3036 C C . ASP B 1 59 ? -23.922 -17.984 -19.359 1 86 59 ASP B C 1
ATOM 3038 O O . ASP B 1 59 ? -24.922 -18.375 -19.953 1 86 59 ASP B O 1
ATOM 3042 N N . GLY B 1 60 ? -22.781 -18.594 -19.438 1 88.19 60 GLY B N 1
ATOM 3043 C CA . GLY B 1 60 ? -22.688 -19.797 -20.25 1 88.19 60 GLY B CA 1
ATOM 3044 C C . GLY B 1 60 ? -23.328 -21.016 -19.609 1 88.19 60 GLY B C 1
ATOM 3045 O O . GLY B 1 60 ? -23.688 -20.984 -18.438 1 88.19 60 GLY B O 1
ATOM 3046 N N . GLU B 1 61 ? -23.516 -22.016 -20.422 1 91.5 61 GLU B N 1
ATOM 3047 C CA . GLU B 1 61 ? -24.109 -23.25 -19.938 1 91.5 61 GLU B CA 1
ATOM 3048 C C . GLU B 1 61 ? -23.125 -24.031 -19.078 1 91.5 61 GLU B C 1
ATOM 3050 O O . GLU B 1 61 ? -21.938 -24.109 -19.406 1 91.5 61 GLU B O 1
ATOM 3055 N N . LEU B 1 62 ? -23.625 -24.594 -17.984 1 93.62 62 LEU B N 1
ATOM 3056 C CA . LEU B 1 62 ? -22.812 -25.422 -17.109 1 93.62 62 LEU B CA 1
ATOM 3057 C C . LEU B 1 62 ? -22.578 -26.781 -17.719 1 93.62 62 LEU B C 1
ATOM 3059 O O . LEU B 1 62 ? -23.516 -27.484 -18.094 1 93.62 62 LEU B O 1
ATOM 3063 N N . GLN B 1 63 ? -21.375 -27.125 -17.906 1 93.94 63 GLN B N 1
ATOM 3064 C CA . GLN B 1 63 ? -20.969 -28.469 -18.312 1 93.94 63 GLN B CA 1
ATOM 3065 C C . GLN B 1 63 ? -20.391 -29.25 -17.141 1 93.94 63 GLN B C 1
ATOM 3067 O O . GLN B 1 63 ? -19.438 -28.812 -16.5 1 93.94 63 GLN B O 1
ATOM 3072 N N . GLU B 1 64 ? -20.922 -30.359 -16.891 1 94.5 64 GLU B N 1
ATOM 3073 C CA . GLU B 1 64 ? -20.484 -31.156 -15.75 1 94.5 64 GLU B CA 1
ATOM 3074 C C . GLU B 1 64 ? -19.766 -32.438 -16.203 1 94.5 64 GLU B C 1
ATOM 3076 O O . GLU B 1 64 ? -20.141 -33.031 -17.219 1 94.5 64 GLU B O 1
ATOM 3081 N N . GLN B 1 65 ? -18.781 -32.781 -15.555 1 90.81 65 GLN B N 1
ATOM 3082 C CA . GLN B 1 65 ? -18.016 -34 -15.828 1 90.81 65 GLN B CA 1
ATOM 3083 C C . GLN B 1 65 ? -17.781 -34.781 -14.555 1 90.81 65 GLN B C 1
ATOM 3085 O O . GLN B 1 65 ? -17.484 -34.219 -13.5 1 90.81 65 GLN B O 1
ATOM 3090 N N . GLY B 1 66 ? -18.047 -36.062 -14.648 1 89.5 66 GLY B N 1
ATOM 3091 C CA . GLY B 1 66 ? -17.688 -37.031 -13.609 1 89.5 66 GLY B CA 1
ATOM 3092 C C . GLY B 1 66 ? -16.688 -38.062 -14.078 1 89.5 66 GLY B C 1
ATOM 3093 O O . GLY B 1 66 ? -16.062 -37.906 -15.125 1 89.5 66 GLY B O 1
ATOM 3094 N N . GLY B 1 67 ? -16.391 -39.031 -13.18 1 87.5 67 GLY B N 1
ATOM 3095 C CA . GLY B 1 67 ? -15.57 -40.156 -13.602 1 87.5 67 GLY B CA 1
ATOM 3096 C C . GLY B 1 67 ? -14.125 -40.031 -13.156 1 87.5 67 GLY B C 1
ATOM 3097 O O . GLY B 1 67 ? -13.227 -40.594 -13.773 1 87.5 67 GLY B O 1
ATOM 3098 N N . PHE B 1 68 ? -13.891 -39.219 -12.297 1 92.44 68 PHE B N 1
ATOM 3099 C CA . PHE B 1 68 ? -12.555 -39.125 -11.711 1 92.44 68 PHE B CA 1
ATOM 3100 C C . PHE B 1 68 ? -12.469 -39.938 -10.422 1 92.44 68 PHE B C 1
ATOM 3102 O O . PHE B 1 68 ? -13.484 -40.219 -9.789 1 92.44 68 PHE B O 1
ATOM 3109 N N . ASP B 1 69 ? -11.289 -40.406 -10.148 1 93.06 69 ASP B N 1
ATOM 3110 C CA . ASP B 1 69 ? -10.992 -40.906 -8.82 1 93.06 69 ASP B CA 1
ATOM 3111 C C . ASP B 1 69 ? -10.562 -39.781 -7.883 1 93.06 69 ASP B C 1
ATOM 3113 O O . ASP B 1 69 ? -10.164 -38.688 -8.344 1 93.06 69 ASP B O 1
ATOM 3117 N N . THR B 1 70 ? -10.797 -39.969 -6.602 1 93.75 70 THR B N 1
ATOM 3118 C CA . THR B 1 70 ? -10.406 -38.969 -5.633 1 93.75 70 THR B CA 1
ATOM 3119 C C . THR B 1 70 ? -9.594 -39.594 -4.5 1 93.75 70 THR B C 1
ATOM 3121 O O . THR B 1 70 ? -9.883 -40.688 -4.047 1 93.75 70 THR B O 1
ATOM 3124 N N . GLU B 1 71 ? -8.555 -38.906 -4.141 1 93.62 71 GLU B N 1
ATOM 3125 C CA . GLU B 1 71 ? -7.73 -39.312 -3.006 1 93.62 71 GLU B CA 1
ATOM 3126 C C . GLU B 1 71 ? -7.523 -38.156 -2.033 1 93.62 71 GLU B C 1
ATOM 3128 O O . GLU B 1 71 ? -7.328 -37 -2.453 1 93.62 71 GLU B O 1
ATOM 3133 N N . LEU B 1 72 ? -7.68 -38.438 -0.774 1 92.12 72 LEU B N 1
ATOM 3134 C CA . LEU B 1 72 ? -7.379 -37.438 0.261 1 92.12 72 LEU B CA 1
ATOM 3135 C C . LEU B 1 72 ? -5.898 -37.469 0.617 1 92.12 72 LEU B C 1
ATOM 3137 O O . LEU B 1 72 ? -5.332 -38.531 0.879 1 92.12 72 LEU B O 1
ATOM 3141 N N . LEU B 1 73 ? -5.332 -36.219 0.528 1 88.38 73 LEU B N 1
ATOM 3142 C CA . LEU B 1 73 ? -3.93 -36.125 0.917 1 88.38 73 LEU B CA 1
ATOM 3143 C C . LEU B 1 73 ? -3.75 -36.5 2.391 1 88.38 73 LEU B C 1
ATOM 3145 O O . LEU B 1 73 ? -4.559 -36.094 3.23 1 88.38 73 LEU B O 1
ATOM 3149 N N . GLY B 1 74 ? -2.787 -37.312 2.73 1 73.75 74 GLY B N 1
ATOM 3150 C CA . GLY B 1 74 ? -2.504 -37.75 4.09 1 73.75 74 GLY B CA 1
ATOM 3151 C C . GLY B 1 74 ? -1.616 -38.969 4.156 1 73.75 74 GLY B C 1
ATOM 3152 O O . GLY B 1 74 ? -1.202 -39.5 3.123 1 73.75 74 GLY B O 1
ATOM 3153 N N . PRO B 1 75 ? -1.134 -39.281 5.453 1 61.69 75 PRO B N 1
ATOM 3154 C CA . PRO B 1 75 ? -0.188 -40.406 5.652 1 61.69 75 PRO B CA 1
ATOM 3155 C C . PRO B 1 75 ? -0.679 -41.719 5.055 1 61.69 75 PRO B C 1
ATOM 3157 O O . PRO B 1 75 ? 0.126 -42.5 4.57 1 61.69 75 PRO B O 1
ATOM 3160 N N . SER B 1 76 ? -1.835 -42.125 5.367 1 59.72 76 SER B N 1
ATOM 3161 C CA . SER B 1 76 ? -2.266 -43.469 5.039 1 59.72 76 SER B CA 1
ATOM 3162 C C . SER B 1 76 ? -2.631 -43.594 3.564 1 59.72 76 SER B C 1
ATOM 3164 O O . SER B 1 76 ? -3.15 -44.625 3.133 1 59.72 76 SER B O 1
ATOM 3166 N N . SER B 1 77 ? -2.127 -42.719 2.775 1 63.41 77 SER B N 1
ATOM 3167 C CA . SER B 1 77 ? -2.691 -42.75 1.43 1 63.41 77 SER B CA 1
ATOM 3168 C C . SER B 1 77 ? -2.057 -43.844 0.58 1 63.41 77 SER B C 1
ATOM 3170 O O . SER B 1 77 ? -1.2 -44.594 1.059 1 63.41 77 SER B O 1
ATOM 3172 N N . SER B 1 78 ? -2.215 -44.031 -0.658 1 76.44 78 SER B N 1
ATOM 3173 C CA . SER B 1 78 ? -1.723 -44.938 -1.69 1 76.44 78 SER B CA 1
ATOM 3174 C C . SER B 1 78 ? -0.203 -44.875 -1.798 1 76.44 78 SER B C 1
ATOM 3176 O O . SER B 1 78 ? 0.404 -43.844 -1.544 1 76.44 78 SER B O 1
ATOM 3178 N N . SER B 1 79 ? 0.448 -46 -1.89 1 86.75 79 SER B N 1
ATOM 3179 C CA . SER B 1 79 ? 1.883 -46.062 -2.143 1 86.75 79 SER B CA 1
ATOM 3180 C C . SER B 1 79 ? 2.172 -46.25 -3.627 1 86.75 79 SER B C 1
ATOM 3182 O O . SER B 1 79 ? 3.332 -46.375 -4.027 1 86.75 79 SER B O 1
ATOM 3184 N N . ALA B 1 80 ? 1.095 -46.219 -4.379 1 91.5 80 ALA B N 1
ATOM 3185 C CA . ALA B 1 80 ? 1.29 -46.406 -5.816 1 91.5 80 ALA B CA 1
ATOM 3186 C C . ALA B 1 80 ? 2.061 -45.219 -6.41 1 91.5 80 ALA B C 1
ATOM 3188 O O . ALA B 1 80 ? 1.813 -44.062 -6.059 1 91.5 80 ALA B O 1
ATOM 3189 N N . PRO B 1 81 ? 2.979 -45.562 -7.238 1 94.62 81 PRO B N 1
ATOM 3190 C CA . PRO B 1 81 ? 3.754 -44.469 -7.852 1 94.62 81 PRO B CA 1
ATOM 3191 C C . PRO B 1 81 ? 2.895 -43.531 -8.688 1 94.62 81 PRO B C 1
ATOM 3193 O O . PRO B 1 81 ? 1.875 -43.969 -9.242 1 94.62 81 PRO B O 1
ATOM 3196 N N . ILE B 1 82 ? 3.316 -42.281 -8.695 1 95.5 82 ILE B N 1
ATOM 3197 C CA . ILE B 1 82 ? 2.693 -41.281 -9.547 1 95.5 82 ILE B CA 1
ATOM 3198 C C . ILE B 1 82 ? 3.625 -40.969 -10.711 1 95.5 82 ILE B C 1
ATOM 3200 O O . ILE B 1 82 ? 4.734 -40.469 -10.508 1 95.5 82 ILE B O 1
ATOM 3204 N N . TYR B 1 83 ? 3.141 -41.219 -11.891 1 95.75 83 TYR B N 1
ATOM 3205 C CA . TYR B 1 83 ? 3.973 -41 -13.07 1 95.75 83 TYR B CA 1
ATOM 3206 C C . TYR B 1 83 ? 3.709 -39.625 -13.68 1 95.75 83 TYR B C 1
ATOM 3208 O O . TYR B 1 83 ? 4.641 -38.938 -14.125 1 95.75 83 TYR B O 1
ATOM 3216 N N . ASN B 1 84 ? 2.473 -39.25 -13.766 1 96.88 84 ASN B N 1
ATOM 3217 C CA . ASN B 1 84 ? 2.035 -37.969 -14.336 1 96.88 84 ASN B CA 1
ATOM 3218 C C . ASN B 1 84 ? 1.293 -37.125 -13.312 1 96.88 84 ASN B C 1
ATOM 3220 O O . ASN B 1 84 ? 0.197 -37.5 -12.875 1 96.88 84 ASN B O 1
ATOM 3224 N N . LEU B 1 85 ? 1.908 -35.969 -12.984 1 97.38 85 LEU B N 1
ATOM 3225 C CA . LEU B 1 85 ? 1.324 -35.094 -11.961 1 97.38 85 LEU B CA 1
ATOM 3226 C C . LEU B 1 85 ? 1.19 -33.656 -12.461 1 97.38 85 LEU B C 1
ATOM 3228 O O . LEU B 1 85 ? 2.15 -33.094 -12.984 1 97.38 85 LEU B O 1
ATOM 3232 N N . ILE B 1 86 ? -0.021 -33.125 -12.367 1 97.88 86 ILE B N 1
ATOM 3233 C CA . ILE B 1 86 ? -0.26 -31.688 -12.625 1 97.88 86 ILE B CA 1
ATOM 3234 C C . ILE B 1 86 ? -0.506 -30.969 -11.312 1 97.88 86 ILE B C 1
ATOM 3236 O O . ILE B 1 86 ? -1.394 -31.344 -10.539 1 97.88 86 ILE B O 1
ATOM 3240 N N . VAL B 1 87 ? 0.322 -29.984 -11.062 1 98 87 VAL B N 1
ATOM 3241 C CA . VAL B 1 87 ? 0.225 -29.203 -9.828 1 98 87 VAL B CA 1
ATOM 3242 C C . VAL B 1 87 ? -0.442 -27.859 -10.109 1 98 87 VAL B C 1
ATOM 3244 O O . VAL B 1 87 ? 0.086 -27.047 -10.867 1 98 87 VAL B O 1
ATOM 3247 N N . THR B 1 88 ? -1.59 -27.656 -9.43 1 96.69 88 THR B N 1
ATOM 3248 C CA . THR B 1 88 ? -2.34 -26.422 -9.688 1 96.69 88 THR B CA 1
ATOM 3249 C C . THR B 1 88 ? -2.596 -25.672 -8.383 1 96.69 88 THR B C 1
ATOM 3251 O O . THR B 1 88 ? -3.359 -24.703 -8.359 1 96.69 88 THR B O 1
ATOM 3254 N N . VAL B 1 89 ? -1.999 -26.094 -7.273 1 95.25 89 VAL B N 1
ATOM 3255 C CA . VAL B 1 89 ? -2.102 -25.312 -6.039 1 95.25 89 VAL B CA 1
ATOM 3256 C C . VAL B 1 89 ? -1.339 -24 -6.188 1 95.25 89 VAL B C 1
ATOM 3258 O O . VAL B 1 89 ? -0.465 -23.875 -7.047 1 95.25 89 VAL B O 1
ATOM 3261 N N . LYS B 1 90 ? -1.659 -23.094 -5.395 1 92.56 90 LYS B N 1
ATOM 3262 C CA . LYS B 1 90 ? -0.891 -21.844 -5.41 1 92.56 90 LYS B CA 1
ATOM 3263 C C . LYS B 1 90 ? 0.561 -22.094 -5.012 1 92.56 90 LYS B C 1
ATOM 3265 O O . LYS B 1 90 ? 0.844 -22.969 -4.188 1 92.56 90 LYS B O 1
ATOM 3270 N N . ALA B 1 91 ? 1.377 -21.266 -5.48 1 93.69 91 ALA B N 1
ATOM 3271 C CA . ALA B 1 91 ? 2.822 -21.469 -5.395 1 93.69 91 ALA B CA 1
ATOM 3272 C C . ALA B 1 91 ? 3.266 -21.656 -3.947 1 93.69 91 ALA B C 1
ATOM 3274 O O . ALA B 1 91 ? 4.07 -22.547 -3.65 1 93.69 91 ALA B O 1
ATOM 3275 N N . PRO B 1 92 ? 2.758 -20.891 -3.006 1 92.69 92 PRO B N 1
ATOM 3276 C CA . PRO B 1 92 ? 3.236 -21.047 -1.63 1 92.69 92 PRO B CA 1
ATOM 3277 C C . PRO B 1 92 ? 2.902 -22.422 -1.042 1 92.69 92 PRO B C 1
ATOM 3279 O O . PRO B 1 92 ? 3.574 -22.875 -0.115 1 92.69 92 PRO B O 1
ATOM 3282 N N . ALA B 1 93 ? 1.914 -23.078 -1.583 1 94 93 ALA B N 1
ATOM 3283 C CA . ALA B 1 93 ? 1.462 -24.359 -1.039 1 94 93 ALA B CA 1
ATOM 3284 C C . ALA B 1 93 ? 2.15 -25.516 -1.738 1 94 93 ALA B C 1
ATOM 3286 O O . ALA B 1 93 ? 1.967 -26.672 -1.354 1 94 93 ALA B O 1
ATOM 3287 N N . THR B 1 94 ? 2.938 -25.266 -2.699 1 96.12 94 THR B N 1
ATOM 3288 C CA . THR B 1 94 ? 3.48 -26.281 -3.58 1 96.12 94 THR B CA 1
ATOM 3289 C C . THR B 1 94 ? 4.328 -27.281 -2.791 1 96.12 94 THR B C 1
ATOM 3291 O O . THR B 1 94 ? 4.109 -28.5 -2.875 1 96.12 94 THR B O 1
ATOM 3294 N N . VAL B 1 95 ? 5.234 -26.828 -1.967 1 95.5 95 VAL B N 1
ATOM 3295 C CA . VAL B 1 95 ? 6.164 -27.688 -1.252 1 95.5 95 VAL B CA 1
ATOM 3296 C C . VAL B 1 95 ? 5.395 -28.562 -0.265 1 95.5 95 VAL B C 1
ATOM 3298 O O . VAL B 1 95 ? 5.574 -29.797 -0.238 1 95.5 95 VAL B O 1
ATOM 3301 N N . SER B 1 96 ? 4.52 -27.953 0.488 1 94.19 96 SER B N 1
ATOM 3302 C CA . SER B 1 96 ? 3.764 -28.703 1.481 1 94.19 96 SER B CA 1
ATOM 3303 C C . SER B 1 96 ? 2.848 -29.734 0.82 1 94.19 96 SER B C 1
ATOM 3305 O O . SER B 1 96 ? 2.707 -30.844 1.309 1 94.19 96 SER B O 1
ATOM 3307 N N . ALA B 1 97 ? 2.264 -29.359 -0.256 1 94.5 97 ALA B N 1
ATOM 3308 C CA . ALA B 1 97 ? 1.367 -30.266 -0.969 1 94.5 97 ALA B CA 1
ATOM 3309 C C . ALA B 1 97 ? 2.129 -31.453 -1.531 1 94.5 97 ALA B C 1
ATOM 3311 O O . ALA B 1 97 ? 1.655 -32.594 -1.456 1 94.5 97 ALA B O 1
ATOM 3312 N N . LEU B 1 98 ? 3.268 -31.219 -2.059 1 95.75 98 LEU B N 1
ATOM 3313 C CA . LEU B 1 98 ? 4.055 -32.281 -2.664 1 95.75 98 LEU B CA 1
ATOM 3314 C C . LEU B 1 98 ? 4.719 -33.156 -1.595 1 95.75 98 LEU B C 1
ATOM 3316 O O . LEU B 1 98 ? 4.973 -34.344 -1.816 1 95.75 98 LEU B O 1
ATOM 3320 N N . GLU B 1 99 ? 5.039 -32.531 -0.478 1 94.69 99 GLU B N 1
ATOM 3321 C CA . GLU B 1 99 ? 5.617 -33.281 0.626 1 94.69 99 GLU B CA 1
ATOM 3322 C C . GLU B 1 99 ? 4.719 -34.438 1.034 1 94.69 99 GLU B C 1
ATOM 3324 O O . GLU B 1 99 ? 5.203 -35.5 1.396 1 94.69 99 GLU B O 1
ATOM 3329 N N . ALA B 1 100 ? 3.445 -34.25 0.96 1 92.81 100 ALA B N 1
ATOM 3330 C CA . ALA B 1 100 ? 2.461 -35.219 1.375 1 92.81 100 ALA B CA 1
ATOM 3331 C C . ALA B 1 100 ? 2.506 -36.469 0.469 1 92.81 100 ALA B C 1
ATOM 3333 O O . ALA B 1 100 ? 2.109 -37.562 0.875 1 92.81 100 ALA B O 1
ATOM 3334 N N . ILE B 1 101 ? 3.023 -36.375 -0.723 1 94.44 101 ILE B N 1
ATOM 3335 C CA . ILE B 1 101 ? 3.043 -37.5 -1.647 1 94.44 101 ILE B CA 1
ATOM 3336 C C . ILE B 1 101 ? 4.465 -37.719 -2.152 1 94.44 101 ILE B C 1
ATOM 3338 O O . ILE B 1 101 ? 4.668 -38.344 -3.201 1 94.44 101 ILE B O 1
ATOM 3342 N N . LYS B 1 102 ? 5.352 -37.188 -1.504 1 94.19 102 LYS B N 1
ATOM 3343 C CA . LYS B 1 102 ? 6.75 -37.281 -1.912 1 94.19 102 LYS B CA 1
ATOM 3344 C C . LYS B 1 102 ? 7.184 -38.719 -2.098 1 94.19 102 LYS B C 1
ATOM 3346 O O . LYS B 1 102 ? 7.941 -39.031 -3.016 1 94.19 102 LYS B O 1
ATOM 3351 N N . HIS B 1 103 ? 6.711 -39.625 -1.246 1 93.06 103 HIS B N 1
ATOM 3352 C CA . HIS B 1 103 ? 7.09 -41.031 -1.252 1 93.06 103 HIS B CA 1
ATOM 3353 C C . HIS B 1 103 ? 6.625 -41.719 -2.529 1 93.06 103 HIS B C 1
ATOM 3355 O O . HIS B 1 103 ? 7.086 -42.812 -2.85 1 93.06 103 HIS B O 1
ATOM 3361 N N . ARG B 1 104 ? 5.781 -41.094 -3.297 1 95 104 ARG B N 1
ATOM 3362 C CA . ARG B 1 104 ? 5.242 -41.688 -4.52 1 95 104 ARG B CA 1
ATOM 3363 C C . ARG B 1 104 ? 5.902 -41.062 -5.754 1 95 104 ARG B C 1
ATOM 3365 O O . ARG B 1 104 ? 5.574 -41.438 -6.883 1 95 104 ARG B O 1
ATOM 3372 N N . LEU B 1 105 ? 6.781 -40.125 -5.508 1 95 105 LEU B N 1
ATOM 3373 C CA . LEU B 1 105 ? 7.398 -39.375 -6.602 1 95 105 LEU B CA 1
ATOM 3374 C C . LEU B 1 105 ? 8.875 -39.719 -6.727 1 95 105 LEU B C 1
ATOM 3376 O O . LEU B 1 105 ? 9.531 -40.062 -5.73 1 95 105 LEU B O 1
ATOM 3380 N N . GLY B 1 106 ? 9.383 -39.594 -7.969 1 92.81 106 GLY B N 1
ATOM 3381 C CA . GLY B 1 106 ? 10.781 -39.875 -8.258 1 92.81 106 GLY B CA 1
ATOM 3382 C C . GLY B 1 106 ? 11.156 -39.594 -9.703 1 92.81 106 GLY B C 1
ATOM 3383 O O . GLY B 1 106 ? 10.461 -38.844 -10.391 1 92.81 106 GLY B O 1
ATOM 3384 N N . SER B 1 107 ? 12.281 -40.188 -10.141 1 92.88 107 SER B N 1
ATOM 3385 C CA . SER B 1 107 ? 12.82 -39.938 -11.477 1 92.88 107 SER B CA 1
ATOM 3386 C C . SER B 1 107 ? 11.867 -40.438 -12.562 1 92.88 107 SER B C 1
ATOM 3388 O O . SER B 1 107 ? 11.953 -40 -13.711 1 92.88 107 SER B O 1
ATOM 3390 N N . HIS B 1 108 ? 10.969 -41.281 -12.195 1 92.06 108 HIS B N 1
ATOM 3391 C CA . HIS B 1 108 ? 9.992 -41.812 -13.141 1 92.06 108 HIS B CA 1
ATOM 3392 C C . HIS B 1 108 ? 8.836 -40.844 -13.336 1 92.06 108 HIS B C 1
ATOM 3394 O O . HIS B 1 108 ? 8.023 -41 -14.25 1 92.06 108 HIS B O 1
ATOM 3400 N N . SER B 1 109 ? 8.734 -39.844 -12.477 1 95.06 109 SER B N 1
ATOM 3401 C CA . SER B 1 109 ? 7.586 -38.969 -12.461 1 95.06 109 SER B CA 1
ATOM 3402 C C . SER B 1 109 ? 7.832 -37.719 -13.32 1 95.06 109 SER B C 1
ATOM 3404 O O . SER B 1 109 ? 8.969 -37.25 -13.422 1 95.06 109 SER B O 1
ATOM 3406 N N . THR B 1 110 ? 6.789 -37.281 -13.961 1 95.19 110 THR B N 1
ATOM 3407 C CA . THR B 1 110 ? 6.734 -35.969 -14.594 1 95.19 110 THR B CA 1
ATOM 3408 C C . THR B 1 110 ? 5.746 -35.062 -13.867 1 95.19 110 THR B C 1
ATOM 3410 O O . THR B 1 110 ? 4.586 -35.406 -13.672 1 95.19 110 THR B O 1
ATOM 3413 N N . ILE B 1 111 ? 6.246 -33.875 -13.461 1 96.62 111 ILE B N 1
ATOM 3414 C CA . ILE B 1 111 ? 5.414 -32.906 -12.75 1 96.62 111 ILE B CA 1
ATOM 3415 C C . ILE B 1 111 ? 5.242 -31.641 -13.594 1 96.62 111 ILE B C 1
ATOM 3417 O O . ILE B 1 111 ? 6.227 -31 -13.961 1 96.62 111 ILE B O 1
ATOM 3421 N N . CYS B 1 112 ? 3.986 -31.344 -13.914 1 96.69 112 CYS B N 1
ATOM 3422 C CA . CYS B 1 112 ? 3.67 -30.125 -14.641 1 96.69 112 CYS B CA 1
ATOM 3423 C C . CYS B 1 112 ? 3.072 -29.062 -13.711 1 96.69 112 CYS B C 1
ATOM 3425 O O . CYS B 1 112 ? 2.02 -29.297 -13.117 1 96.69 112 CYS B O 1
ATOM 3427 N N . PHE B 1 113 ? 3.744 -27.922 -13.641 1 97.19 113 PHE B N 1
ATOM 3428 C CA . PHE B 1 113 ? 3.252 -26.828 -12.82 1 97.19 113 PHE B CA 1
ATOM 3429 C C . PHE B 1 113 ? 2.418 -25.859 -13.648 1 97.19 113 PHE B C 1
ATOM 3431 O O . PHE B 1 113 ? 2.92 -25.266 -14.602 1 97.19 113 PHE B O 1
ATOM 3438 N N . LEU B 1 114 ? 1.186 -25.734 -13.305 1 96.19 114 LEU B N 1
ATOM 3439 C CA . LEU B 1 114 ? 0.313 -24.688 -13.844 1 96.19 114 LEU B CA 1
ATOM 3440 C C . LEU B 1 114 ? 0.02 -23.625 -12.789 1 96.19 114 LEU B C 1
ATOM 3442 O O . LEU B 1 114 ? -1.089 -23.562 -12.258 1 96.19 114 LEU B O 1
ATOM 3446 N N . GLN B 1 115 ? 1.038 -22.844 -12.516 1 93.44 115 GLN B N 1
ATOM 3447 C CA . GLN B 1 115 ? 1.036 -21.844 -11.445 1 93.44 115 GLN B CA 1
ATOM 3448 C C . GLN B 1 115 ? 1.626 -20.531 -11.93 1 93.44 115 GLN B C 1
ATOM 3450 O O . GLN B 1 115 ? 2.26 -20.469 -12.984 1 93.44 115 GLN B O 1
ATOM 3455 N N . ASN B 1 116 ? 1.306 -19.531 -11.203 1 90.25 116 ASN B N 1
ATOM 3456 C CA . ASN B 1 116 ? 1.94 -18.25 -11.461 1 90.25 116 ASN B CA 1
ATOM 3457 C C . ASN B 1 116 ? 3.223 -18.078 -10.656 1 90.25 116 ASN B C 1
ATOM 3459 O O . ASN B 1 116 ? 3.41 -18.75 -9.633 1 90.25 116 ASN B O 1
ATOM 3463 N N . GLY B 1 117 ? 4.062 -17.219 -11.219 1 93.62 117 GLY B N 1
ATOM 3464 C CA . GLY B 1 117 ? 5.277 -16.906 -10.484 1 93.62 117 GLY B CA 1
ATOM 3465 C C . GLY B 1 117 ? 6.438 -17.828 -10.828 1 93.62 117 GLY B C 1
ATOM 3466 O O . GLY B 1 117 ? 6.316 -18.688 -11.703 1 93.62 117 GLY B O 1
ATOM 3467 N N . LEU B 1 118 ? 7.496 -17.578 -10.227 1 95.44 118 LEU B N 1
ATOM 3468 C CA . LEU B 1 118 ? 8.727 -18.344 -10.406 1 95.44 118 LEU B CA 1
ATOM 3469 C C . LEU B 1 118 ? 9.359 -18.688 -9.062 1 95.44 118 LEU B C 1
ATOM 3471 O O . LEU B 1 118 ? 9.078 -18.031 -8.055 1 95.44 118 LEU B O 1
ATOM 3475 N N . GLY B 1 119 ? 10.164 -19.781 -9.039 1 94.62 119 GLY B N 1
ATOM 3476 C CA . GLY B 1 119 ? 10.898 -20.156 -7.84 1 94.62 119 GLY B CA 1
ATOM 3477 C C . GLY B 1 119 ? 10.438 -21.469 -7.238 1 94.62 119 GLY B C 1
ATOM 3478 O O . GLY B 1 119 ? 11.055 -21.984 -6.309 1 94.62 119 GLY B O 1
ATOM 3479 N N . GLN B 1 120 ? 9.359 -22.047 -7.766 1 95 120 GLN B N 1
ATOM 3480 C CA . GLN B 1 120 ? 8.82 -23.297 -7.242 1 95 120 GLN B CA 1
ATOM 3481 C C . GLN B 1 120 ? 9.836 -24.422 -7.352 1 95 120 GLN B C 1
ATOM 3483 O O . GLN B 1 120 ? 10.047 -25.172 -6.391 1 95 120 GLN B O 1
ATOM 3488 N N . ILE B 1 121 ? 10.422 -24.5 -8.484 1 93.19 121 ILE B N 1
ATOM 3489 C CA . ILE B 1 121 ? 11.344 -25.609 -8.758 1 93.19 121 ILE B CA 1
ATOM 3490 C C . ILE B 1 121 ? 12.562 -25.484 -7.848 1 93.19 121 ILE B C 1
ATOM 3492 O O . ILE B 1 121 ? 13.016 -26.484 -7.277 1 93.19 121 ILE B O 1
ATOM 3496 N N . GLU B 1 122 ? 13.07 -24.25 -7.754 1 92.56 122 GLU B N 1
ATOM 3497 C CA . GLU B 1 122 ? 14.211 -24.031 -6.863 1 92.56 122 GLU B CA 1
ATOM 3498 C C . GLU B 1 122 ? 13.891 -24.469 -5.438 1 92.56 122 GLU B C 1
ATOM 3500 O O . GLU B 1 122 ? 14.688 -25.156 -4.797 1 92.56 122 GLU B O 1
ATOM 3505 N N . LYS B 1 123 ? 12.789 -24.125 -5.047 1 95 123 LYS B N 1
ATOM 3506 C CA . LYS B 1 123 ? 12.383 -24.469 -3.691 1 95 123 LYS B CA 1
ATOM 3507 C C . LYS B 1 123 ? 12.219 -25.984 -3.537 1 95 123 LYS B C 1
ATOM 3509 O O . LYS B 1 123 ? 12.625 -26.562 -2.52 1 95 123 LYS B O 1
ATOM 3514 N N . LEU B 1 124 ? 11.641 -26.609 -4.484 1 95.88 124 LEU B N 1
ATOM 3515 C CA . LEU B 1 124 ? 11.445 -28.047 -4.457 1 95.88 124 LEU B CA 1
ATOM 3516 C C . LEU B 1 124 ? 12.781 -28.781 -4.465 1 95.88 124 LEU B C 1
ATOM 3518 O O . LEU B 1 124 ? 12.977 -29.734 -3.717 1 95.88 124 LEU B O 1
ATOM 3522 N N . ASN B 1 125 ? 13.672 -28.344 -5.293 1 94.94 125 ASN B N 1
ATOM 3523 C CA . ASN B 1 125 ? 14.984 -28.969 -5.395 1 94.94 125 ASN B CA 1
ATOM 3524 C C . ASN B 1 125 ? 15.766 -28.844 -4.09 1 94.94 125 ASN B C 1
ATOM 3526 O O . ASN B 1 125 ? 16.562 -29.719 -3.752 1 94.94 125 ASN B O 1
ATOM 3530 N N . GLU B 1 126 ? 15.477 -27.797 -3.396 1 94.69 126 GLU B N 1
ATOM 3531 C CA . GLU B 1 126 ? 16.156 -27.547 -2.129 1 94.69 126 GLU B CA 1
ATOM 3532 C C . GLU B 1 126 ? 15.523 -28.359 -1 1 94.69 126 GLU B C 1
ATOM 3534 O O . GLU B 1 126 ? 16.234 -28.922 -0.158 1 94.69 126 GLU B O 1
ATOM 3539 N N . SER B 1 127 ? 14.297 -28.469 -1.02 1 94.81 127 SER B N 1
ATOM 3540 C CA . SER B 1 127 ? 13.609 -28.953 0.177 1 94.81 127 SER B CA 1
ATOM 3541 C C . SER B 1 127 ? 13.18 -30.406 0.023 1 94.81 127 SER B C 1
ATOM 3543 O O . SER B 1 127 ? 13.211 -31.172 0.986 1 94.81 127 SER B O 1
ATOM 3545 N N . LEU B 1 128 ? 12.727 -30.812 -1.16 1 95.25 128 LEU B N 1
ATOM 3546 C CA . LEU B 1 128 ? 12.086 -32.125 -1.293 1 95.25 128 LEU B CA 1
ATOM 3547 C C . LEU B 1 128 ? 12.914 -33.031 -2.174 1 95.25 128 LEU B C 1
ATOM 3549 O O . LEU B 1 128 ? 13.023 -34.25 -1.891 1 95.25 128 LEU B O 1
ATOM 3553 N N . PHE B 1 129 ? 13.398 -32.5 -3.24 1 95.88 129 PHE B N 1
ATOM 3554 C CA . PHE B 1 129 ? 14.102 -33.312 -4.215 1 95.88 129 PHE B CA 1
ATOM 3555 C C . PHE B 1 129 ? 15.555 -32.844 -4.352 1 95.88 129 PHE B C 1
ATOM 3557 O O . PHE B 1 129 ? 16.016 -32.531 -5.453 1 95.88 129 PHE B O 1
ATOM 3564 N N . SER B 1 130 ? 16.266 -32.969 -3.312 1 94.38 130 SER B N 1
ATOM 3565 C CA . SER B 1 130 ? 17.625 -32.438 -3.252 1 94.38 130 SER B CA 1
ATOM 3566 C C . SER B 1 130 ? 18.594 -33.312 -4.031 1 94.38 130 SER B C 1
ATOM 3568 O O . SER B 1 130 ? 19.625 -32.844 -4.516 1 94.38 130 SER B O 1
ATOM 3570 N N . ASP B 1 131 ? 18.234 -34.625 -4.164 1 94.31 131 ASP B N 1
ATOM 3571 C CA . ASP B 1 131 ? 19.047 -35.562 -4.938 1 94.31 131 ASP B CA 1
ATOM 3572 C C . ASP B 1 131 ? 18.703 -35.5 -6.422 1 94.31 131 ASP B C 1
ATOM 3574 O O . ASP B 1 131 ? 17.625 -35.969 -6.828 1 94.31 131 ASP B O 1
ATOM 3578 N N . VAL B 1 132 ? 19.578 -35.062 -7.234 1 91.31 132 VAL B N 1
ATOM 3579 C CA . VAL B 1 132 ? 19.375 -34.844 -8.656 1 91.31 132 VAL B CA 1
ATOM 3580 C C . VAL B 1 132 ? 19.016 -36.156 -9.359 1 91.31 132 VAL B C 1
ATOM 3582 O O . VAL B 1 132 ? 18.219 -36.156 -10.289 1 91.31 132 VAL B O 1
ATOM 3585 N N . SER B 1 133 ? 19.531 -37.188 -8.945 1 90.94 133 SER B N 1
ATOM 3586 C CA . SER B 1 133 ? 19.359 -38.469 -9.609 1 90.94 133 SER B CA 1
ATOM 3587 C C . SER B 1 133 ? 17.938 -39.031 -9.414 1 90.94 133 SER B C 1
ATOM 3589 O O . SER B 1 133 ? 17.484 -39.844 -10.195 1 90.94 133 SER B O 1
ATOM 3591 N N . THR B 1 134 ? 17.266 -38.594 -8.445 1 91.12 134 THR B N 1
ATOM 3592 C CA . THR B 1 134 ? 15.945 -39.125 -8.148 1 91.12 134 THR B CA 1
ATOM 3593 C C . THR B 1 134 ? 14.875 -38.062 -8.391 1 91.12 134 THR B C 1
ATOM 3595 O O . THR B 1 134 ? 13.695 -38.281 -8.078 1 91.12 134 THR B O 1
ATOM 3598 N N . ARG B 1 135 ? 15.211 -36.969 -8.992 1 93.69 135 ARG B N 1
ATOM 3599 C CA . ARG B 1 135 ? 14.297 -35.844 -9.195 1 93.69 135 ARG B CA 1
ATOM 3600 C C . ARG B 1 135 ? 13.297 -36.156 -10.312 1 93.69 135 ARG B C 1
ATOM 3602 O O . ARG B 1 135 ? 13.656 -36.781 -11.312 1 93.69 135 ARG B O 1
ATOM 3609 N N . PRO B 1 136 ? 12.133 -35.688 -10.086 1 94.38 136 PRO B N 1
ATOM 3610 C CA . PRO B 1 136 ? 11.188 -35.781 -11.203 1 94.38 136 PRO B CA 1
ATOM 3611 C C . PRO B 1 136 ? 11.555 -34.844 -12.352 1 94.38 136 PRO B C 1
ATOM 3613 O O . PRO B 1 136 ? 12.375 -33.938 -12.18 1 94.38 136 PRO B O 1
ATOM 3616 N N . THR B 1 137 ? 11.023 -35.219 -13.484 1 93.19 137 THR B N 1
ATOM 3617 C CA . THR B 1 137 ? 11.078 -34.281 -14.602 1 93.19 137 THR B CA 1
ATOM 3618 C C . THR B 1 137 ? 10.047 -33.188 -14.422 1 93.19 137 THR B C 1
ATOM 3620 O O . THR B 1 137 ? 8.891 -33.438 -14.094 1 93.19 137 THR B O 1
ATOM 3623 N N . TYR B 1 138 ? 10.523 -31.953 -14.633 1 95.25 138 TYR B N 1
ATOM 3624 C CA . TYR B 1 138 ? 9.641 -30.812 -14.414 1 95.25 138 TYR B CA 1
ATOM 3625 C C . TYR B 1 138 ? 9.172 -30.219 -15.734 1 95.25 138 TYR B C 1
ATOM 3627 O O . TYR B 1 138 ? 9.953 -30.109 -16.688 1 95.25 138 TYR B O 1
ATOM 3635 N N . MET B 1 139 ? 7.902 -29.891 -15.781 1 94.38 139 MET B N 1
ATOM 3636 C CA . MET B 1 139 ? 7.27 -29.109 -16.844 1 94.38 139 MET B CA 1
ATOM 3637 C C . MET B 1 139 ? 6.594 -27.875 -16.266 1 94.38 139 MET B C 1
ATOM 3639 O O . MET B 1 139 ? 6.156 -27.875 -15.109 1 94.38 139 MET B O 1
ATOM 3643 N N . PHE B 1 140 ? 6.637 -26.859 -17.094 1 95 140 PHE B N 1
ATOM 3644 C CA . PHE B 1 140 ? 5.879 -25.656 -16.734 1 95 140 PHE B CA 1
ATOM 3645 C C . PHE B 1 140 ? 4.828 -25.344 -17.797 1 95 140 PHE B C 1
ATOM 3647 O O . PHE B 1 140 ? 5.027 -25.625 -18.984 1 95 140 PHE B O 1
ATOM 3654 N N . GLY B 1 141 ? 3.715 -24.797 -17.312 1 95.06 141 GLY B N 1
ATOM 3655 C CA . GLY B 1 141 ? 2.691 -24.266 -18.203 1 95.06 141 GLY B CA 1
ATOM 3656 C C . GLY B 1 141 ? 2.322 -22.828 -17.875 1 95.06 141 GLY B C 1
ATOM 3657 O O . GLY B 1 141 ? 2.189 -22.453 -16.719 1 95.06 141 GLY B O 1
ATOM 3658 N N . ILE B 1 142 ? 2.293 -22.031 -18.891 1 94.25 142 ILE B N 1
ATOM 3659 C CA . ILE B 1 142 ? 1.828 -20.656 -18.781 1 94.25 142 ILE B CA 1
ATOM 3660 C C . ILE B 1 142 ? 0.365 -20.578 -19.203 1 94.25 142 ILE B C 1
ATOM 3662 O O . ILE B 1 142 ? 0.037 -20.812 -20.375 1 94.25 142 ILE B O 1
ATOM 3666 N N . MET B 1 143 ? -0.412 -20.234 -18.266 1 89.44 143 MET B N 1
ATOM 3667 C CA . MET B 1 143 ? -1.849 -20.156 -18.516 1 89.44 143 MET B CA 1
ATOM 3668 C C . MET B 1 143 ? -2.244 -18.766 -18.969 1 89.44 143 MET B C 1
ATOM 3670 O O . MET B 1 143 ? -1.905 -17.766 -18.312 1 89.44 143 MET B O 1
ATOM 3674 N N . ARG B 1 144 ? -2.848 -18.594 -20.062 1 85.44 144 ARG B N 1
ATOM 3675 C CA . ARG B 1 144 ? -3.43 -17.359 -20.547 1 85.44 144 ARG B CA 1
ATOM 3676 C C . ARG B 1 144 ? -4.949 -17.453 -20.625 1 85.44 144 ARG B C 1
ATOM 3678 O O . ARG B 1 144 ? -5.547 -17.078 -21.641 1 85.44 144 ARG B O 1
ATOM 3685 N N . LEU B 1 145 ? -5.496 -18.219 -19.734 1 83.06 145 LEU B N 1
ATOM 3686 C CA . LEU B 1 145 ? -6.938 -18.391 -19.578 1 83.06 145 LEU B CA 1
ATOM 3687 C C . LEU B 1 145 ? -7.426 -17.797 -18.266 1 83.06 145 LEU B C 1
ATOM 3689 O O . LEU B 1 145 ? -6.84 -18.031 -17.219 1 83.06 145 LEU B O 1
ATOM 3693 N N . GLY B 1 146 ? -8.406 -16.906 -18.375 1 81 146 GLY B N 1
ATOM 3694 C CA . GLY B 1 146 ? -9.039 -16.391 -17.172 1 81 146 GLY B CA 1
ATOM 3695 C C . GLY B 1 146 ? -10.07 -17.344 -16.594 1 81 146 GLY B C 1
ATOM 3696 O O . GLY B 1 146 ? -11.086 -17.625 -17.219 1 81 146 GLY B O 1
ATOM 3697 N N . VAL B 1 147 ? -9.727 -17.906 -15.461 1 87.56 147 VAL B N 1
ATOM 3698 C CA . VAL B 1 147 ? -10.656 -18.844 -14.828 1 87.56 147 VAL B CA 1
ATOM 3699 C C . VAL B 1 147 ? -10.805 -18.5 -13.352 1 87.56 147 VAL B C 1
ATOM 3701 O O . VAL B 1 147 ? -9.836 -18.125 -12.688 1 87.56 147 VAL B O 1
ATOM 3704 N N . TYR B 1 148 ? -12.023 -18.5 -12.875 1 87.62 148 TYR B N 1
ATOM 3705 C CA . TYR B 1 148 ? -12.25 -18.297 -11.445 1 87.62 148 TYR B CA 1
ATOM 3706 C C . TYR B 1 148 ? -13.312 -19.25 -10.922 1 87.62 148 TYR B C 1
ATOM 3708 O O . TYR B 1 148 ? -14.109 -19.797 -11.688 1 87.62 148 TYR B O 1
ATOM 3716 N N . LEU B 1 149 ? -13.297 -19.453 -9.633 1 89.12 149 LEU B N 1
ATOM 3717 C CA . LEU B 1 149 ? -14.211 -20.406 -9.008 1 89.12 149 LEU B CA 1
ATOM 3718 C C . LEU B 1 149 ? -15.562 -19.75 -8.727 1 89.12 149 LEU B C 1
ATOM 3720 O O . LEU B 1 149 ? -15.617 -18.656 -8.172 1 89.12 149 LEU B O 1
ATOM 3724 N N . LYS B 1 150 ? -16.562 -20.344 -9.078 1 88.69 150 LYS B N 1
ATOM 3725 C CA . LYS B 1 150 ? -17.906 -19.984 -8.656 1 88.69 150 LYS B CA 1
ATOM 3726 C C . LYS B 1 150 ? -18.297 -20.688 -7.355 1 88.69 150 LYS B C 1
ATOM 3728 O O . LYS B 1 150 ? -18.969 -20.125 -6.5 1 88.69 150 LYS B O 1
ATOM 3733 N N . SER B 1 151 ? -17.859 -21.953 -7.258 1 89.31 151 SER B N 1
ATOM 3734 C CA . SER B 1 151 ? -17.984 -22.781 -6.066 1 89.31 151 SER B CA 1
ATOM 3735 C C . SER B 1 151 ? -16.797 -23.719 -5.914 1 89.31 151 SER B C 1
ATOM 3737 O O . SER B 1 151 ? -15.82 -23.625 -6.656 1 89.31 151 SER B O 1
ATOM 3739 N N . SER B 1 152 ? -16.938 -24.672 -4.988 1 88.5 152 SER B N 1
ATOM 3740 C CA . SER B 1 152 ? -15.82 -25.578 -4.707 1 88.5 152 SER B CA 1
ATOM 3741 C C . SER B 1 152 ? -15.594 -26.547 -5.863 1 88.5 152 SER B C 1
ATOM 3743 O O . SER B 1 152 ? -14.5 -27.094 -6.008 1 88.5 152 SER B O 1
ATOM 3745 N N . THR B 1 153 ? -16.594 -26.766 -6.711 1 92 153 THR B N 1
ATOM 3746 C CA . THR B 1 153 ? -16.469 -27.766 -7.766 1 92 153 THR B CA 1
ATOM 3747 C C . THR B 1 153 ? -16.891 -27.172 -9.117 1 92 153 THR B C 1
ATOM 3749 O O . THR B 1 153 ? -17.172 -27.922 -10.055 1 92 153 THR B O 1
ATOM 3752 N N . GLU B 1 154 ? -17 -25.859 -9.117 1 93.25 154 GLU B N 1
ATOM 3753 C CA . GLU B 1 154 ? -17.406 -25.188 -10.352 1 93.25 154 GLU B CA 1
ATOM 3754 C C . GLU B 1 154 ? -16.5 -24 -10.664 1 93.25 154 GLU B C 1
ATOM 3756 O O . GLU B 1 154 ? -16.266 -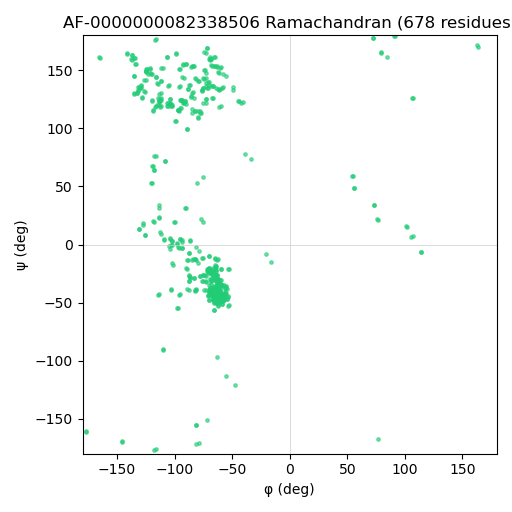23.141 -9.805 1 93.25 154 GLU B O 1
ATOM 3761 N N . ALA B 1 155 ? -16.047 -24 -11.914 1 93.38 155 ALA B N 1
ATOM 3762 C CA . ALA B 1 155 ? -15.219 -22.891 -12.375 1 93.38 155 ALA B CA 1
ATOM 3763 C C . ALA B 1 155 ? -15.844 -22.203 -13.578 1 93.38 155 ALA B C 1
ATOM 3765 O O . ALA B 1 155 ? -16.672 -22.797 -14.281 1 93.38 155 ALA B O 1
ATOM 3766 N N . ILE B 1 156 ? -15.594 -21 -13.719 1 91.5 156 ILE B N 1
ATOM 3767 C CA . ILE B 1 156 ? -16.047 -20.203 -14.852 1 91.5 156 ILE B CA 1
ATOM 3768 C C . ILE B 1 156 ? -14.852 -19.797 -15.711 1 91.5 156 ILE B C 1
ATOM 3770 O O . ILE B 1 156 ? -13.898 -19.188 -15.219 1 91.5 156 ILE B O 1
ATOM 3774 N N . LEU B 1 157 ? -14.859 -20.219 -16.922 1 88.69 157 LEU B N 1
ATOM 3775 C CA . LEU B 1 157 ? -13.891 -19.75 -17.906 1 88.69 157 LEU B CA 1
ATOM 3776 C C . LEU B 1 157 ? -14.336 -18.422 -18.5 1 88.69 157 LEU B C 1
ATOM 3778 O O . LEU B 1 157 ? -15.359 -18.344 -19.188 1 88.69 157 LEU B O 1
ATOM 3782 N N . ALA B 1 158 ? -13.586 -17.422 -18.234 1 81.75 158 ALA B N 1
ATOM 3783 C CA . ALA B 1 158 ? -13.984 -16.062 -18.609 1 81.75 158 ALA B CA 1
ATOM 3784 C C . ALA B 1 158 ? -14.039 -15.914 -20.125 1 81.75 158 ALA B C 1
ATOM 3786 O O . ALA B 1 158 ? -14.953 -15.273 -20.656 1 81.75 158 ALA B O 1
ATOM 3787 N N . SER B 1 159 ? -13.039 -16.375 -20.844 1 76.81 159 SER B N 1
ATOM 3788 C CA . SER B 1 159 ? -13 -16.328 -22.297 1 76.81 159 SER B CA 1
ATOM 3789 C C . SER B 1 159 ? -12.523 -17.656 -22.891 1 76.81 159 SER B C 1
ATOM 3791 O O . SER B 1 159 ? -11.641 -18.297 -22.328 1 76.81 159 SER B O 1
ATOM 3793 N N . PRO B 1 160 ? -13.117 -17.953 -24.031 1 73.19 160 PRO B N 1
ATOM 3794 C CA . PRO B 1 160 ? -12.75 -19.219 -24.656 1 73.19 160 PRO B CA 1
ATOM 3795 C C . PRO B 1 160 ? -11.445 -19.125 -25.438 1 73.19 160 PRO B C 1
ATOM 3797 O O . PRO B 1 160 ? -10.883 -20.156 -25.828 1 73.19 160 PRO B O 1
ATOM 3800 N N . ASN B 1 161 ? -11.008 -17.984 -25.672 1 75.44 161 ASN B N 1
ATOM 3801 C CA . ASN B 1 161 ? -9.891 -17.812 -26.594 1 75.44 161 ASN B CA 1
ATOM 3802 C C . ASN B 1 161 ? -8.555 -17.844 -25.859 1 75.44 161 ASN B C 1
ATOM 3804 O O . ASN B 1 161 ? -7.504 -17.578 -26.453 1 75.44 161 ASN B O 1
ATOM 3808 N N . GLY B 1 162 ? -8.438 -18.516 -24.859 1 79.5 162 GLY B N 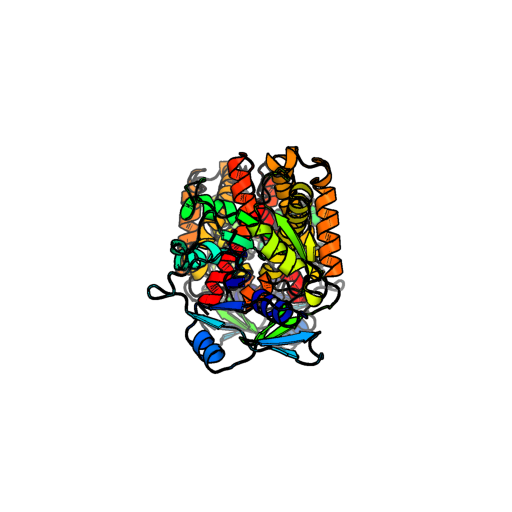1
ATOM 3809 C CA . GLY B 1 162 ? -7.152 -18.594 -24.172 1 79.5 162 GLY B CA 1
ATOM 3810 C C . GLY B 1 162 ? -6.367 -19.844 -24.516 1 79.5 162 GLY B C 1
ATOM 3811 O O . GLY B 1 162 ? -6.824 -20.672 -25.297 1 79.5 162 GLY B O 1
ATOM 3812 N N . SER B 1 163 ? -5.059 -19.859 -24.203 1 88.19 163 SER B N 1
ATOM 3813 C CA . SER B 1 163 ? -4.184 -21 -24.453 1 88.19 163 SER B CA 1
ATOM 3814 C C . SER B 1 163 ? -3.203 -21.203 -23.312 1 88.19 163 SER B C 1
ATOM 3816 O O . SER B 1 163 ? -3.078 -20.344 -22.422 1 88.19 163 SER B O 1
ATOM 3818 N N . ILE B 1 164 ? -2.621 -22.438 -23.344 1 94.25 164 ILE B N 1
ATOM 3819 C CA . ILE B 1 164 ? -1.56 -22.766 -22.406 1 94.25 164 ILE B CA 1
ATOM 3820 C C . ILE B 1 164 ? -0.279 -23.109 -23.172 1 94.25 164 ILE B C 1
ATOM 3822 O O . ILE B 1 164 ? -0.299 -23.906 -24.109 1 94.25 164 ILE B O 1
ATOM 3826 N N . SER B 1 165 ? 0.782 -22.438 -22.891 1 96.06 165 SER B N 1
ATOM 3827 C CA . SER B 1 165 ? 2.102 -22.828 -23.391 1 96.06 165 SER B CA 1
ATOM 3828 C C . SER B 1 165 ? 2.818 -23.719 -22.375 1 96.06 165 SER B C 1
ATOM 3830 O O . SER B 1 165 ? 2.994 -23.328 -21.219 1 96.06 165 SER B O 1
ATOM 3832 N N . VAL B 1 166 ? 3.182 -24.906 -22.812 1 95.38 166 VAL B N 1
ATOM 3833 C CA . VAL B 1 166 ? 3.799 -25.859 -21.891 1 95.38 166 VAL B CA 1
ATOM 3834 C C . VAL B 1 166 ? 5.148 -26.312 -22.453 1 95.38 166 VAL B C 1
ATOM 3836 O O . VAL B 1 166 ? 5.355 -26.312 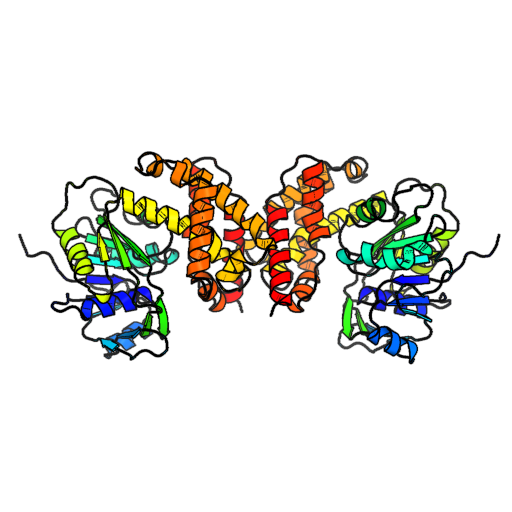-23.672 1 95.38 166 VAL B O 1
ATOM 3839 N N . GLY B 1 167 ? 6.062 -26.609 -21.594 1 93.69 167 GLY B N 1
ATOM 3840 C CA . GLY B 1 167 ? 7.363 -27.125 -22 1 93.69 167 GLY B CA 1
ATOM 3841 C C . GLY B 1 167 ? 8.156 -27.75 -20.875 1 93.69 167 GLY B C 1
ATOM 3842 O O . GLY B 1 167 ? 7.816 -27.562 -19.703 1 93.69 167 GLY B O 1
ATOM 3843 N N . LEU B 1 168 ? 9.125 -28.562 -21.219 1 93.12 168 LEU B N 1
ATOM 3844 C CA . LEU B 1 168 ? 10.023 -29.188 -20.266 1 93.12 168 LEU B CA 1
ATOM 3845 C C . LEU B 1 168 ? 11.055 -28.188 -19.75 1 93.12 168 LEU B C 1
ATOM 3847 O O . LEU B 1 168 ? 11.57 -27.375 -20.516 1 93.12 168 LEU B O 1
ATOM 3851 N N . VAL B 1 169 ? 11.234 -28.234 -18.406 1 91.19 169 VAL B N 1
ATOM 3852 C CA . VAL B 1 169 ? 12.227 -27.344 -17.797 1 91.19 169 VAL B CA 1
ATOM 3853 C C . VAL B 1 169 ? 13.633 -27.844 -18.125 1 91.19 169 VAL B C 1
ATOM 3855 O O . VAL B 1 169 ? 13.93 -29.031 -17.953 1 91.19 169 VAL B O 1
ATOM 3858 N N . GLY B 1 170 ? 14.555 -26.828 -18.344 1 78.19 170 GLY B N 1
ATOM 3859 C CA . GLY B 1 170 ? 15.961 -27.141 -18.562 1 78.19 170 GLY B CA 1
ATOM 3860 C C . GLY B 1 170 ? 16.266 -27.484 -20.016 1 78.19 170 GLY B C 1
ATOM 3861 O O . GLY B 1 170 ? 15.383 -27.422 -20.875 1 78.19 170 GLY B O 1
ATOM 3862 N N . SER B 1 171 ? 17.359 -27.438 -20.422 1 59.44 171 SER B N 1
ATOM 3863 C CA . SER B 1 171 ? 17.984 -27.422 -21.75 1 59.44 171 SER B CA 1
ATOM 3864 C C . SER B 1 171 ? 17.406 -28.5 -22.641 1 59.44 171 SER B C 1
ATOM 3866 O O . SER B 1 171 ? 16.609 -28.219 -23.547 1 59.44 171 SER B O 1
ATOM 3868 N N . GLY B 1 172 ? 18.219 -29.562 -23.234 1 48.16 172 GLY B N 1
ATOM 3869 C CA . GLY B 1 172 ? 18.344 -30.156 -24.562 1 48.16 172 GLY B CA 1
ATOM 3870 C C . GLY B 1 172 ? 17.297 -31.219 -24.844 1 48.16 172 GLY B C 1
ATOM 3871 O O . GLY B 1 172 ? 16.688 -31.75 -23.922 1 48.16 172 GLY B O 1
ATOM 3872 N N . PRO B 1 173 ? 16.672 -30.984 -25.906 1 44.09 173 PRO B N 1
ATOM 3873 C CA . PRO B 1 173 ? 15.828 -32.031 -26.469 1 44.09 173 PRO B CA 1
ATOM 3874 C C . PRO B 1 173 ? 16.203 -33.438 -25.953 1 44.09 173 PRO B C 1
ATOM 3876 O O . PRO B 1 173 ? 15.672 -34.438 -26.422 1 44.09 173 PRO B O 1
ATOM 3879 N N . SER B 1 174 ? 17.312 -33.438 -25.25 1 44.44 174 SER B N 1
ATOM 3880 C CA . SER B 1 174 ? 17.781 -34.812 -25.281 1 44.44 174 SER B CA 1
ATOM 3881 C C . SER B 1 174 ? 16.719 -35.781 -24.781 1 44.44 174 SER B C 1
ATOM 3883 O O . SER B 1 174 ? 16.234 -36.625 -25.547 1 44.44 174 SER B O 1
ATOM 3885 N N . SER B 1 175 ? 17.047 -36.469 -23.5 1 48.88 175 SER B N 1
ATOM 3886 C CA . SER B 1 175 ? 16.562 -37.812 -23.234 1 48.88 175 SER B CA 1
ATOM 3887 C C . SER B 1 175 ? 15.086 -37.812 -22.891 1 48.88 175 SER B C 1
ATOM 3889 O O . SER B 1 175 ? 14.719 -37.594 -21.734 1 48.88 175 SER B O 1
ATOM 3891 N N . ARG B 1 176 ? 14.219 -37.25 -23.875 1 52.62 176 ARG B N 1
ATOM 3892 C CA . ARG B 1 176 ? 12.781 -37.469 -23.875 1 52.62 176 ARG B CA 1
ATOM 3893 C C . ARG B 1 176 ? 12.469 -38.875 -23.344 1 52.62 176 ARG B C 1
ATOM 3895 O O . ARG B 1 176 ? 12.703 -39.875 -24.047 1 52.62 176 ARG B O 1
ATOM 3902 N N . SER B 1 177 ? 12.664 -38.906 -22.016 1 59.53 177 SER B N 1
ATOM 3903 C CA . SER B 1 177 ? 12.086 -40.188 -21.594 1 59.53 177 SER B CA 1
ATOM 3904 C C . SER B 1 177 ? 10.633 -40.312 -22.047 1 59.53 177 SER B C 1
ATOM 3906 O O . SER B 1 177 ? 9.969 -39.312 -22.297 1 59.53 177 SER B O 1
ATOM 3908 N N . SER B 1 178 ? 10.258 -41.406 -22.359 1 67.88 178 SER B N 1
ATOM 3909 C CA . SER B 1 178 ? 8.945 -41.812 -22.844 1 67.88 178 SER B CA 1
ATOM 3910 C C . SER B 1 178 ? 7.844 -41.344 -21.891 1 67.88 178 SER B C 1
ATOM 3912 O O . SER B 1 178 ? 6.727 -41.062 -22.312 1 67.88 178 SER B O 1
ATOM 3914 N N . GLN B 1 179 ? 8.258 -41.062 -20.625 1 75.81 179 GLN B N 1
ATOM 3915 C CA . GLN B 1 179 ? 7.18 -40.781 -19.688 1 75.81 179 GLN B CA 1
ATOM 3916 C C . GLN B 1 179 ? 6.703 -39.344 -19.797 1 75.81 179 GLN B C 1
ATOM 3918 O O . GLN B 1 179 ? 5.504 -39.062 -19.766 1 75.81 179 GLN B O 1
ATOM 3923 N N . HIS B 1 180 ? 7.609 -38.406 -19.984 1 84.94 180 HIS B N 1
ATOM 3924 C CA . HIS B 1 180 ? 7.184 -37.031 -20.078 1 84.94 180 HIS B CA 1
ATOM 3925 C C . HIS B 1 180 ? 6.348 -36.781 -21.328 1 84.94 180 HIS B C 1
ATOM 3927 O O . HIS B 1 180 ? 5.496 -35.875 -21.344 1 84.94 180 HIS B O 1
ATOM 3933 N N . GLN B 1 181 ? 6.547 -37.594 -22.266 1 88.56 181 GLN B N 1
ATOM 3934 C CA . GLN B 1 181 ? 5.773 -37.438 -23.484 1 88.56 181 GLN B CA 1
ATOM 3935 C C . GLN B 1 181 ? 4.305 -37.781 -23.266 1 88.56 181 GLN B C 1
ATOM 3937 O O . GLN B 1 181 ? 3.418 -37.219 -23.891 1 88.56 181 GLN B O 1
ATOM 3942 N N . VAL B 1 182 ? 4.121 -38.688 -22.328 1 91 182 VAL B N 1
ATOM 3943 C CA . VAL B 1 182 ? 2.752 -39.094 -22.031 1 91 182 VAL B CA 1
ATOM 3944 C C . VAL B 1 182 ? 1.952 -37.906 -21.5 1 91 182 VAL B C 1
ATOM 3946 O O . VAL B 1 182 ? 0.865 -37.625 -22 1 91 182 VAL B O 1
ATOM 3949 N N . LEU B 1 183 ? 2.48 -37.25 -20.562 1 93.19 183 LEU B N 1
ATOM 3950 C CA . LEU B 1 183 ? 1.789 -36.125 -19.969 1 93.19 183 LEU B CA 1
ATOM 3951 C C . LEU B 1 183 ? 1.656 -34.969 -20.984 1 93.19 183 LEU B C 1
ATOM 3953 O O . LEU B 1 183 ? 0.594 -34.344 -21.094 1 93.19 183 LEU B O 1
ATOM 3957 N N . LEU B 1 184 ? 2.711 -34.719 -21.703 1 93.06 184 LEU B N 1
ATOM 3958 C CA . LEU B 1 184 ? 2.699 -33.656 -22.703 1 93.06 184 LEU B CA 1
ATOM 3959 C C . LEU B 1 184 ? 1.63 -33.938 -23.766 1 93.06 184 LEU B C 1
ATOM 3961 O O . LEU B 1 184 ? 0.841 -33.062 -24.094 1 93.06 184 LEU B O 1
ATOM 3965 N N . ASP B 1 185 ? 1.61 -35.156 -24.203 1 92.19 185 ASP B N 1
ATOM 3966 C CA . ASP B 1 185 ? 0.642 -35.531 -25.234 1 92.19 185 ASP B CA 1
ATOM 3967 C C . ASP B 1 185 ? -0.788 -35.406 -24.719 1 92.19 185 ASP B C 1
ATOM 3969 O O . ASP B 1 185 ? -1.679 -34.969 -25.453 1 92.19 185 ASP B O 1
ATOM 3973 N N . THR B 1 186 ? -0.964 -35.812 -23.531 1 93.12 186 THR B N 1
ATOM 3974 C CA . THR B 1 186 ? -2.281 -35.719 -22.906 1 93.12 186 THR B CA 1
ATOM 3975 C C . THR B 1 186 ? -2.754 -34.281 -22.875 1 93.12 186 THR B C 1
ATOM 3977 O O . THR B 1 186 ? -3.908 -34 -23.203 1 93.12 186 THR B O 1
ATOM 3980 N N . LEU B 1 187 ? -1.882 -33.375 -22.547 1 93.88 187 LEU B N 1
ATOM 3981 C CA . LEU B 1 187 ? -2.211 -31.953 -22.469 1 93.88 187 LEU B CA 1
ATOM 3982 C C . LEU B 1 187 ? -2.461 -31.391 -23.859 1 93.88 187 LEU B C 1
ATOM 3984 O O . LEU B 1 187 ? -3.414 -30.625 -24.062 1 93.88 187 LEU B O 1
ATOM 3988 N N . LEU B 1 188 ? -1.696 -31.766 -24.797 1 92.62 188 LEU B N 1
ATOM 3989 C CA . LEU B 1 188 ? -1.777 -31.234 -26.141 1 92.62 188 LEU B CA 1
ATOM 3990 C C . LEU B 1 188 ? -3.051 -31.703 -26.844 1 92.62 188 LEU B C 1
ATOM 3992 O O . LEU B 1 188 ? -3.559 -31.047 -27.75 1 92.62 188 LEU B O 1
ATOM 3996 N N . LYS B 1 189 ? -3.588 -32.812 -26.422 1 91.44 189 LYS B N 1
ATOM 3997 C CA . LYS B 1 189 ? -4.746 -33.406 -27.078 1 91.44 189 LYS B CA 1
ATOM 3998 C C . LYS B 1 189 ? -6.047 -32.781 -26.562 1 91.44 189 LYS B C 1
ATOM 4000 O O . LYS B 1 189 ? -7.109 -32.969 -27.156 1 91.44 189 LYS B O 1
ATOM 4005 N N . SER B 1 190 ? -5.977 -32.062 -25.516 1 89.56 190 SER B N 1
ATOM 4006 C CA . SER B 1 190 ? -7.176 -31.453 -24.953 1 89.56 190 SER B CA 1
ATOM 4007 C C . SER B 1 190 ? -7.551 -30.188 -25.734 1 89.56 190 SER B C 1
ATOM 4009 O O . SER B 1 190 ? -6.867 -29.172 -25.625 1 89.56 190 SER B O 1
ATOM 4011 N N . PRO B 1 191 ? -8.648 -30.141 -26.406 1 85.88 191 PRO B N 1
ATOM 4012 C CA . PRO B 1 191 ? -9.031 -28.953 -27.172 1 85.88 191 PRO B CA 1
ATOM 4013 C C . PRO B 1 191 ? -9.375 -27.75 -26.297 1 85.88 191 PRO B C 1
ATOM 4015 O O . PRO B 1 191 ? -9.07 -26.609 -26.641 1 85.88 191 PRO B O 1
ATOM 4018 N N . VAL B 1 192 ? -9.938 -27.969 -25.188 1 83.88 192 VAL B N 1
ATOM 4019 C CA . VAL B 1 192 ? -10.383 -26.906 -24.297 1 83.88 192 VAL B CA 1
ATOM 4020 C C . VAL B 1 192 ? -9.172 -26.156 -23.734 1 83.88 192 VAL B C 1
ATOM 4022 O O . VAL B 1 192 ? -9.188 -24.922 -23.625 1 83.88 192 VAL B O 1
ATOM 4025 N N . LEU B 1 193 ? -8.117 -26.875 -23.453 1 89.38 193 LEU B N 1
ATOM 4026 C CA . LEU B 1 193 ? -6.934 -26.25 -22.859 1 89.38 193 LEU B CA 1
ATOM 4027 C C . LEU B 1 193 ? -6.125 -25.516 -23.922 1 89.38 193 LEU B C 1
ATOM 4029 O O . LEU B 1 193 ? -5.387 -24.578 -23.609 1 89.38 193 LEU B O 1
ATOM 4033 N N . GLY B 1 194 ? -6.234 -25.969 -25.172 1 90.31 194 GLY B N 1
ATOM 4034 C CA . GLY B 1 194 ? -5.512 -25.312 -26.25 1 90.31 194 GLY B CA 1
ATOM 4035 C C . GLY B 1 194 ? -4.02 -25.234 -26 1 90.31 194 GLY B C 1
ATOM 4036 O O . GLY B 1 194 ? -3.42 -24.172 -26.141 1 90.31 194 GLY B O 1
ATOM 4037 N N . CYS B 1 195 ? -3.385 -26.297 -25.625 1 93 195 CYS B N 1
ATOM 4038 C CA . CYS B 1 195 ? -1.981 -26.328 -25.234 1 93 195 CYS B CA 1
ATOM 4039 C C . CYS B 1 195 ? -1.068 -26.312 -26.453 1 93 195 CYS B C 1
ATOM 4041 O O . CYS B 1 195 ? -1.399 -26.906 -27.484 1 93 195 CYS B O 1
ATOM 4043 N N . GLU B 1 196 ? -0.03 -25.625 -26.359 1 95.06 196 GLU B N 1
ATOM 4044 C CA . GLU B 1 196 ? 1.078 -25.672 -27.312 1 95.06 196 GLU B CA 1
ATOM 4045 C C . GLU B 1 196 ? 2.402 -25.938 -26.609 1 95.06 196 GLU B C 1
ATOM 4047 O O . GLU B 1 196 ? 2.631 -25.453 -25.5 1 95.06 196 GLU B O 1
ATOM 405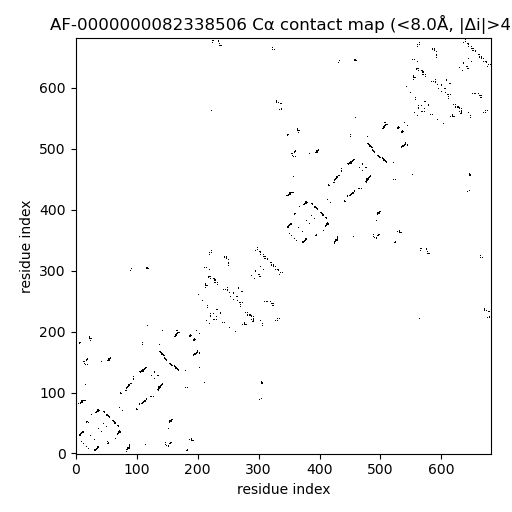2 N N . GLU B 1 197 ? 3.207 -26.719 -27.266 1 94.88 197 GLU B N 1
ATOM 4053 C CA . GLU B 1 197 ? 4.523 -27.016 -26.703 1 94.88 197 GLU B CA 1
ATOM 4054 C C . GLU B 1 197 ? 5.551 -25.969 -27.141 1 94.88 197 GLU B C 1
ATOM 4056 O O . GLU B 1 197 ? 5.605 -25.594 -28.312 1 94.88 197 GLU B O 1
ATOM 4061 N N . LEU B 1 198 ? 6.332 -25.5 -26.203 1 93.44 198 LEU B N 1
ATOM 4062 C CA . LEU B 1 198 ? 7.43 -24.578 -26.484 1 93.44 198 LEU B CA 1
ATOM 4063 C C . LEU B 1 198 ? 8.75 -25.125 -25.953 1 93.44 198 LEU B C 1
ATOM 4065 O O . LEU B 1 198 ? 8.766 -25.859 -24.969 1 93.44 198 LEU B O 1
ATOM 4069 N N . GLU B 1 199 ? 9.812 -24.719 -26.641 1 90.81 199 GLU B N 1
ATOM 4070 C CA . GLU B 1 199 ? 11.141 -24.984 -26.078 1 90.81 199 GLU B CA 1
ATOM 4071 C C . GLU B 1 199 ? 11.359 -24.203 -24.781 1 90.81 199 GLU B C 1
ATOM 4073 O O . GLU B 1 199 ? 10.781 -23.125 -24.594 1 90.81 199 GLU B O 1
ATOM 4078 N N . TRP B 1 200 ? 12.195 -24.734 -23.969 1 89.81 200 TRP B N 1
ATOM 4079 C CA . TRP B 1 200 ? 12.414 -24.156 -22.656 1 89.81 200 TRP B CA 1
ATOM 4080 C C . TRP B 1 200 ? 12.812 -22.688 -22.766 1 89.81 200 TRP B C 1
ATOM 4082 O O . TRP B 1 200 ? 12.336 -21.844 -22 1 89.81 200 TRP B O 1
ATOM 4092 N N . SER B 1 201 ? 13.68 -22.359 -23.734 1 89.62 201 SER B N 1
ATOM 4093 C CA . SER B 1 201 ? 14.156 -20.984 -23.875 1 89.62 201 SER B CA 1
ATOM 4094 C C . SER B 1 201 ? 13 -20.031 -24.172 1 89.62 201 SER B C 1
ATOM 4096 O O . SER B 1 201 ? 12.914 -18.953 -23.578 1 89.62 201 SER B O 1
ATOM 4098 N N . ASP B 1 202 ? 12.125 -20.469 -25.078 1 91.25 202 ASP B N 1
ATOM 4099 C CA . ASP B 1 202 ? 10.969 -19.641 -25.422 1 91.25 202 ASP B CA 1
ATOM 4100 C C . ASP B 1 202 ? 9.984 -19.547 -24.266 1 91.25 202 ASP B C 1
ATOM 4102 O O . ASP B 1 202 ? 9.422 -18.484 -24 1 91.25 202 ASP B O 1
ATOM 4106 N N . LEU B 1 203 ? 9.836 -20.672 -23.609 1 92.81 203 LEU B N 1
ATOM 4107 C CA . LEU B 1 203 ? 8.922 -20.703 -22.484 1 92.81 203 LEU B CA 1
ATOM 4108 C C . LEU B 1 203 ? 9.414 -19.812 -21.344 1 92.81 203 LEU B C 1
ATOM 4110 O O . LEU B 1 203 ? 8.625 -19.078 -20.75 1 92.81 203 LEU B O 1
ATOM 4114 N N . LEU B 1 204 ? 10.68 -19.891 -21.094 1 92.56 204 LEU B N 1
ATOM 4115 C CA . LEU B 1 204 ? 11.273 -19.078 -20.031 1 92.56 204 LEU B CA 1
ATOM 4116 C C . LEU B 1 204 ? 11.125 -17.594 -20.328 1 92.56 204 LEU B C 1
ATOM 4118 O O . LEU B 1 204 ? 10.797 -16.812 -19.453 1 92.56 204 LEU B O 1
ATOM 4122 N N . GLN B 1 205 ? 11.391 -17.234 -21.547 1 93.06 205 GLN B N 1
ATOM 4123 C CA . GLN B 1 205 ? 11.219 -15.844 -21.938 1 93.06 205 GLN B CA 1
ATOM 4124 C C . GLN B 1 205 ? 9.789 -15.375 -21.703 1 93.06 205 GLN B C 1
ATOM 4126 O O . GLN B 1 205 ? 9.57 -14.289 -21.172 1 93.06 205 GLN B O 1
ATOM 4131 N N . MET B 1 206 ? 8.898 -16.172 -22.156 1 93 206 MET B N 1
ATOM 4132 C CA . MET B 1 206 ? 7.484 -15.836 -21.969 1 93 206 MET B CA 1
ATOM 4133 C C . MET B 1 206 ? 7.129 -15.727 -20.5 1 93 206 MET B C 1
ATOM 4135 O O . MET B 1 206 ? 6.359 -14.859 -20.094 1 93 206 MET B O 1
ATOM 4139 N N . GLN B 1 207 ? 7.668 -16.578 -19.688 1 94.12 207 GLN B N 1
ATOM 4140 C CA . GLN B 1 207 ? 7.426 -16.578 -18.25 1 94.12 207 GLN B CA 1
ATOM 4141 C C . GLN B 1 207 ? 7.953 -15.297 -17.609 1 94.12 207 GLN B C 1
ATOM 4143 O O . GLN B 1 207 ? 7.305 -14.719 -16.734 1 94.12 207 GLN B O 1
ATOM 4148 N N . LEU B 1 208 ? 9.102 -14.93 -18.047 1 95.69 208 LEU B N 1
ATOM 4149 C CA . LEU B 1 208 ? 9.719 -13.734 -17.484 1 95.69 208 LEU B CA 1
ATOM 4150 C C . LEU B 1 208 ? 8.914 -12.492 -17.859 1 95.69 208 LEU B C 1
ATOM 4152 O O . LEU B 1 208 ? 8.703 -11.609 -17.016 1 95.69 208 LEU B O 1
ATOM 4156 N N . LEU B 1 209 ? 8.469 -12.438 -19.094 1 95.31 209 LEU B N 1
ATOM 4157 C CA . LEU B 1 209 ? 7.664 -11.305 -19.531 1 95.31 209 LEU B CA 1
ATOM 4158 C C . LEU B 1 209 ? 6.34 -11.258 -18.781 1 95.31 209 LEU B C 1
ATOM 4160 O O . LEU B 1 209 ? 5.902 -10.18 -18.359 1 95.31 209 LEU B O 1
ATOM 4164 N N . LYS B 1 210 ? 5.734 -12.383 -18.609 1 95.31 210 LYS B N 1
ATOM 4165 C CA . LYS B 1 210 ? 4.5 -12.453 -17.828 1 95.31 210 LYS B CA 1
ATOM 4166 C C . LYS B 1 210 ? 4.742 -12.039 -16.375 1 95.31 210 LYS B C 1
ATOM 4168 O O . LYS B 1 210 ? 3.92 -11.336 -15.789 1 95.31 210 LYS B O 1
ATOM 4173 N N . LEU B 1 211 ? 5.844 -12.484 -15.852 1 97.19 211 LEU B N 1
ATOM 4174 C CA . LEU B 1 211 ? 6.18 -12.141 -14.477 1 97.19 211 LEU B CA 1
ATOM 4175 C C . LEU B 1 211 ? 6.336 -10.633 -14.312 1 97.19 211 LEU B C 1
ATOM 4177 O O . LEU B 1 211 ? 5.887 -10.055 -13.32 1 97.19 211 LEU B O 1
ATOM 4181 N N . ALA B 1 212 ? 6.996 -10.016 -15.258 1 97.94 212 ALA B N 1
ATOM 4182 C CA . ALA B 1 212 ? 7.184 -8.57 -15.219 1 97.94 212 ALA B CA 1
ATOM 4183 C C . ALA B 1 212 ? 5.844 -7.844 -15.148 1 97.94 212 ALA B C 1
ATOM 4185 O O . ALA B 1 212 ? 5.672 -6.906 -14.367 1 97.94 212 ALA B O 1
ATOM 4186 N N . SER B 1 213 ? 4.926 -8.266 -15.953 1 97.12 213 SER B N 1
ATOM 4187 C CA . SER B 1 213 ? 3.596 -7.672 -15.938 1 97.12 213 SER B CA 1
ATOM 4188 C C . SER B 1 213 ? 2.896 -7.918 -14.602 1 97.12 213 SER B C 1
ATOM 4190 O O . SER B 1 213 ? 2.26 -7.016 -14.055 1 97.12 213 SER B O 1
ATOM 4192 N N . ASN B 1 214 ? 3.025 -9.109 -14.109 1 96.81 214 ASN B N 1
ATOM 4193 C CA . ASN B 1 214 ? 2.396 -9.484 -12.844 1 96.81 214 ASN B CA 1
ATOM 4194 C C . ASN B 1 214 ? 2.986 -8.703 -11.672 1 96.81 214 ASN B C 1
ATOM 4196 O O . ASN B 1 214 ? 2.289 -8.422 -10.695 1 96.81 214 ASN B O 1
ATOM 4200 N N . CYS B 1 215 ? 4.25 -8.32 -11.781 1 98.56 215 CYS B N 1
ATOM 4201 C CA . CYS B 1 215 ? 4.898 -7.531 -10.742 1 98.56 215 CYS B CA 1
ATOM 4202 C C . CYS B 1 215 ? 4.242 -6.164 -10.594 1 98.56 215 CYS B C 1
ATOM 4204 O O . CYS B 1 215 ? 4.391 -5.504 -9.57 1 98.56 215 CYS B O 1
ATOM 4206 N N . ILE B 1 216 ? 3.6 -5.781 -11.656 1 98.12 216 ILE B N 1
ATOM 4207 C CA . ILE B 1 216 ? 2.943 -4.477 -11.648 1 98.12 216 ILE B CA 1
ATOM 4208 C C . ILE B 1 216 ? 1.463 -4.648 -11.32 1 98.12 216 ILE B C 1
ATOM 4210 O O . ILE B 1 216 ? 0.982 -4.125 -10.312 1 98.12 216 ILE B O 1
ATOM 4214 N N . ILE B 1 217 ? 0.783 -5.445 -12.039 1 96.94 217 ILE B N 1
ATOM 4215 C CA . ILE B 1 217 ? -0.674 -5.512 -12.023 1 96.94 217 ILE B CA 1
ATOM 4216 C C . ILE B 1 217 ? -1.151 -6.113 -10.703 1 96.94 217 ILE B C 1
ATOM 4218 O O . ILE B 1 217 ? -2.027 -5.555 -10.039 1 96.94 217 ILE B O 1
ATOM 4222 N N . ASN B 1 218 ? -0.57 -7.199 -10.297 1 96.94 218 ASN B N 1
ATOM 4223 C CA . ASN B 1 218 ? -1.088 -7.969 -9.164 1 96.94 218 ASN B CA 1
ATOM 4224 C C . ASN B 1 218 ? -0.981 -7.188 -7.859 1 96.94 218 ASN B C 1
ATOM 4226 O O . ASN B 1 218 ? -1.989 -6.941 -7.195 1 96.94 218 ASN B O 1
ATOM 4230 N N . PRO B 1 219 ? 0.229 -6.754 -7.5 1 97.94 219 PRO B N 1
ATOM 4231 C CA . PRO B 1 219 ? 0.311 -6.078 -6.203 1 97.94 219 PRO B CA 1
ATOM 4232 C C . PRO B 1 219 ? -0.389 -4.723 -6.199 1 97.94 219 PRO B C 1
ATOM 4234 O O . PRO B 1 219 ? -1.009 -4.348 -5.199 1 97.94 219 PRO B O 1
ATOM 4237 N N . LEU B 1 220 ? -0.287 -3.947 -7.289 1 97.75 220 LEU B N 1
ATOM 4238 C CA . LEU B 1 220 ? -0.846 -2.6 -7.289 1 97.75 220 LEU B CA 1
ATOM 4239 C C . LEU B 1 220 ? -2.369 -2.645 -7.258 1 97.75 220 LEU B C 1
ATOM 4241 O O . LEU B 1 220 ? -3.004 -1.842 -6.566 1 97.75 220 LEU B O 1
ATOM 4245 N N . THR B 1 221 ? -2.998 -3.613 -7.957 1 96.94 221 THR B N 1
ATOM 4246 C CA . THR B 1 221 ? -4.445 -3.771 -7.883 1 96.94 221 THR B CA 1
ATOM 4247 C C . THR B 1 221 ? -4.871 -4.238 -6.492 1 96.94 221 THR B C 1
ATOM 4249 O O . THR B 1 221 ? -5.91 -3.814 -5.98 1 96.94 221 THR B O 1
ATOM 4252 N N . ALA B 1 222 ? -4.078 -5.09 -5.934 1 96.62 222 ALA B N 1
ATOM 4253 C CA . ALA B 1 222 ? -4.387 -5.617 -4.605 1 96.62 222 ALA B CA 1
ATOM 4254 C C . ALA B 1 222 ? -4.266 -4.531 -3.541 1 96.62 222 ALA B C 1
ATOM 4256 O O . ALA B 1 222 ? -5.117 -4.422 -2.654 1 96.62 222 ALA B O 1
ATOM 4257 N N . ILE B 1 223 ? -3.234 -3.736 -3.637 1 96.88 223 ILE B N 1
ATOM 4258 C CA . ILE B 1 223 ? -2.965 -2.693 -2.654 1 96.88 223 ILE B CA 1
ATOM 4259 C C . ILE B 1 223 ? -4.012 -1.59 -2.771 1 96.88 223 ILE B C 1
ATOM 4261 O O . ILE B 1 223 ? -4.535 -1.111 -1.763 1 96.88 223 ILE B O 1
ATOM 4265 N N . LEU B 1 224 ? -4.375 -1.211 -3.996 1 95.94 224 LEU B N 1
ATOM 4266 C CA . LEU B 1 224 ? -5.277 -0.091 -4.25 1 95.94 224 LEU B CA 1
ATOM 4267 C C . LEU B 1 224 ? -6.73 -0.552 -4.258 1 95.94 224 LEU B C 1
ATOM 4269 O O . LEU B 1 224 ? -7.645 0.27 -4.191 1 95.94 224 LEU B O 1
ATOM 4273 N N . ASP B 1 225 ? -6.996 -1.828 -4.312 1 94.44 225 ASP B N 1
ATOM 4274 C CA . ASP B 1 225 ? -8.32 -2.434 -4.426 1 94.44 225 ASP B CA 1
ATOM 4275 C C . ASP B 1 225 ? -9.078 -1.875 -5.625 1 94.44 225 ASP B C 1
ATOM 4277 O O . ASP B 1 225 ? -10.195 -1.37 -5.484 1 94.44 225 ASP B O 1
ATOM 4281 N N . VAL B 1 226 ? -8.445 -2.066 -6.75 1 95.06 226 VAL B N 1
ATOM 4282 C CA . VAL B 1 226 ? -9.023 -1.562 -7.992 1 95.06 226 VAL B CA 1
ATOM 4283 C C . VAL B 1 226 ? -8.875 -2.613 -9.094 1 95.06 226 VAL B C 1
ATOM 4285 O O . VAL B 1 226 ? -8.094 -3.557 -8.961 1 95.06 226 VAL B O 1
ATOM 4288 N N . ARG B 1 227 ? -9.641 -2.459 -10.18 1 93.94 227 ARG B N 1
ATOM 4289 C CA . ARG B 1 227 ? -9.508 -3.326 -11.344 1 93.94 227 ARG B CA 1
ATOM 4290 C C . ARG B 1 227 ? -8.219 -3.025 -12.102 1 93.94 227 ARG B C 1
ATOM 4292 O O . ARG B 1 227 ? -7.594 -1.985 -11.891 1 93.94 227 ARG B O 1
ATOM 4299 N N . ASN B 1 228 ? -7.844 -3.896 -13.062 1 95.19 228 ASN B N 1
ATOM 4300 C CA . ASN B 1 228 ? -6.547 -3.848 -13.727 1 95.19 228 ASN B CA 1
ATOM 4301 C C . ASN B 1 228 ? -6.352 -2.533 -14.484 1 95.19 228 ASN B C 1
ATOM 4303 O O . ASN B 1 228 ? -5.277 -1.932 -14.422 1 95.19 228 ASN B O 1
ATOM 4307 N N . GLY B 1 229 ? -7.352 -2.062 -15.094 1 94.94 229 GLY B N 1
ATOM 4308 C CA . GLY B 1 229 ? -7.234 -0.896 -15.953 1 94.94 229 GLY B CA 1
ATOM 4309 C C . GLY B 1 229 ? -6.828 0.359 -15.203 1 94.94 229 GLY B C 1
ATOM 4310 O O . GLY B 1 229 ? -6.176 1.24 -15.766 1 94.94 229 GLY B O 1
ATOM 4311 N N . ARG B 1 230 ? -7.129 0.441 -13.922 1 94.38 230 ARG B N 1
ATOM 4312 C CA . ARG B 1 230 ? -6.863 1.624 -13.109 1 94.38 230 ARG B CA 1
ATOM 4313 C C . ARG B 1 230 ? -5.367 1.806 -12.875 1 94.38 230 ARG B C 1
ATOM 4315 O O . ARG B 1 230 ? -4.906 2.92 -12.617 1 94.38 230 ARG B O 1
ATOM 4322 N N . VAL B 1 231 ? -4.617 0.759 -12.984 1 95.06 231 VAL B N 1
ATOM 4323 C CA . VAL B 1 231 ? -3.172 0.798 -12.789 1 95.06 231 VAL B CA 1
ATOM 4324 C C . VAL B 1 231 ? -2.525 1.658 -13.867 1 95.06 231 VAL B C 1
ATOM 4326 O O . VAL B 1 231 ? -1.509 2.312 -13.625 1 95.06 231 VAL B O 1
ATOM 4329 N N . ASN B 1 232 ? -3.131 1.703 -15.07 1 93.31 232 ASN B N 1
ATOM 4330 C CA . ASN B 1 232 ? -2.633 2.541 -16.156 1 93.31 232 ASN B CA 1
ATOM 4331 C C . ASN B 1 232 ? -3.191 3.959 -16.062 1 93.31 232 ASN B C 1
ATOM 4333 O O . ASN B 1 232 ? -2.539 4.914 -16.484 1 93.31 232 ASN B O 1
ATOM 4337 N N . GLU B 1 233 ? -4.316 4.082 -15.523 1 92.12 233 GLU B N 1
ATOM 4338 C CA . GLU B 1 233 ? -5.062 5.332 -15.594 1 92.12 233 GLU B CA 1
ATOM 4339 C C . GLU B 1 233 ? -4.672 6.27 -14.453 1 92.12 233 GLU B C 1
ATOM 4341 O O . GLU B 1 233 ? -4.777 7.492 -14.578 1 92.12 233 GLU B O 1
ATOM 4346 N N . ASN B 1 234 ? -4.328 5.734 -13.352 1 92 234 ASN B N 1
ATOM 4347 C CA . ASN B 1 234 ? -3.982 6.535 -12.188 1 92 234 ASN B CA 1
ATOM 4348 C C . ASN B 1 234 ? -2.58 7.125 -12.305 1 92 234 ASN B C 1
ATOM 4350 O O . ASN B 1 234 ? -1.587 6.402 -12.211 1 92 234 ASN B O 1
ATOM 4354 N N . ALA B 1 235 ? -2.42 8.375 -12.414 1 92.44 235 ALA B N 1
ATOM 4355 C CA . ALA B 1 235 ? -1.159 9.078 -12.641 1 92.44 235 ALA B CA 1
ATOM 4356 C C . ALA B 1 235 ? -0.203 8.883 -11.461 1 92.44 235 ALA B C 1
ATOM 4358 O O . ALA B 1 235 ? 1.016 8.836 -11.648 1 92.44 235 ALA B O 1
ATOM 4359 N N . ASP B 1 236 ? -0.737 8.711 -10.297 1 91.81 236 ASP B 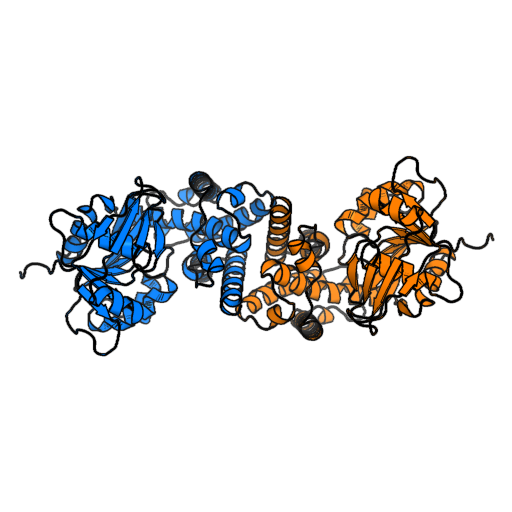N 1
ATOM 4360 C CA . ASP B 1 236 ? 0.08 8.586 -9.094 1 91.81 236 ASP B CA 1
ATOM 4361 C C . ASP B 1 236 ? 0.727 7.207 -9.008 1 91.81 236 ASP B C 1
ATOM 4363 O O . ASP B 1 236 ? 1.653 7 -8.227 1 91.81 236 ASP B O 1
ATOM 4367 N N . VAL B 1 237 ? 0.312 6.316 -9.82 1 93.88 237 VAL B N 1
ATOM 4368 C CA . VAL B 1 237 ? 0.833 4.953 -9.82 1 93.88 237 VAL B CA 1
ATOM 4369 C C . VAL B 1 237 ? 2.035 4.859 -10.758 1 93.88 237 VAL B C 1
ATOM 4371 O O . VAL B 1 237 ? 2.857 3.947 -10.633 1 93.88 237 VAL B O 1
ATOM 4374 N N . GLN B 1 238 ? 2.182 5.766 -11.664 1 94.62 238 GLN B N 1
ATOM 4375 C CA . GLN B 1 238 ? 3.129 5.66 -12.773 1 94.62 238 GLN B CA 1
ATOM 4376 C C . GLN B 1 238 ? 4.566 5.645 -12.266 1 94.62 238 GLN B C 1
ATOM 4378 O O . GLN B 1 238 ? 5.371 4.812 -12.688 1 94.62 238 GLN B O 1
ATOM 4383 N N . PRO B 1 239 ? 4.863 6.562 -11.352 1 93.19 239 PRO B N 1
ATOM 4384 C CA . PRO B 1 239 ? 6.238 6.504 -10.844 1 93.19 239 PRO B CA 1
ATOM 4385 C C . PRO B 1 239 ? 6.543 5.195 -10.117 1 93.19 239 PRO B C 1
ATOM 4387 O O . PRO B 1 239 ? 7.676 4.707 -10.164 1 93.19 239 PRO B O 1
ATOM 4390 N N . LEU B 1 240 ? 5.566 4.672 -9.477 1 93.81 240 LEU B N 1
ATOM 4391 C CA . LEU B 1 240 ? 5.719 3.406 -8.773 1 93.81 240 LEU B CA 1
ATOM 4392 C C . LEU B 1 240 ? 5.961 2.262 -9.75 1 93.81 240 LEU B C 1
ATOM 4394 O O . LEU B 1 240 ? 6.852 1.438 -9.539 1 93.81 240 LEU B O 1
ATOM 4398 N N . ARG B 1 241 ? 5.195 2.227 -10.789 1 96.19 241 ARG B N 1
ATOM 4399 C CA . ARG B 1 241 ? 5.34 1.223 -11.836 1 96.19 241 ARG B CA 1
ATOM 4400 C C . ARG B 1 241 ? 6.742 1.245 -12.43 1 96.19 241 ARG B C 1
ATOM 4402 O O . ARG B 1 241 ? 7.367 0.195 -12.602 1 96.19 241 ARG B O 1
ATOM 4409 N N . ARG B 1 242 ? 7.168 2.445 -12.711 1 96 242 ARG B N 1
ATOM 4410 C CA . ARG B 1 242 ? 8.484 2.613 -13.32 1 96 242 ARG B CA 1
ATOM 4411 C C . ARG B 1 242 ? 9.586 2.082 -12.406 1 96 242 ARG B C 1
ATOM 4413 O O . ARG B 1 242 ? 10.477 1.357 -12.859 1 96 242 ARG B O 1
ATOM 4420 N N . ARG B 1 243 ? 9.523 2.428 -11.172 1 95.88 243 ARG B N 1
ATOM 4421 C CA . ARG B 1 243 ? 10.539 2.004 -10.219 1 95.88 243 ARG B CA 1
ATOM 4422 C C . ARG B 1 243 ? 10.555 0.485 -10.07 1 95.88 243 ARG B C 1
ATOM 4424 O O . ARG B 1 243 ? 11.625 -0.128 -10.023 1 95.88 243 ARG B O 1
ATOM 4431 N N . ILE B 1 244 ? 9.422 -0.12 -9.969 1 97.94 244 ILE B N 1
ATOM 4432 C CA . ILE B 1 244 ? 9.305 -1.57 -9.859 1 97.94 244 ILE B CA 1
ATOM 4433 C C . ILE B 1 244 ? 9.938 -2.232 -11.078 1 97.94 244 ILE B C 1
ATOM 4435 O O . ILE B 1 244 ? 10.758 -3.145 -10.945 1 97.94 244 ILE B O 1
ATOM 4439 N N . LEU B 1 245 ? 9.609 -1.7 -12.242 1 98.38 245 LEU B N 1
ATOM 4440 C CA . LEU B 1 245 ? 10.055 -2.318 -13.484 1 98.38 245 LEU B CA 1
ATOM 4441 C C . LEU B 1 245 ? 11.555 -2.098 -13.695 1 98.38 245 LEU B C 1
ATOM 4443 O O . LEU B 1 245 ? 12.234 -2.939 -14.281 1 98.38 245 LEU B O 1
ATOM 4447 N N . GLU B 1 246 ? 12.047 -0.971 -13.219 1 98.12 246 GLU B N 1
ATOM 4448 C CA . GLU B 1 246 ? 13.484 -0.742 -13.289 1 98.12 246 GLU B CA 1
ATOM 4449 C C . GLU B 1 246 ? 14.25 -1.823 -12.531 1 98.12 246 GLU B C 1
ATOM 4451 O O . GLU B 1 246 ? 15.258 -2.334 -13.023 1 98.12 246 GLU B O 1
ATOM 4456 N N . GLU B 1 247 ? 13.773 -2.129 -11.375 1 98.31 247 GLU B N 1
ATOM 4457 C CA . GLU B 1 247 ? 14.398 -3.188 -10.586 1 98.31 247 GLU B CA 1
ATOM 4458 C C . GLU B 1 247 ? 14.242 -4.547 -11.266 1 98.31 247 GLU B C 1
ATOM 4460 O O . GLU B 1 247 ? 15.195 -5.328 -11.32 1 98.31 247 GLU B O 1
ATOM 4465 N N . VAL B 1 248 ? 13.078 -4.816 -11.812 1 98.62 248 VAL B N 1
ATOM 4466 C CA . VAL B 1 248 ? 12.812 -6.074 -12.508 1 98.62 248 VAL B CA 1
ATOM 4467 C C . VAL B 1 248 ? 13.734 -6.207 -13.711 1 98.62 248 VAL B C 1
ATOM 4469 O O . VAL B 1 248 ? 14.352 -7.258 -13.922 1 98.62 248 VAL B O 1
ATOM 4472 N N . SER B 1 249 ? 13.812 -5.148 -14.477 1 98.06 249 SER B N 1
ATOM 4473 C CA . SER B 1 249 ? 14.664 -5.129 -15.664 1 98.06 249 SER B CA 1
ATOM 4474 C C . SER B 1 249 ? 16.109 -5.418 -15.312 1 98.06 249 SER B C 1
ATOM 4476 O O . SER B 1 249 ? 16.766 -6.254 -15.945 1 98.06 249 SER B O 1
ATOM 4478 N N . THR B 1 250 ? 16.609 -4.738 -14.25 1 97.56 250 THR B N 1
ATOM 4479 C CA . THR B 1 250 ? 18 -4.918 -13.844 1 97.56 250 THR B CA 1
ATOM 4480 C C . THR B 1 250 ? 18.266 -6.367 -13.438 1 97.56 250 THR B C 1
ATOM 4482 O O . THR B 1 250 ? 19.281 -6.941 -13.805 1 97.56 250 THR B O 1
ATOM 4485 N N . VAL B 1 251 ? 17.359 -6.941 -12.734 1 97.75 251 VAL B N 1
ATOM 4486 C CA . VAL B 1 251 ? 17.5 -8.328 -12.312 1 97.75 251 VAL B CA 1
ATOM 4487 C C . VAL B 1 251 ? 17.469 -9.242 -13.539 1 97.75 251 VAL B C 1
ATOM 4489 O O . VAL B 1 251 ? 18.359 -10.078 -13.719 1 97.75 251 VAL B O 1
ATOM 4492 N N . PHE B 1 252 ? 16.469 -9.086 -14.438 1 96.81 252 PHE B N 1
ATOM 4493 C CA . PHE B 1 252 ? 16.312 -9.938 -15.609 1 96.81 252 PHE B CA 1
ATOM 4494 C C . PHE B 1 252 ? 17.562 -9.891 -16.484 1 96.81 252 PHE B C 1
ATOM 4496 O O . PHE B 1 252 ? 18.062 -10.93 -16.922 1 96.81 252 PHE B O 1
ATOM 4503 N N . GLU B 1 253 ? 18.047 -8.711 -16.719 1 94.81 253 GLU B N 1
ATOM 4504 C CA . GLU B 1 253 ? 19.188 -8.523 -17.609 1 94.81 253 GLU B CA 1
ATOM 4505 C C . GLU B 1 253 ? 20.438 -9.188 -17.047 1 94.81 253 GLU B C 1
ATOM 4507 O O . GLU B 1 253 ? 21.375 -9.469 -17.781 1 94.81 253 GLU B O 1
ATOM 4512 N N . ASN B 1 254 ? 20.438 -9.461 -15.75 1 94.25 254 ASN B N 1
ATOM 4513 C CA . ASN B 1 254 ? 21.641 -10.008 -15.117 1 94.25 254 ASN B CA 1
ATOM 4514 C C . ASN B 1 254 ? 21.453 -11.469 -14.727 1 94.25 254 ASN B C 1
ATOM 4516 O O . ASN B 1 254 ? 22.344 -12.07 -14.133 1 94.25 254 ASN B O 1
ATOM 4520 N N . LEU B 1 255 ? 20.312 -12.031 -15.086 1 93.38 255 LEU B N 1
ATOM 4521 C CA . LEU B 1 255 ? 20.078 -13.438 -14.797 1 93.38 255 LEU B CA 1
ATOM 4522 C C . LEU B 1 255 ? 20.938 -14.328 -15.695 1 93.38 255 LEU B C 1
ATOM 4524 O O . LEU B 1 255 ? 20.969 -14.133 -16.906 1 93.38 255 LEU B O 1
ATOM 4528 N N . PRO B 1 256 ? 21.562 -15.328 -15.07 1 89.06 256 PRO B N 1
ATOM 4529 C CA . PRO B 1 256 ? 22.344 -16.25 -15.898 1 89.06 256 PRO B CA 1
ATOM 4530 C C . PRO B 1 256 ? 21.5 -16.953 -16.953 1 89.06 256 PRO B C 1
ATOM 4532 O O . PRO B 1 256 ? 21.984 -17.188 -18.062 1 89.06 256 PRO B O 1
ATOM 4535 N N . GLU B 1 257 ? 20.266 -17.297 -16.656 1 84.19 257 GLU B N 1
ATOM 4536 C CA . GLU B 1 257 ? 19.375 -18.016 -17.562 1 84.19 257 GLU B CA 1
ATOM 4537 C C . GLU B 1 257 ? 18.969 -17.141 -18.75 1 84.19 257 GLU B C 1
ATOM 4539 O O . GLU B 1 257 ? 18.609 -17.672 -19.797 1 84.19 257 GLU B O 1
ATOM 4544 N N . VAL B 1 258 ? 19.031 -15.82 -18.562 1 84.88 258 VAL B N 1
ATOM 4545 C CA . VAL B 1 258 ? 18.609 -14.891 -19.594 1 84.88 258 VAL B CA 1
ATOM 4546 C C . VAL B 1 258 ? 19.734 -14.68 -20.594 1 84.88 258 VAL B C 1
ATOM 4548 O O . VAL B 1 258 ? 19.484 -14.391 -21.766 1 84.88 258 VAL B O 1
ATOM 4551 N N . GLN B 1 259 ? 20.953 -14.812 -20.125 1 81.31 259 GLN B N 1
ATOM 4552 C CA . GLN B 1 259 ? 22.109 -14.586 -20.984 1 81.31 259 GLN B CA 1
ATOM 4553 C C . GLN B 1 259 ? 22.094 -15.539 -22.172 1 81.31 259 GLN B C 1
ATOM 4555 O O . GLN B 1 259 ? 22.656 -15.234 -23.234 1 81.31 259 GLN B O 1
ATOM 4560 N N . SER B 1 260 ? 21.406 -16.578 -22.016 1 77.19 260 SER B N 1
ATOM 4561 C CA . SER B 1 260 ? 21.406 -17.594 -23.078 1 77.19 260 SER B CA 1
ATOM 4562 C C . SER B 1 260 ? 20.141 -17.516 -23.922 1 77.19 260 SER B C 1
ATOM 4564 O O . SER B 1 260 ? 19.984 -18.281 -24.875 1 77.19 260 SER B O 1
ATOM 4566 N N . LEU B 1 261 ? 19.312 -16.562 -23.641 1 81.81 261 LEU B N 1
ATOM 4567 C CA . LEU B 1 261 ? 18.031 -16.484 -24.359 1 81.81 261 LEU B CA 1
ATOM 4568 C C . LEU B 1 261 ? 18.203 -15.812 -25.719 1 81.81 261 LEU B C 1
ATOM 4570 O O . LEU B 1 261 ? 18.984 -14.875 -25.844 1 81.81 261 LEU B O 1
ATOM 4574 N N . PRO B 1 262 ? 17.484 -16.297 -26.688 1 72.88 262 PRO B N 1
ATOM 4575 C CA . PRO B 1 262 ? 17.594 -15.773 -28.047 1 72.88 262 PRO B CA 1
ATOM 4576 C C . PRO B 1 262 ? 17.234 -14.289 -28.141 1 72.88 262 PRO B C 1
ATOM 4578 O O . PRO B 1 262 ? 17.875 -13.547 -28.906 1 72.88 262 PRO B O 1
ATOM 4581 N N . ALA B 1 263 ? 16.156 -13.836 -27.547 1 70.88 263 ALA B N 1
ATOM 4582 C CA . ALA B 1 263 ? 15.648 -12.469 -27.672 1 70.88 263 ALA B CA 1
ATOM 4583 C C . ALA B 1 263 ? 16.656 -11.469 -27.125 1 70.88 263 ALA B C 1
ATOM 4585 O O . ALA B 1 263 ? 16.625 -10.281 -27.469 1 70.88 263 ALA B O 1
ATOM 4586 N N . GLY B 1 264 ? 17.672 -11.938 -26.406 1 72.44 264 GLY B N 1
ATOM 4587 C CA . GLY B 1 264 ? 18.734 -11.102 -25.875 1 72.44 264 GLY B CA 1
ATOM 4588 C C . GLY B 1 264 ? 18.281 -10.234 -24.703 1 72.44 264 GLY B C 1
ATOM 4589 O O . GLY B 1 264 ? 17.094 -10.195 -24.391 1 72.44 264 GLY B O 1
ATOM 4590 N N . ARG B 1 265 ? 19.109 -9.555 -24.203 1 77.69 265 ARG B N 1
ATOM 4591 C CA . ARG B 1 265 ? 18.953 -8.711 -23.031 1 77.69 265 ARG B CA 1
ATOM 4592 C C . ARG B 1 265 ? 18 -7.551 -23.297 1 77.69 265 ARG B C 1
ATOM 4594 O O . ARG B 1 265 ? 17.312 -7.074 -22.391 1 77.69 265 ARG B O 1
ATOM 4601 N N . ALA B 1 266 ? 17.875 -7.125 -24.531 1 81.81 266 ALA B N 1
ATOM 4602 C CA . ALA B 1 266 ? 17.094 -5.945 -24.906 1 81.81 266 ALA B CA 1
ATOM 4603 C C . ALA B 1 266 ? 15.602 -6.184 -24.688 1 81.81 266 ALA B C 1
ATOM 4605 O O . ALA B 1 266 ? 14.844 -5.242 -24.469 1 81.81 266 ALA B O 1
ATOM 4606 N N . SER B 1 267 ? 15.258 -7.414 -24.734 1 90 267 SER B N 1
ATOM 4607 C CA . SER B 1 267 ? 13.852 -7.77 -24.547 1 90 267 SER B CA 1
ATOM 4608 C C . SER B 1 267 ? 13.414 -7.551 -23.094 1 90 267 SER B C 1
ATOM 4610 O O . SER B 1 267 ? 12.219 -7.527 -22.812 1 90 267 SER B O 1
ATOM 4612 N N . PHE B 1 268 ? 14.438 -7.293 -22.266 1 95.31 268 PHE B N 1
ATOM 4613 C CA . PHE B 1 268 ? 14.117 -7.129 -20.859 1 95.31 268 PHE B CA 1
ATOM 4614 C C . PHE B 1 268 ? 14.484 -5.73 -20.375 1 95.31 268 PHE B C 1
ATOM 4616 O O . PHE B 1 268 ? 14.648 -5.504 -19.188 1 95.31 268 PHE B O 1
ATOM 4623 N N . SER B 1 269 ? 14.633 -4.797 -21.375 1 95.75 269 SER B N 1
ATOM 4624 C CA . SER B 1 269 ? 14.844 -3.404 -20.984 1 95.75 269 SER B CA 1
ATOM 4625 C C . SER B 1 269 ? 13.625 -2.84 -20.281 1 95.75 269 SER B C 1
ATOM 4627 O O . SER B 1 269 ? 12.523 -3.395 -20.375 1 95.75 269 SER B O 1
ATOM 4629 N N . VAL B 1 270 ? 13.836 -1.763 -19.562 1 97 270 VAL B N 1
ATOM 4630 C CA . VAL B 1 270 ? 12.742 -1.128 -18.844 1 97 270 VAL B CA 1
ATOM 4631 C C . VAL B 1 270 ? 11.633 -0.749 -19.812 1 97 270 VAL B C 1
ATOM 4633 O O . VAL B 1 270 ? 10.453 -0.977 -19.531 1 97 270 VAL B O 1
ATOM 4636 N N . GLU B 1 271 ? 11.977 -0.187 -20.922 1 96.5 271 GLU B N 1
ATOM 4637 C CA . GLU B 1 271 ? 11.008 0.245 -21.922 1 96.5 271 GLU B CA 1
ATOM 4638 C C . GLU B 1 271 ? 10.219 -0.939 -22.484 1 96.5 271 GLU B C 1
ATOM 4640 O O . GLU B 1 271 ? 9 -0.85 -22.656 1 96.5 271 GLU B O 1
ATOM 4645 N N . SER B 1 272 ? 10.898 -1.993 -22.766 1 96.31 272 SER B N 1
ATOM 4646 C CA . SER B 1 272 ? 10.242 -3.193 -23.281 1 96.31 272 SER B CA 1
ATOM 4647 C C . SER B 1 272 ? 9.273 -3.773 -22.266 1 96.31 272 SER B C 1
ATOM 4649 O O . SER B 1 272 ? 8.141 -4.121 -22.609 1 96.31 272 SER B O 1
ATOM 4651 N N . LEU B 1 273 ? 9.742 -3.889 -21.047 1 97.69 273 LEU B N 1
ATOM 4652 C CA . LEU B 1 273 ? 8.898 -4.438 -20 1 97.69 273 LEU B CA 1
ATOM 4653 C C . LEU B 1 273 ? 7.691 -3.539 -19.75 1 97.69 273 LEU B C 1
ATOM 4655 O O . LEU B 1 273 ? 6.594 -4.027 -19.469 1 97.69 273 LEU B O 1
ATOM 4659 N N . GLU B 1 274 ? 7.91 -2.258 -19.781 1 97.06 274 GLU B N 1
ATOM 4660 C CA . GLU B 1 274 ? 6.812 -1.308 -19.625 1 97.06 274 GLU B CA 1
ATOM 4661 C C . GLU B 1 274 ? 5.754 -1.497 -20.703 1 97.06 274 GLU B C 1
ATOM 4663 O O . GLU B 1 274 ? 4.555 -1.418 -20.422 1 97.06 274 GLU B O 1
ATOM 4668 N N . ALA B 1 275 ? 6.207 -1.653 -21.891 1 96.75 275 ALA B N 1
ATOM 4669 C CA . ALA B 1 275 ? 5.285 -1.86 -23 1 96.75 275 ALA B CA 1
ATOM 4670 C C . ALA B 1 275 ? 4.453 -3.123 -22.797 1 96.75 275 ALA B C 1
ATOM 4672 O O . ALA B 1 275 ? 3.238 -3.117 -23.016 1 96.75 275 ALA B O 1
ATOM 4673 N N . VAL B 1 276 ? 5.07 -4.152 -22.391 1 96.06 276 VAL B N 1
ATOM 4674 C CA . VAL B 1 276 ? 4.391 -5.426 -22.172 1 96.06 276 VAL B CA 1
ATOM 4675 C C . VAL B 1 276 ? 3.385 -5.285 -21.031 1 96.06 276 VAL B C 1
ATOM 4677 O O . VAL B 1 276 ? 2.244 -5.738 -21.141 1 96.06 276 VAL B O 1
ATOM 4680 N N . ALA B 1 277 ? 3.828 -4.688 -19.938 1 96.69 277 ALA B N 1
ATOM 4681 C CA . ALA B 1 277 ? 2.959 -4.504 -18.766 1 96.69 277 ALA B CA 1
ATOM 4682 C C . ALA B 1 277 ? 1.753 -3.639 -19.125 1 96.69 277 ALA B C 1
ATOM 4684 O O . ALA B 1 277 ? 0.629 -3.932 -18.703 1 96.69 277 ALA B O 1
ATOM 4685 N N . ARG B 1 278 ? 2.012 -2.596 -19.859 1 96.44 278 ARG B N 1
ATOM 4686 C CA . ARG B 1 278 ? 0.934 -1.704 -20.281 1 96.44 278 ARG B CA 1
ATOM 4687 C C . ARG B 1 278 ? -0.071 -2.434 -21.156 1 96.44 278 ARG B C 1
ATOM 4689 O O . ARG B 1 278 ? -1.281 -2.309 -20.969 1 96.44 278 ARG B O 1
ATOM 4696 N N . ASP B 1 279 ? 0.41 -3.121 -22.094 1 96.19 279 ASP B N 1
ATOM 4697 C CA . ASP B 1 279 ? -0.435 -3.887 -23.016 1 96.19 279 ASP B CA 1
ATOM 4698 C C . ASP B 1 279 ? -1.281 -4.906 -22.25 1 96.19 279 ASP B C 1
ATOM 4700 O O . ASP B 1 279 ? -2.484 -5.023 -22.484 1 96.19 279 ASP B O 1
ATOM 4704 N N . THR B 1 280 ? -0.671 -5.652 -21.375 1 94.12 280 THR B N 1
ATOM 4705 C CA . THR B 1 280 ? -1.374 -6.652 -20.578 1 94.12 280 THR B CA 1
ATOM 4706 C C . THR B 1 280 ? -2.453 -5.996 -19.719 1 94.12 280 THR B C 1
ATOM 4708 O O . THR B 1 280 ? -3.562 -6.52 -19.609 1 94.12 280 THR B O 1
ATOM 4711 N N . THR B 1 281 ? -2.121 -4.883 -19.109 1 94.94 281 THR B N 1
ATOM 4712 C CA . THR B 1 281 ? -3.072 -4.152 -18.281 1 94.94 281 THR B CA 1
ATOM 4713 C C . THR B 1 281 ? -4.273 -3.701 -19.109 1 94.94 281 THR B C 1
ATOM 4715 O O . THR B 1 281 ? -5.418 -3.803 -18.656 1 94.94 281 THR B O 1
ATOM 4718 N N . GLU B 1 282 ? -3.979 -3.229 -20.266 1 94.94 282 GLU B N 1
ATOM 4719 C CA . GLU B 1 282 ? -5.043 -2.762 -21.156 1 94.94 282 GLU B CA 1
ATOM 4720 C C . GLU B 1 282 ? -5.949 -3.912 -21.578 1 94.94 282 GLU B C 1
ATOM 4722 O O . GLU B 1 282 ? -7.176 -3.791 -21.531 1 94.94 282 GLU B O 1
ATOM 4727 N N . LYS B 1 283 ? -5.395 -4.973 -22 1 89.75 283 LYS B N 1
ATOM 4728 C CA . LYS B 1 283 ? -6.141 -6.133 -22.469 1 89.75 283 LYS B CA 1
ATOM 4729 C C . LYS B 1 283 ? -6.984 -6.742 -21.359 1 89.75 283 LYS B C 1
ATOM 4731 O O . LYS B 1 283 ? -8.016 -7.367 -21.609 1 89.75 283 LYS B O 1
ATOM 4736 N N . THR B 1 284 ? -6.559 -6.539 -20.141 1 89.38 284 THR B N 1
ATOM 4737 C CA . THR B 1 284 ? -7.262 -7.117 -19 1 89.38 284 THR B CA 1
ATOM 4738 C C . THR B 1 284 ? -7.891 -6.02 -18.141 1 89.38 284 THR B C 1
ATOM 4740 O O . THR B 1 284 ? -8.094 -6.207 -16.938 1 89.38 284 THR B O 1
ATOM 4743 N N . ALA B 1 285 ? -8.156 -4.891 -18.672 1 93.5 285 ALA B N 1
ATOM 4744 C CA . ALA B 1 285 ? -8.539 -3.678 -17.953 1 93.5 285 ALA B CA 1
ATOM 4745 C C . ALA B 1 285 ? -9.766 -3.922 -17.078 1 93.5 285 ALA B C 1
ATOM 4747 O O . ALA B 1 285 ? -9.852 -3.412 -15.961 1 93.5 285 ALA B O 1
ATOM 4748 N N . GLN B 1 286 ? -10.68 -4.695 -17.547 1 89.62 286 GLN B N 1
ATOM 4749 C CA . GLN B 1 286 ? -11.945 -4.887 -16.844 1 89.62 286 GLN B CA 1
ATOM 4750 C C . GLN B 1 286 ? -11.844 -6.02 -15.82 1 89.62 286 GLN B C 1
ATOM 4752 O O . GLN B 1 286 ? -12.742 -6.207 -15 1 89.62 286 GLN B O 1
ATOM 4757 N N . ASN B 1 287 ? -10.734 -6.727 -15.836 1 86.19 287 ASN B N 1
ATOM 4758 C CA . ASN B 1 287 ? -10.555 -7.879 -14.961 1 86.19 287 ASN B CA 1
ATOM 4759 C C . ASN B 1 287 ? -10.086 -7.461 -13.57 1 86.19 287 ASN B C 1
ATOM 4761 O O . ASN B 1 287 ? -9.641 -6.328 -13.375 1 86.19 287 ASN B O 1
ATOM 4765 N N . SER B 1 288 ? -10.398 -8.273 -12.609 1 90.81 288 SER B N 1
ATOM 4766 C CA . SER B 1 288 ? -9.789 -8.242 -11.289 1 90.81 288 SER B CA 1
ATOM 4767 C C . SER B 1 288 ? -8.633 -9.234 -11.188 1 90.81 288 SER B C 1
ATOM 4769 O O . SER B 1 288 ? -8.766 -10.398 -11.555 1 90.81 288 SER B O 1
ATOM 4771 N N . SER B 1 289 ? -7.477 -8.672 -10.812 1 92.75 289 SER B N 1
ATOM 4772 C CA . SER B 1 289 ? -6.352 -9.602 -10.703 1 92.75 289 SER B CA 1
ATOM 4773 C C . SER B 1 289 ? -6.637 -10.695 -9.68 1 92.75 289 SER B C 1
ATOM 4775 O O . SER B 1 289 ? -7.438 -10.508 -8.766 1 92.75 289 SER B O 1
ATOM 4777 N N . SER B 1 290 ? -6.02 -11.844 -9.875 1 89.81 290 SER B N 1
ATOM 4778 C CA . SER B 1 290 ? -6.195 -12.945 -8.938 1 89.81 290 SER B CA 1
ATOM 4779 C C . SER B 1 290 ? -5.707 -12.57 -7.539 1 89.81 290 SER B C 1
ATOM 4781 O O . SER B 1 290 ? -6.301 -12.977 -6.539 1 89.81 290 SER B O 1
ATOM 4783 N N . MET B 1 291 ? -4.703 -11.773 -7.445 1 94.69 291 MET B N 1
ATOM 4784 C CA . MET B 1 291 ? -4.152 -11.359 -6.156 1 94.69 291 MET B CA 1
ATOM 4785 C C . MET B 1 291 ? -5.121 -10.438 -5.426 1 94.69 291 MET B C 1
ATOM 4787 O O . MET B 1 291 ? -5.309 -10.555 -4.215 1 94.69 291 MET B O 1
ATOM 4791 N N . ARG B 1 292 ? -5.703 -9.508 -6.145 1 94.81 292 ARG B N 1
ATOM 4792 C CA . ARG B 1 292 ? -6.727 -8.648 -5.555 1 94.81 292 ARG B CA 1
ATOM 4793 C C . ARG B 1 292 ? -7.871 -9.484 -4.984 1 94.81 292 ARG B C 1
ATOM 4795 O O . ARG B 1 292 ? -8.336 -9.227 -3.869 1 94.81 292 ARG B O 1
ATOM 4802 N N . GLU B 1 293 ? -8.32 -10.484 -5.723 1 90.38 293 GLU B N 1
ATOM 4803 C CA . GLU B 1 293 ? -9.414 -11.352 -5.289 1 90.38 293 GLU B CA 1
ATOM 4804 C C . GLU B 1 293 ? -9.016 -12.164 -4.059 1 90.38 293 GLU B C 1
ATOM 4806 O O . GLU B 1 293 ? -9.836 -12.367 -3.154 1 90.38 293 GLU B O 1
ATOM 4811 N N . ASP B 1 294 ? -7.816 -12.625 -4.082 1 91.44 294 ASP B N 1
ATOM 4812 C CA . ASP B 1 294 ? -7.324 -13.367 -2.928 1 91.44 294 ASP B CA 1
ATOM 4813 C C . ASP B 1 294 ? -7.348 -12.508 -1.666 1 91.44 294 ASP B C 1
ATOM 4815 O O . ASP B 1 294 ? -7.809 -12.953 -0.613 1 91.44 294 ASP B O 1
ATOM 4819 N N . ILE B 1 295 ? -6.859 -11.297 -1.747 1 93.94 295 ILE B N 1
ATOM 4820 C CA . ILE B 1 295 ? -6.832 -10.391 -0.607 1 93.94 295 ILE B CA 1
ATOM 4821 C C . ILE B 1 295 ? -8.258 -10.117 -0.13 1 93.94 295 ILE B C 1
ATOM 4823 O O . ILE B 1 295 ? -8.531 -10.148 1.072 1 93.94 295 ILE B O 1
ATOM 4827 N N . ARG B 1 296 ? -9.172 -9.891 -1.016 1 90.44 296 ARG B N 1
ATOM 4828 C CA . ARG B 1 296 ? -10.57 -9.594 -0.689 1 90.44 296 ARG B CA 1
ATOM 4829 C C . ARG B 1 296 ? -11.211 -10.766 0.047 1 90.44 296 ARG B C 1
ATOM 4831 O O . ARG B 1 296 ? -12.078 -10.562 0.9 1 90.44 296 ARG B O 1
ATOM 4838 N N . LYS B 1 297 ? -10.727 -11.938 -0.257 1 87.62 297 LYS B N 1
ATOM 4839 C CA . LYS B 1 297 ? -11.32 -13.141 0.322 1 87.62 297 LYS B CA 1
ATOM 4840 C C . LYS B 1 297 ? -10.523 -13.617 1.534 1 87.62 297 LYS B C 1
ATOM 4842 O O . LYS B 1 297 ? -10.82 -14.664 2.104 1 87.62 297 LYS B O 1
ATOM 4847 N N . GLY B 1 298 ? -9.484 -12.883 1.834 1 88.25 298 GLY B N 1
ATOM 4848 C CA . GLY B 1 298 ? -8.664 -13.234 2.984 1 88.25 298 GLY B CA 1
ATOM 4849 C C . GLY B 1 298 ? -7.801 -14.461 2.752 1 88.25 298 GLY B C 1
ATOM 4850 O O . GLY B 1 298 ? -7.602 -15.266 3.66 1 88.25 298 GLY B O 1
ATOM 4851 N N . ARG B 1 299 ? -7.336 -14.656 1.572 1 88 299 ARG B N 1
ATOM 4852 C CA . ARG B 1 299 ? -6.516 -15.805 1.2 1 88 299 ARG B CA 1
ATOM 4853 C C . ARG B 1 299 ? -5.059 -15.398 1.013 1 88 299 ARG B C 1
ATOM 4855 O O . ARG B 1 299 ? -4.75 -14.211 0.874 1 88 299 ARG B O 1
ATOM 4862 N N . SER B 1 300 ? -4.219 -16.391 1.057 1 90.19 300 SER B N 1
ATOM 4863 C CA . SER B 1 300 ? -2.812 -16.172 0.75 1 90.19 300 SER B CA 1
ATOM 4864 C C . SER B 1 300 ? -2.615 -15.82 -0.723 1 90.19 300 SER B C 1
ATOM 4866 O O . SER B 1 300 ? -3.41 -16.234 -1.572 1 90.19 300 SER B O 1
ATOM 4868 N N . THR B 1 301 ? -1.563 -15.117 -0.946 1 94.69 301 THR B N 1
ATOM 4869 C CA . THR B 1 301 ? -1.29 -14.695 -2.314 1 94.69 301 THR B CA 1
ATOM 4870 C C . THR B 1 301 ? 0.008 -15.32 -2.824 1 94.69 301 THR B C 1
ATOM 4872 O O . THR B 1 301 ? 0.695 -16.031 -2.084 1 94.69 301 THR B O 1
ATOM 4875 N N . GLU B 1 302 ? 0.321 -15.062 -4.086 1 96.19 302 GLU B N 1
ATOM 4876 C CA . GLU B 1 302 ? 1.541 -15.57 -4.703 1 96.19 302 GLU B CA 1
ATOM 4877 C C . GLU B 1 302 ? 2.625 -14.5 -4.754 1 96.19 302 GLU B C 1
ATOM 4879 O O . GLU B 1 302 ? 3.598 -14.625 -5.504 1 96.19 302 GLU B O 1
ATOM 4884 N N . ILE B 1 303 ? 2.506 -13.469 -3.943 1 98.06 303 ILE B N 1
ATOM 4885 C CA . ILE B 1 303 ? 3.354 -12.281 -4.004 1 98.06 303 ILE B CA 1
ATOM 4886 C C . ILE B 1 303 ? 4.816 -12.688 -3.816 1 98.06 303 ILE B C 1
ATOM 4888 O O . ILE B 1 303 ? 5.711 -12.086 -4.414 1 98.06 303 ILE B O 1
ATOM 4892 N N . GLU B 1 304 ? 5.137 -13.688 -3 1 97.31 304 GLU B N 1
ATOM 4893 C CA . GLU B 1 304 ? 6.504 -14.109 -2.715 1 97.31 304 GLU B CA 1
ATOM 4894 C C . GLU B 1 304 ? 7.137 -14.781 -3.93 1 97.31 304 GLU B C 1
ATOM 4896 O O . GLU B 1 304 ? 8.359 -14.914 -4.008 1 97.31 304 GLU B O 1
ATOM 4901 N N . TYR B 1 305 ? 6.281 -15.25 -4.852 1 97.81 305 TYR B N 1
ATOM 4902 C CA . TYR B 1 305 ? 6.746 -15.922 -6.062 1 97.81 305 TYR B CA 1
ATOM 4903 C C . TYR B 1 305 ? 6.668 -14.984 -7.266 1 97.81 305 TYR B C 1
ATOM 4905 O O . TYR B 1 305 ? 6.953 -15.398 -8.391 1 97.81 305 TYR B O 1
ATOM 4913 N N . ILE B 1 306 ? 6.211 -13.82 -7.023 1 98 306 ILE B N 1
ATOM 4914 C CA . ILE B 1 306 ? 6.16 -12.781 -8.039 1 98 306 ILE B CA 1
ATOM 4915 C C . ILE B 1 306 ? 7.184 -11.688 -7.711 1 98 306 ILE B C 1
ATOM 4917 O O . ILE B 1 306 ? 8.375 -11.844 -8 1 98 306 ILE B O 1
ATOM 4921 N N . ASN B 1 307 ? 6.773 -10.703 -6.969 1 98.62 307 ASN B N 1
ATOM 4922 C CA . ASN B 1 307 ? 7.727 -9.672 -6.574 1 98.62 307 ASN B CA 1
ATOM 4923 C C . ASN B 1 307 ? 8.789 -10.227 -5.637 1 98.62 307 ASN B C 1
ATOM 4925 O O . ASN B 1 307 ? 9.953 -9.812 -5.691 1 98.62 307 ASN B O 1
ATOM 4929 N N . GLY B 1 308 ? 8.375 -11.102 -4.773 1 98.12 308 GLY B N 1
ATOM 4930 C CA . GLY B 1 308 ? 9.328 -11.711 -3.859 1 98.12 308 GLY B CA 1
ATOM 4931 C C . GLY B 1 308 ? 10.438 -12.469 -4.566 1 98.12 308 GLY B C 1
ATOM 4932 O O . GLY B 1 308 ? 11.57 -12.516 -4.09 1 98.12 308 GLY B O 1
ATOM 4933 N N . TRP B 1 309 ? 10.102 -13.094 -5.691 1 98.38 309 TRP B N 1
ATOM 4934 C CA . TRP B 1 309 ? 11.109 -13.797 -6.473 1 98.38 309 TRP B CA 1
ATOM 4935 C C . TRP B 1 309 ? 12.141 -12.828 -7.031 1 98.38 309 TRP B C 1
ATOM 4937 O O . TRP B 1 309 ? 13.336 -13.125 -7.051 1 98.38 309 TRP B O 1
ATOM 4947 N N . ILE B 1 310 ? 11.719 -11.656 -7.477 1 98.62 310 ILE B N 1
ATOM 4948 C CA . ILE B 1 310 ? 12.617 -10.617 -7.965 1 98.62 310 ILE B CA 1
ATOM 4949 C C . ILE B 1 310 ? 13.578 -10.203 -6.852 1 98.62 310 ILE B C 1
ATOM 4951 O O . ILE B 1 310 ? 14.781 -10.055 -7.086 1 98.62 310 ILE B O 1
ATOM 4955 N N . VAL B 1 311 ? 13.031 -10.008 -5.676 1 98.12 311 VAL B N 1
ATOM 4956 C CA . VAL B 1 311 ? 13.828 -9.594 -4.523 1 98.12 311 VAL B CA 1
ATOM 4957 C C . VAL B 1 311 ? 14.883 -10.656 -4.215 1 98.12 311 VAL B C 1
ATOM 4959 O O . VAL B 1 311 ? 16.047 -10.336 -3.986 1 98.12 311 VAL B O 1
ATOM 4962 N N . LYS B 1 312 ? 14.469 -11.875 -4.199 1 97.44 312 LYS B N 1
ATOM 4963 C CA . LYS B 1 312 ? 15.383 -12.977 -3.896 1 97.44 312 LYS B CA 1
ATOM 4964 C C . LYS B 1 312 ? 16.5 -13.062 -4.93 1 97.44 312 LYS B C 1
ATOM 4966 O O . LYS B 1 312 ? 17.672 -13.125 -4.57 1 97.44 312 LYS B O 1
ATOM 4971 N N . ARG B 1 313 ? 16.141 -13.109 -6.211 1 97.19 313 ARG B N 1
ATOM 4972 C CA . ARG B 1 313 ? 17.141 -13.18 -7.273 1 97.19 313 ARG B CA 1
ATOM 4973 C C . ARG B 1 313 ? 18.031 -11.945 -7.27 1 97.19 313 ARG B C 1
ATOM 4975 O O . ARG B 1 313 ? 19.234 -12.047 -7.527 1 97.19 313 ARG B O 1
ATOM 4982 N N . GLY B 1 314 ? 17.422 -10.773 -7.039 1 97.94 314 GLY B N 1
ATOM 4983 C CA . GLY B 1 314 ? 18.219 -9.562 -6.902 1 97.94 314 GLY B CA 1
ATOM 4984 C C . GLY B 1 314 ? 19.297 -9.672 -5.84 1 97.94 314 GLY B C 1
ATOM 4985 O O . GLY B 1 314 ? 20.438 -9.305 -6.082 1 97.94 314 GLY B O 1
ATOM 4986 N N . LYS B 1 315 ? 18.922 -10.156 -4.719 1 97.31 315 LYS B N 1
ATOM 4987 C CA . LYS B 1 315 ? 19.875 -10.336 -3.625 1 97.31 315 LYS B CA 1
ATOM 4988 C C . LYS B 1 315 ? 21.031 -11.242 -4.043 1 97.31 315 LYS B C 1
ATOM 4990 O O . LYS B 1 315 ? 22.188 -10.953 -3.75 1 97.31 315 LYS B O 1
ATOM 4995 N N . GLU B 1 316 ? 20.719 -12.32 -4.727 1 96.56 316 GLU B N 1
ATOM 4996 C CA . GLU B 1 316 ? 21.734 -13.25 -5.215 1 96.56 316 GLU B CA 1
ATOM 4997 C C . GLU B 1 316 ? 22.703 -12.562 -6.184 1 96.56 316 GLU B C 1
ATOM 4999 O O . GLU B 1 316 ? 23.875 -12.914 -6.258 1 96.56 316 GLU B O 1
ATOM 5004 N N . LEU B 1 317 ? 22.25 -11.609 -6.871 1 96.94 317 LEU B N 1
ATOM 5005 C CA . LEU B 1 317 ? 23.031 -10.914 -7.891 1 96.94 317 LEU B CA 1
ATOM 5006 C C . LEU B 1 317 ? 23.641 -9.641 -7.328 1 96.94 317 LEU B C 1
ATOM 5008 O O . LEU B 1 317 ? 24.328 -8.914 -8.047 1 96.94 317 LEU B O 1
ATOM 5012 N N . GLY B 1 318 ? 23.359 -9.312 -6.035 1 97.12 318 GLY B N 1
ATOM 5013 C CA . GLY B 1 318 ? 23.859 -8.086 -5.422 1 97.12 318 GLY B CA 1
ATOM 5014 C C . GLY B 1 318 ? 23.094 -6.852 -5.871 1 97.12 318 GLY B C 1
ATOM 5015 O O . GLY B 1 318 ? 23.641 -5.742 -5.855 1 97.12 318 GLY B O 1
ATOM 5016 N N . ILE B 1 319 ? 21.891 -6.988 -6.371 1 96.81 319 ILE B N 1
ATOM 5017 C CA . ILE B 1 319 ? 21.031 -5.902 -6.855 1 96.81 319 ILE B CA 1
ATOM 5018 C C . ILE B 1 319 ? 19.969 -5.578 -5.812 1 96.81 319 ILE B C 1
ATOM 5020 O O . ILE B 1 319 ? 19.203 -6.449 -5.41 1 96.81 319 ILE B O 1
ATOM 5024 N N . GLY B 1 320 ? 19.953 -4.324 -5.328 1 94.75 320 GLY B N 1
ATOM 5025 C CA . GLY B 1 320 ? 18.906 -3.902 -4.402 1 94.75 320 GLY B CA 1
ATOM 5026 C C . GLY B 1 320 ? 17.562 -3.713 -5.07 1 94.75 320 GLY B C 1
ATOM 5027 O O . GLY B 1 320 ? 17.453 -3.041 -6.098 1 94.75 320 GLY B O 1
ATOM 5028 N N . CYS B 1 321 ? 16.531 -4.367 -4.574 1 97.19 321 CYS B N 1
ATOM 5029 C CA . CYS B 1 321 ? 15.18 -4.266 -5.117 1 97.19 321 CYS B CA 1
ATOM 5030 C C . CYS B 1 321 ? 14.211 -3.727 -4.07 1 97.19 321 CYS B C 1
ATOM 5032 O O . CYS B 1 321 ? 13.25 -4.402 -3.701 1 97.19 321 CYS B O 1
ATOM 5034 N N . VAL B 1 322 ? 14.391 -2.5 -3.711 1 95.56 322 VAL B N 1
ATOM 5035 C CA . VAL B 1 322 ? 13.672 -1.9 -2.59 1 95.56 322 VAL B CA 1
ATOM 5036 C C . VAL B 1 322 ? 12.18 -1.8 -2.922 1 95.56 322 VAL B C 1
ATOM 5038 O O . VAL B 1 322 ? 11.328 -2.111 -2.086 1 95.56 322 VAL B O 1
ATOM 5041 N N . ALA B 1 323 ? 11.891 -1.346 -4.109 1 96.56 323 ALA B N 1
ATOM 5042 C CA . ALA B 1 323 ? 10.492 -1.162 -4.496 1 96.56 323 ALA B CA 1
ATOM 5043 C C . ALA B 1 323 ? 9.734 -2.488 -4.473 1 96.56 323 ALA B C 1
ATOM 5045 O O . ALA B 1 323 ? 8.641 -2.576 -3.908 1 96.56 323 ALA B O 1
ATOM 5046 N N . ASN B 1 324 ? 10.352 -3.518 -5.07 1 98.31 324 ASN B N 1
ATOM 5047 C CA . ASN B 1 324 ? 9.727 -4.832 -5.082 1 98.31 324 ASN B CA 1
ATOM 5048 C C . ASN B 1 324 ? 9.617 -5.414 -3.676 1 98.31 324 ASN B C 1
ATOM 5050 O O . ASN B 1 324 ? 8.656 -6.109 -3.357 1 98.31 324 ASN B O 1
ATOM 5054 N N . SER B 1 325 ? 10.602 -5.188 -2.885 1 97.44 325 SER B N 1
ATOM 5055 C CA . SER B 1 325 ? 10.555 -5.633 -1.495 1 97.44 325 SER B CA 1
ATOM 5056 C C . SER B 1 325 ? 9.398 -4.977 -0.743 1 97.44 325 SER B C 1
ATOM 5058 O O . SER B 1 325 ? 8.672 -5.641 -0.004 1 97.44 325 SER B O 1
ATOM 5060 N N . LEU B 1 326 ? 9.242 -3.723 -0.947 1 95.75 326 LEU B N 1
ATOM 5061 C CA . LEU B 1 326 ? 8.219 -2.971 -0.23 1 95.75 326 LEU B CA 1
ATOM 5062 C C . LEU B 1 326 ? 6.824 -3.428 -0.639 1 95.75 326 LEU B C 1
ATOM 5064 O O . LEU B 1 326 ? 5.973 -3.67 0.217 1 95.75 326 LEU B O 1
ATOM 5068 N N . VAL B 1 327 ? 6.57 -3.561 -1.903 1 97.31 327 VAL B N 1
ATOM 5069 C CA . VAL B 1 327 ? 5.246 -3.986 -2.346 1 97.31 327 VAL B CA 1
ATOM 5070 C C . VAL B 1 327 ? 4.969 -5.406 -1.852 1 97.31 327 VAL B C 1
ATOM 5072 O O . VAL B 1 327 ? 3.826 -5.746 -1.537 1 97.31 327 VAL B O 1
ATOM 5075 N N . THR B 1 328 ? 6.031 -6.25 -1.816 1 97.81 328 THR B N 1
ATOM 5076 C CA . THR B 1 328 ? 5.883 -7.598 -1.277 1 97.81 328 THR B CA 1
ATOM 5077 C C . THR B 1 328 ? 5.414 -7.555 0.174 1 97.81 328 THR B C 1
ATOM 5079 O O . THR B 1 328 ? 4.445 -8.219 0.541 1 97.81 328 THR B O 1
ATOM 5082 N N . GLN B 1 329 ? 6.023 -6.73 0.941 1 96.56 329 GLN B N 1
ATOM 5083 C CA . GLN B 1 329 ? 5.711 -6.637 2.363 1 96.56 329 GLN B CA 1
ATOM 5084 C C . GLN B 1 329 ? 4.309 -6.082 2.582 1 96.56 329 GLN B C 1
ATOM 5086 O O . GLN B 1 329 ? 3.584 -6.543 3.469 1 96.56 329 GLN B O 1
ATOM 5091 N N . ILE B 1 330 ? 3.965 -5.086 1.838 1 96.75 330 ILE B N 1
ATOM 5092 C CA . ILE B 1 330 ? 2.65 -4.469 1.975 1 96.75 330 ILE B CA 1
ATOM 5093 C C . ILE B 1 330 ? 1.563 -5.5 1.675 1 96.75 330 ILE B C 1
ATOM 5095 O O . ILE B 1 330 ? 0.589 -5.617 2.42 1 96.75 330 ILE B O 1
ATOM 5099 N N . VAL B 1 331 ? 1.728 -6.266 0.592 1 97.5 331 VAL B N 1
ATOM 5100 C CA . VAL B 1 331 ? 0.735 -7.266 0.216 1 97.5 331 VAL B CA 1
ATOM 5101 C C . VAL B 1 331 ? 0.661 -8.352 1.288 1 97.5 331 VAL B C 1
ATOM 5103 O O . VAL B 1 331 ? -0.429 -8.789 1.657 1 97.5 331 VAL B O 1
ATOM 5106 N N . LEU B 1 332 ? 1.823 -8.812 1.768 1 96.31 332 LEU B N 1
ATOM 5107 C CA . LEU B 1 332 ? 1.83 -9.805 2.84 1 96.31 332 LEU B CA 1
ATOM 5108 C C . LEU B 1 332 ? 1.103 -9.273 4.074 1 96.31 332 LEU B C 1
ATOM 5110 O O . LEU B 1 332 ? 0.313 -9.992 4.688 1 96.31 332 LEU B O 1
ATOM 5114 N N . ALA B 1 333 ? 1.355 -8.031 4.418 1 94.62 333 ALA B N 1
ATOM 5115 C CA . ALA B 1 333 ? 0.715 -7.418 5.574 1 94.62 333 ALA B CA 1
ATOM 5116 C C . ALA B 1 333 ? -0.798 -7.344 5.395 1 94.62 333 ALA B C 1
ATOM 5118 O O . ALA B 1 333 ? -1.557 -7.637 6.32 1 94.62 333 ALA B O 1
ATOM 5119 N N . LYS B 1 334 ? -1.201 -6.914 4.254 1 94.69 334 LYS B N 1
ATOM 5120 C CA . LYS B 1 334 ? -2.627 -6.824 3.953 1 94.69 334 LYS B CA 1
ATOM 5121 C C . LYS B 1 334 ? -3.297 -8.188 4.059 1 94.69 334 LYS B C 1
ATOM 5123 O O . LYS B 1 334 ? -4.414 -8.305 4.566 1 94.69 334 LYS B O 1
ATOM 5128 N N . SER B 1 335 ? -2.596 -9.203 3.498 1 92.56 335 SER B N 1
ATOM 5129 C CA . SER B 1 335 ? -3.123 -10.562 3.561 1 92.56 335 SER B CA 1
ATOM 5130 C C . SER B 1 335 ? -3.289 -11.023 5.004 1 92.56 335 SER B C 1
ATOM 5132 O O . SER B 1 335 ? -4.289 -11.656 5.352 1 92.56 335 SER B O 1
ATOM 5134 N N . ALA B 1 336 ? -2.355 -10.711 5.816 1 89.31 336 ALA B N 1
ATOM 5135 C CA . ALA B 1 336 ? -2.385 -11.102 7.223 1 89.31 336 ALA B CA 1
ATOM 5136 C C . ALA B 1 336 ? -3.541 -10.422 7.953 1 89.31 336 ALA B C 1
ATOM 5138 O O . ALA B 1 336 ? -4.164 -11.023 8.836 1 89.31 336 ALA B O 1
ATOM 5139 N N . GLU B 1 337 ? -3.826 -9.18 7.648 1 87.75 337 GLU B N 1
ATOM 5140 C CA . GLU B 1 337 ? -4.887 -8.422 8.305 1 87.75 337 GLU B CA 1
ATOM 5141 C C . GLU B 1 337 ? -6.266 -8.953 7.922 1 87.75 337 GLU B C 1
ATOM 5143 O O . GLU B 1 337 ? -7.176 -8.984 8.758 1 87.75 337 GLU B O 1
ATOM 5148 N N . LYS B 1 338 ? -6.457 -9.312 6.754 1 80.44 338 LYS B N 1
ATOM 5149 C CA . LYS B 1 338 ? -7.75 -9.82 6.301 1 80.44 338 LYS B CA 1
ATOM 5150 C C . LYS B 1 338 ? -8.062 -11.18 6.926 1 80.44 338 LYS B C 1
ATOM 5152 O O . LYS B 1 338 ? -9.219 -11.469 7.234 1 80.44 338 LYS B O 1
ATOM 5157 N N . THR B 1 339 ? -6.98 -11.914 7.16 1 71.12 339 THR B N 1
ATOM 5158 C CA . THR B 1 339 ? -7.172 -13.211 7.809 1 71.12 339 THR B CA 1
ATOM 5159 C C . THR B 1 339 ? -7.602 -13.031 9.258 1 71.12 339 THR B C 1
ATOM 5161 O O . THR B 1 339 ? -8.336 -13.859 9.797 1 71.12 339 THR B O 1
ATOM 5164 N N . HIS B 1 340 ? -7.27 -11.812 9.867 1 66.88 340 HIS B N 1
ATOM 5165 C CA . HIS B 1 340 ? -7.598 -11.531 11.258 1 66.88 340 HIS B CA 1
ATOM 5166 C C . HIS B 1 340 ? -9 -10.945 11.391 1 66.88 340 HIS B C 1
ATOM 5168 O O . HIS B 1 340 ? -9.625 -11.055 12.445 1 66.88 340 HIS B O 1
ATOM 5174 N N . GLN B 1 341 ? -9.602 -10.266 10.43 1 64.06 341 GLN B N 1
ATOM 5175 C CA . GLN B 1 341 ? -10.945 -9.695 10.492 1 64.06 341 GLN B CA 1
ATOM 5176 C C . GLN B 1 341 ? -12 -10.758 10.234 1 64.06 341 GLN B C 1
ATOM 5178 O O . GLN B 1 341 ? -13.078 -10.727 10.828 1 64.06 341 GLN B O 1
#